Protein AF-A0A6L3GNK7-F1 (afdb_monomer_lite)

Secondary structure (DSSP, 8-state):
--HHHHHHHHHHHH-TT--EEEEES-HHHHHHHHTPPPPTTEEEEEE-S-HHHHHHHHHTTTTTSEEEEEESS--TTT-HHHHTT-TTHHHHHHSEE-----HHHHHHHTT--GGGHHHHHHHHHHHTSHHHHHHHHHHHHSS---HHHHHHHHHHHHTT-SSPPPHHHHHHHHHHTTSGGGHHHHHHHHHHHHT-HHHHHHHHHHHHHHHSS---TTSSSTTHHHHHHHHHHHHHTTSPP-TT-SSGGG----HHHHHHHHHHHHHHHTSHHHHHHHHHHHHHH-TTS-HHHHHHHH-TTS--SS--HHHHHHHHHHIIIIITTT-HHHHHHHHHHHHHH--S-HHHHHHHHHHHHHHHHHHHHHHT-----SSHHHHHHHIIIIIHHHHHHHHHHHHHHTTS-TTSTTHHHHHHHHHHHHHHHHHHHHHHHHHHHHHHHHTTSGGG--SPPGGGHIIIIITT--S-------TT--HHHHHHHH-

Radius of gyration: 38.19 Å; chains: 1; bounding box: 97×54×101 Å

Sequence (487 aa):
MNTSQQKIYNYFEREPELKVLFIFNDVFLADELSVVEWKAGYRYVDFKGDWFTTKYKLDTEWADEKVILYFHQPSPLQIKSLQEKFPLLDLLVANMEYHHQDYAAYMQQYGLPSNMTLFVEKNIQQLQSDRMLRLLQSHYADGSISIDVAVRAFLSSYFQQQRVLDWDYIILRILLQGCSSERSRQTDFYSRLKVAPMVKAALDERLKSIFGCTVDLNTEAKVEKLIQVLKYNSIVQNLAPVNADNYKTNRIADSLALQQMNRILELALSSSKTAAALQEVMIELGSDIHDDELIKWYGTEADYYFLPDQLCIPILRTLMEHSIATEPQKVINRLEELIIKHSGNEDLNIVMDYNLLVARFYEGALSLGSLTLNTPDEYLECYRNVYYLTDQLYRLSIENYYKISPSIVLYETIQKVKYALDIYYAKLCNRINLEWIHCVKESGGLSSVHALRQENFYENQIKPIQKKVVVIISDALRYEVAQELIG

Foldseek 3Di:
DFPLLVVLVVQCVVPVPAQEEEEEQDVVVVVVVVPDDDDPQEEEDEDDPPLVVVVVCCVPVNVSHRYYYYDNHDDCVVPVVCCVVRSCNVVPVVHDYDDQPDLVVVCVVLVNDPVCSVVCNLCVVVCPDPQNCQQCVVCSVVVVDDPVQSLQSLLCVLVVHRYRDDPLVSVLVLLLCLDPVNQVSNVSNVVSLVSRVSSVVVQQVVLCVQFVGAFDPPDSRRCLSVLQLLVVCQWDVVPDDDPLDPSCVRDDPDPVSSVSSVSSVCVQQVDLVSVVSNLNSCVPRNVVPDLVVVCVGQNLPHPTNAADPNSLQVNLLCCLPPPLQPPLVSLLVVLVVCLVRDGHDPLVNLSSVLSNLSSVLNVLLVPPPDLADQALQVLVVCVLPRVLSNVVSLVVSVVSLVVHDCPDPCNVSVVVSNVVSVVVSVVSVVVNVVSNVVNQVVCPHPVRHPDDDPVCCCVPPPVVDPDDDDDDDDPPCDSSNVVVVVD

pLDDT: mean 90.22, std 7.07, range [50.19, 98.62]

Organism: Bacteroides fragilis (NCBI:txid817)

Structure (mmCIF, N/CA/C/O backbone):
data_AF-A0A6L3GNK7-F1
#
_entry.id   AF-A0A6L3GNK7-F1
#
loop_
_atom_site.group_PDB
_atom_site.id
_atom_site.type_symbol
_atom_site.label_atom_id
_atom_site.label_alt_id
_atom_site.label_comp_id
_atom_site.label_asym_id
_atom_site.label_entity_id
_atom_site.label_seq_id
_atom_site.pdbx_PDB_ins_code
_atom_site.Cartn_x
_atom_site.Cartn_y
_atom_site.Cartn_z
_atom_site.occupancy
_atom_site.B_iso_or_equiv
_atom_site.auth_seq_id
_atom_site.auth_comp_id
_atom_site.auth_asym_id
_atom_site.auth_atom_id
_atom_site.pdbx_PDB_model_num
ATOM 1 N N . MET A 1 1 ? 41.451 -11.036 -17.832 1.00 50.19 1 MET A N 1
ATOM 2 C CA . MET A 1 1 ? 41.527 -10.356 -19.141 1.00 50.19 1 MET A CA 1
ATOM 3 C C . MET A 1 1 ? 40.170 -9.775 -19.439 1.00 50.19 1 MET A C 1
ATOM 5 O O . MET A 1 1 ? 39.188 -10.472 -19.222 1.00 50.19 1 MET A O 1
ATOM 9 N N . ASN A 1 2 ? 40.123 -8.509 -19.842 1.00 61.62 2 ASN A N 1
ATOM 10 C CA . ASN A 1 2 ? 38.873 -7.846 -20.199 1.00 61.62 2 ASN A CA 1
ATOM 11 C C . ASN A 1 2 ? 38.419 -8.301 -21.606 1.00 61.62 2 ASN A C 1
ATOM 13 O O . ASN A 1 2 ? 39.272 -8.581 -22.454 1.00 61.62 2 ASN A O 1
ATOM 17 N N . THR A 1 3 ? 37.114 -8.421 -21.867 1.00 65.38 3 THR A N 1
ATOM 18 C CA . THR A 1 3 ? 36.578 -9.000 -23.117 1.00 65.38 3 THR A CA 1
ATOM 19 C C . THR A 1 3 ? 37.022 -8.207 -24.346 1.00 65.38 3 THR A C 1
ATOM 21 O O . THR A 1 3 ? 37.348 -8.799 -25.377 1.00 65.38 3 THR A O 1
ATOM 24 N N . SER A 1 4 ? 37.104 -6.877 -24.241 1.00 71.81 4 SER A N 1
ATOM 25 C CA . SER A 1 4 ? 37.558 -6.000 -25.330 1.00 71.81 4 SER A CA 1
ATOM 26 C C . SER A 1 4 ? 39.036 -6.208 -25.665 1.00 71.81 4 SER A C 1
ATOM 28 O O . SER A 1 4 ? 39.411 -6.273 -26.835 1.00 71.81 4 SER A O 1
ATOM 30 N N . GLN A 1 5 ? 39.874 -6.427 -24.649 1.00 82.75 5 GLN A N 1
ATOM 31 C CA . GLN A 1 5 ? 41.290 -6.752 -24.829 1.00 82.75 5 GLN A CA 1
ATOM 32 C C . GLN A 1 5 ? 41.468 -8.089 -25.565 1.00 82.75 5 GLN A C 1
ATOM 34 O O . GLN A 1 5 ? 42.289 -8.205 -26.473 1.00 82.75 5 GLN A O 1
ATOM 39 N N . GLN A 1 6 ? 40.668 -9.098 -25.215 1.00 79.06 6 GLN A N 1
ATOM 40 C CA . GLN A 1 6 ? 40.727 -10.404 -25.870 1.00 79.06 6 GLN A CA 1
ATOM 41 C C . GLN A 1 6 ? 40.221 -10.352 -27.318 1.00 79.06 6 GLN A C 1
ATOM 43 O O . GLN A 1 6 ? 40.782 -11.013 -28.187 1.00 79.06 6 GLN A O 1
ATOM 48 N N . LYS A 1 7 ? 39.221 -9.510 -27.611 1.00 77.69 7 LYS A N 1
ATOM 49 C CA . LYS A 1 7 ? 38.791 -9.230 -28.990 1.00 77.69 7 LYS A CA 1
ATOM 50 C C . LYS A 1 7 ? 39.903 -8.590 -29.815 1.00 77.69 7 LYS A C 1
ATOM 52 O O . LYS A 1 7 ? 40.121 -9.015 -30.943 1.00 77.69 7 LYS A O 1
ATOM 57 N N . ILE A 1 8 ? 40.615 -7.611 -29.260 1.00 85.31 8 ILE A N 1
ATOM 58 C CA . ILE A 1 8 ? 41.758 -6.980 -29.929 1.00 85.31 8 ILE A CA 1
ATOM 59 C C . ILE A 1 8 ? 42.853 -8.009 -30.218 1.00 85.31 8 ILE A C 1
ATOM 61 O O . ILE A 1 8 ? 43.367 -8.041 -31.332 1.00 85.31 8 ILE A O 1
ATOM 65 N N . TYR A 1 9 ? 43.163 -8.903 -29.275 1.00 88.12 9 TYR A N 1
ATOM 66 C CA . TYR A 1 9 ? 44.097 -10.001 -29.544 1.00 88.12 9 TYR A CA 1
ATOM 67 C C . TYR A 1 9 ? 43.624 -10.897 -30.686 1.00 88.12 9 TYR A C 1
ATOM 69 O O . TYR A 1 9 ? 44.408 -11.186 -31.583 1.00 88.12 9 TYR A O 1
ATOM 77 N N . ASN A 1 10 ? 42.333 -11.226 -30.741 1.00 81.69 10 ASN A N 1
ATOM 78 C CA . ASN A 1 10 ? 41.788 -12.011 -31.846 1.00 81.69 10 ASN A CA 1
ATOM 79 C C . ASN A 1 10 ? 41.946 -11.324 -33.217 1.00 81.69 10 ASN A C 1
ATOM 81 O O . ASN A 1 10 ? 42.087 -12.030 -34.210 1.00 81.69 10 ASN A O 1
ATOM 85 N N . TYR A 1 11 ? 41.926 -9.985 -33.305 1.00 81.44 11 TYR A N 1
ATOM 86 C CA . TYR A 1 11 ? 42.195 -9.275 -34.568 1.00 81.44 11 TYR A CA 1
ATOM 87 C C . TYR A 1 11 ? 43.616 -9.561 -35.073 1.00 81.44 11 TYR A C 1
ATOM 89 O O . TYR A 1 11 ? 43.796 -9.931 -36.229 1.00 81.44 11 TYR A O 1
ATOM 97 N N . PHE A 1 12 ? 44.611 -9.460 -34.191 1.00 85.81 12 PHE A N 1
ATOM 98 C CA . PHE A 1 12 ? 46.013 -9.713 -34.533 1.00 85.81 12 PHE A CA 1
ATOM 99 C C . PHE A 1 12 ? 46.351 -11.203 -34.691 1.00 85.81 12 PHE A C 1
ATOM 101 O O . PHE A 1 12 ? 47.264 -11.547 -35.435 1.00 85.81 12 PHE A O 1
ATOM 108 N N . GLU A 1 13 ? 45.633 -12.096 -34.005 1.00 84.50 13 GLU A N 1
ATOM 109 C CA . GLU A 1 13 ? 45.797 -13.548 -34.151 1.00 84.50 13 GLU A CA 1
ATOM 110 C C . GLU A 1 13 ? 45.190 -14.072 -35.462 1.00 84.50 13 GLU A C 1
ATOM 112 O O . GLU A 1 13 ? 45.732 -15.005 -36.052 1.00 84.50 13 GLU A O 1
ATOM 117 N N . ARG A 1 14 ? 44.081 -13.479 -35.930 1.00 76.19 14 ARG A N 1
ATOM 118 C CA . ARG A 1 14 ? 43.437 -13.843 -37.206 1.00 76.19 14 ARG A CA 1
ATOM 119 C C . ARG A 1 14 ? 44.228 -13.375 -38.419 1.00 76.19 14 ARG A C 1
ATOM 121 O O . ARG A 1 14 ? 44.280 -14.103 -39.402 1.00 76.19 14 ARG A O 1
ATOM 128 N N . GLU A 1 15 ? 44.841 -12.199 -38.325 1.00 78.19 15 GLU A N 1
ATOM 129 C CA . GLU A 1 15 ? 45.637 -11.596 -39.393 1.00 78.19 15 GLU A CA 1
ATOM 130 C C . GLU A 1 15 ? 47.074 -11.364 -38.896 1.00 78.19 15 GLU A C 1
ATOM 132 O O . GLU A 1 15 ? 47.389 -10.284 -38.389 1.00 78.19 15 GLU A O 1
ATOM 137 N N . PRO A 1 16 ? 47.980 -12.357 -39.018 1.00 81.44 16 PRO A N 1
ATOM 138 C CA . PRO A 1 16 ? 49.342 -12.254 -38.487 1.00 81.44 16 PRO A CA 1
ATOM 139 C C . PRO A 1 16 ? 50.148 -11.078 -39.055 1.00 81.44 16 PRO A C 1
ATOM 141 O O . PRO A 1 16 ? 51.042 -10.562 -38.376 1.00 81.44 16 PRO A O 1
ATOM 144 N N . GLU A 1 17 ? 49.820 -10.633 -40.271 1.00 83.88 17 GLU A N 1
ATOM 145 C CA . GLU A 1 17 ? 50.449 -9.488 -40.940 1.00 83.88 17 GLU A CA 1
ATOM 146 C C . GLU A 1 17 ? 49.936 -8.128 -40.438 1.00 83.88 17 GLU A C 1
ATOM 148 O O . GLU A 1 17 ? 50.608 -7.117 -40.638 1.00 83.88 17 GLU A O 1
ATOM 153 N N . LEU A 1 18 ? 48.803 -8.085 -39.724 1.00 86.19 18 LEU A N 1
ATOM 154 C CA . LEU A 1 18 ? 48.231 -6.853 -39.180 1.00 86.19 18 LEU A CA 1
ATOM 155 C C . LEU A 1 18 ? 49.186 -6.229 -38.161 1.00 86.19 18 LEU A C 1
ATOM 157 O O . LEU A 1 18 ? 49.481 -6.847 -37.138 1.00 86.19 18 LEU A O 1
ATOM 161 N N . LYS A 1 19 ? 49.666 -5.006 -38.399 1.00 90.25 19 LYS A N 1
ATOM 162 C CA . LYS A 1 19 ? 50.591 -4.315 -37.482 1.00 90.25 19 LYS A CA 1
ATOM 163 C C . LYS A 1 19 ? 49.898 -3.270 -36.622 1.00 90.25 19 LYS A C 1
ATOM 165 O O . LYS A 1 19 ? 50.250 -3.115 -35.456 1.00 90.25 19 LYS A O 1
ATOM 170 N N . VAL A 1 20 ? 48.897 -2.588 -37.174 1.00 93.50 20 VAL A N 1
ATOM 171 C CA . VAL A 1 20 ? 48.203 -1.484 -36.503 1.00 93.50 20 VAL A CA 1
ATOM 172 C C . VAL A 1 20 ? 46.698 -1.713 -36.505 1.00 93.50 20 VAL A C 1
ATOM 174 O O . VAL A 1 20 ? 46.116 -1.982 -37.545 1.00 93.50 20 VAL A O 1
ATOM 177 N N . LEU A 1 21 ? 46.042 -1.563 -35.362 1.00 92.62 21 LEU A N 1
ATOM 178 C CA . LEU A 1 21 ? 44.588 -1.605 -35.253 1.00 92.62 21 LEU A CA 1
ATOM 179 C C . LEU A 1 21 ? 44.070 -0.219 -34.860 1.00 92.62 21 LEU A C 1
ATOM 181 O O . LEU A 1 21 ? 44.405 0.295 -33.792 1.00 92.62 21 LEU A O 1
ATOM 185 N N . PHE A 1 22 ? 43.270 0.392 -35.730 1.00 93.06 22 PHE A N 1
ATOM 186 C CA . PHE A 1 22 ? 42.782 1.762 -35.564 1.00 93.06 22 PHE A CA 1
ATOM 187 C C . PHE A 1 22 ? 41.429 1.789 -34.845 1.00 93.06 22 PHE A C 1
ATOM 189 O O . PHE A 1 22 ? 40.499 1.118 -35.275 1.00 93.06 22 PHE A O 1
ATOM 196 N N . ILE A 1 23 ? 41.279 2.592 -33.792 1.00 90.38 23 ILE A N 1
ATOM 197 C CA . ILE A 1 23 ? 40.006 2.796 -33.080 1.00 90.38 23 ILE A CA 1
ATOM 198 C C . ILE A 1 23 ? 39.581 4.258 -33.251 1.00 90.38 23 ILE A C 1
ATOM 200 O O . ILE A 1 23 ? 40.362 5.161 -32.964 1.00 90.38 23 ILE A O 1
ATOM 204 N N . PHE A 1 24 ? 38.342 4.506 -33.681 1.00 89.31 24 PHE A N 1
ATOM 205 C CA . PHE A 1 24 ? 37.826 5.856 -33.937 1.00 89.31 24 PHE A CA 1
ATOM 206 C C . PHE A 1 24 ? 36.625 6.190 -33.047 1.00 89.31 24 PHE A C 1
ATOM 208 O O . PHE A 1 24 ? 35.615 5.493 -33.081 1.00 89.31 24 PHE A O 1
ATOM 215 N N . ASN A 1 25 ? 36.720 7.297 -32.303 1.00 84.25 25 ASN A N 1
ATOM 216 C CA . ASN A 1 25 ? 35.625 7.953 -31.573 1.00 84.25 25 ASN A CA 1
ATOM 217 C C . ASN A 1 25 ? 34.775 7.034 -30.669 1.00 84.25 25 ASN A C 1
ATOM 219 O O . ASN A 1 25 ? 33.560 7.205 -30.557 1.00 84.25 25 ASN A O 1
ATOM 223 N N . ASP A 1 26 ? 35.418 6.068 -30.020 1.00 78.94 26 ASP A N 1
ATOM 224 C CA . ASP A 1 26 ? 34.819 5.193 -29.013 1.00 78.94 26 ASP A CA 1
ATOM 225 C C . ASP A 1 26 ? 35.422 5.480 -27.633 1.00 78.94 26 ASP A C 1
ATOM 227 O O . ASP A 1 26 ? 36.391 4.853 -27.204 1.00 78.94 26 ASP A O 1
ATOM 231 N N . VAL A 1 27 ? 34.854 6.479 -26.953 1.00 77.56 27 VAL A N 1
ATOM 232 C CA . VAL A 1 27 ? 35.346 6.963 -25.653 1.00 77.56 27 VAL A CA 1
ATOM 233 C C . VAL A 1 27 ? 35.227 5.886 -24.573 1.00 77.56 27 VAL A C 1
ATOM 235 O O . VAL A 1 27 ? 36.130 5.741 -23.757 1.00 77.56 27 VAL A O 1
ATOM 238 N N . PHE A 1 28 ? 34.154 5.087 -24.596 1.00 74.12 28 PHE A N 1
ATOM 239 C CA . PHE A 1 28 ? 33.947 4.024 -23.610 1.00 74.12 28 PHE A CA 1
ATOM 240 C C . PHE A 1 28 ? 35.003 2.926 -23.742 1.00 74.12 28 PHE A C 1
ATOM 242 O O . PHE A 1 28 ? 35.552 2.478 -22.736 1.00 74.12 28 PHE A O 1
ATOM 249 N N . LEU A 1 29 ? 35.316 2.523 -24.976 1.00 78.00 29 LEU A N 1
ATOM 250 C CA . LEU A 1 29 ? 36.382 1.565 -25.239 1.00 78.00 29 LEU A CA 1
ATOM 251 C C . LEU A 1 29 ? 37.761 2.153 -24.909 1.00 78.00 29 LEU A C 1
ATOM 253 O O . LEU A 1 29 ? 38.592 1.460 -24.333 1.00 78.00 29 LEU A O 1
ATOM 257 N N . ALA A 1 30 ? 38.018 3.423 -25.229 1.00 81.25 30 ALA A N 1
ATOM 258 C CA . ALA A 1 30 ? 39.292 4.074 -24.921 1.00 81.25 30 ALA A CA 1
ATOM 259 C C . ALA A 1 30 ? 39.565 4.153 -23.410 1.00 81.25 30 ALA A C 1
ATOM 261 O O . ALA A 1 30 ? 40.667 3.811 -22.969 1.00 81.25 30 ALA A O 1
ATOM 262 N N . ASP A 1 31 ? 38.560 4.538 -22.618 1.00 80.44 31 ASP A N 1
ATOM 263 C CA . ASP A 1 31 ? 38.643 4.557 -21.155 1.00 80.44 31 ASP A CA 1
ATOM 264 C C . ASP A 1 31 ? 38.957 3.158 -20.617 1.00 80.44 31 ASP A C 1
ATOM 266 O O . ASP A 1 31 ? 39.857 2.994 -19.790 1.00 80.44 31 ASP A O 1
ATOM 270 N N . GLU A 1 32 ? 38.276 2.137 -21.146 1.00 82.12 32 GLU A N 1
ATOM 271 C CA . GLU A 1 32 ? 38.501 0.741 -20.781 1.00 82.12 32 GLU A CA 1
ATOM 272 C C . GLU A 1 32 ? 39.927 0.279 -21.104 1.00 82.12 32 GLU A C 1
ATOM 274 O O . GLU A 1 32 ? 40.557 -0.333 -20.249 1.00 82.12 32 GLU A O 1
ATOM 279 N N . LEU A 1 33 ? 40.445 0.571 -22.303 1.00 84.38 33 LEU A N 1
ATOM 280 C CA . LEU A 1 33 ? 41.751 0.099 -22.787 1.00 84.38 33 LEU A CA 1
ATOM 281 C C . LEU A 1 33 ? 42.945 0.834 -22.164 1.00 84.38 33 LEU A C 1
ATOM 283 O O . LEU A 1 33 ? 44.028 0.253 -22.055 1.00 84.38 33 LEU A O 1
ATOM 287 N N . SER A 1 34 ? 42.760 2.089 -21.746 1.00 83.44 34 SER A N 1
ATOM 288 C CA . SER A 1 34 ? 43.823 2.935 -21.184 1.00 83.44 34 SER A CA 1
ATOM 289 C C . SER A 1 34 ? 44.392 2.422 -19.855 1.00 83.44 34 SER A C 1
ATOM 291 O O . SER A 1 34 ? 45.539 2.713 -19.518 1.00 83.44 34 SER A O 1
ATOM 293 N N . VAL A 1 35 ? 43.603 1.640 -19.116 1.00 83.88 35 VAL A N 1
ATOM 294 C CA . VAL A 1 35 ? 43.946 1.124 -17.782 1.00 83.88 35 VAL A CA 1
ATOM 295 C C . VAL A 1 35 ? 44.381 -0.345 -17.793 1.00 83.88 35 VAL A C 1
ATOM 297 O O . VAL A 1 35 ? 44.609 -0.925 -16.732 1.00 83.88 35 VAL A O 1
ATOM 300 N N . VAL A 1 36 ? 44.480 -0.971 -18.970 1.00 85.69 36 VAL A N 1
ATOM 301 C CA . VAL A 1 36 ? 44.787 -2.404 -19.097 1.00 85.69 36 VAL A CA 1
ATOM 302 C C . VAL A 1 36 ? 46.277 -2.642 -19.325 1.00 85.69 36 VAL A C 1
ATOM 304 O O . VAL A 1 36 ? 46.922 -1.957 -20.116 1.00 85.69 36 VAL A O 1
ATOM 307 N N . GLU A 1 37 ? 46.814 -3.684 -18.689 1.00 86.38 37 GLU A N 1
ATOM 308 C CA . GLU A 1 37 ? 48.158 -4.188 -18.977 1.00 86.38 37 GLU A CA 1
ATOM 309 C C . GLU A 1 37 ? 48.179 -5.017 -20.268 1.00 86.38 37 GLU A C 1
ATOM 311 O O . GLU A 1 37 ? 47.471 -6.021 -20.402 1.00 86.38 37 GLU A O 1
ATOM 316 N N . TRP A 1 38 ? 49.021 -4.612 -21.220 1.00 89.06 38 TRP A N 1
ATOM 317 C CA . TRP A 1 38 ? 49.198 -5.283 -22.507 1.00 89.06 38 TRP A CA 1
ATOM 318 C C . TRP A 1 38 ? 50.313 -6.334 -22.447 1.00 89.06 38 TRP A C 1
ATOM 320 O O . TRP A 1 38 ? 51.353 -6.120 -21.828 1.00 89.06 38 TRP A O 1
ATOM 330 N N . LYS A 1 39 ? 50.112 -7.479 -23.116 1.00 89.06 39 LYS A N 1
ATOM 331 C CA . LYS A 1 39 ? 51.164 -8.493 -23.301 1.00 89.06 39 LYS A CA 1
ATOM 332 C C . LYS A 1 39 ? 52.384 -7.902 -24.017 1.00 89.06 39 LYS A C 1
ATOM 334 O O . LYS A 1 39 ? 52.252 -6.986 -24.826 1.00 89.06 39 LYS A O 1
ATOM 339 N N . ALA A 1 40 ? 53.552 -8.502 -23.787 1.00 86.44 40 ALA A N 1
ATOM 340 C CA . ALA A 1 40 ? 54.767 -8.175 -24.528 1.00 86.44 40 ALA A CA 1
ATOM 341 C C . ALA A 1 40 ? 54.517 -8.221 -26.048 1.00 86.44 40 ALA A C 1
ATOM 343 O O . ALA A 1 40 ? 53.892 -9.158 -26.548 1.00 86.44 40 ALA A O 1
ATOM 344 N N . GLY A 1 41 ? 54.985 -7.191 -26.757 1.00 89.00 41 GLY A N 1
ATOM 345 C CA . GLY A 1 41 ? 54.761 -7.019 -28.193 1.00 89.00 41 GLY A CA 1
ATOM 346 C C . GLY A 1 41 ? 53.458 -6.306 -28.570 1.00 89.00 41 GLY A C 1
ATOM 347 O O . GLY A 1 41 ? 53.204 -6.163 -29.758 1.00 89.00 41 GLY A O 1
ATOM 348 N N . TYR A 1 42 ? 52.644 -5.846 -27.610 1.00 93.31 42 TYR A N 1
ATOM 349 C CA . TYR A 1 42 ? 51.449 -5.032 -27.865 1.00 93.31 42 TYR A CA 1
ATOM 350 C C . TYR A 1 42 ? 51.566 -3.652 -27.220 1.00 93.31 42 TYR A C 1
ATOM 352 O O . TYR A 1 42 ? 52.019 -3.531 -26.081 1.00 93.31 42 TYR A O 1
ATOM 360 N N . ARG A 1 43 ? 51.084 -2.617 -27.914 1.00 93.62 43 ARG A N 1
ATOM 361 C CA . ARG A 1 43 ? 51.103 -1.233 -27.426 1.00 93.62 43 ARG A CA 1
ATOM 362 C C . ARG A 1 43 ? 49.791 -0.524 -27.708 1.00 93.62 43 ARG A C 1
ATOM 364 O O . ARG A 1 43 ? 49.369 -0.464 -28.853 1.00 93.62 43 ARG A O 1
ATOM 371 N N . TYR A 1 44 ? 49.205 0.095 -26.690 1.00 93.69 44 TYR A N 1
ATOM 372 C CA . TYR A 1 44 ? 48.101 1.040 -26.857 1.00 93.69 44 TYR A CA 1
ATOM 373 C C . TYR A 1 44 ? 48.611 2.483 -26.886 1.00 93.69 44 TYR A C 1
ATOM 375 O O . TYR A 1 44 ? 49.445 2.868 -26.064 1.00 93.69 44 TYR A O 1
ATOM 383 N N . VAL A 1 45 ? 48.111 3.277 -27.833 1.00 93.50 45 VAL A N 1
ATOM 384 C CA . VAL A 1 45 ? 48.472 4.683 -28.020 1.00 93.50 45 VAL A CA 1
ATOM 385 C C . VAL A 1 45 ? 47.209 5.514 -28.223 1.00 93.50 45 VAL A C 1
ATOM 387 O O . VAL A 1 45 ? 46.475 5.340 -29.194 1.00 93.50 45 VAL A O 1
ATOM 390 N N . ASP A 1 46 ? 47.001 6.463 -27.316 1.00 91.88 46 ASP A N 1
ATOM 391 C CA . ASP A 1 46 ? 46.027 7.541 -27.463 1.00 91.88 46 ASP A CA 1
ATOM 392 C C . ASP A 1 46 ? 46.619 8.658 -28.343 1.00 91.88 46 ASP A C 1
ATOM 394 O O . ASP A 1 46 ? 47.627 9.280 -27.981 1.00 91.88 46 ASP A O 1
ATOM 398 N N . PHE A 1 47 ? 46.050 8.876 -29.531 1.00 92.44 47 PHE A N 1
ATOM 399 C CA . PHE A 1 47 ? 46.602 9.792 -30.523 1.00 92.44 47 PHE A CA 1
ATOM 400 C C . PHE A 1 47 ? 46.214 11.252 -30.250 1.00 92.44 47 PHE A C 1
ATOM 402 O O . PHE A 1 47 ? 45.056 11.654 -30.368 1.00 92.44 47 PHE A O 1
ATOM 409 N N . LYS A 1 48 ? 47.230 12.089 -29.997 1.00 88.25 48 LYS A N 1
ATOM 410 C CA . LYS A 1 48 ? 47.072 13.505 -29.605 1.00 88.25 48 LYS A CA 1
ATOM 411 C C . LYS A 1 48 ? 47.432 14.524 -30.695 1.00 88.25 48 LYS A C 1
ATOM 413 O O . LYS A 1 48 ? 47.682 15.684 -30.383 1.00 88.25 48 LYS A O 1
ATOM 418 N N . GLY A 1 49 ? 47.471 14.113 -31.965 1.00 84.44 49 GLY A N 1
ATOM 419 C CA . GLY A 1 49 ? 47.668 15.028 -33.103 1.00 84.44 49 GLY A CA 1
ATOM 420 C C . GLY A 1 49 ? 49.072 15.062 -33.721 1.00 84.44 49 GLY A C 1
ATOM 421 O O . GLY A 1 49 ? 49.266 15.766 -34.710 1.00 84.44 49 GLY A O 1
ATOM 422 N N . ASP A 1 50 ? 50.042 14.305 -33.199 1.00 88.81 50 ASP A N 1
ATOM 423 C CA . ASP A 1 50 ? 51.417 14.278 -33.722 1.00 88.81 50 ASP A CA 1
ATOM 424 C C . ASP A 1 50 ? 51.599 13.225 -34.833 1.00 88.81 50 ASP A C 1
ATOM 426 O O . ASP A 1 50 ? 52.110 12.117 -34.626 1.00 88.81 50 ASP A O 1
ATOM 430 N N . TRP A 1 51 ? 51.105 13.564 -36.025 1.00 90.31 51 TRP A N 1
ATOM 431 C CA . TRP A 1 51 ? 51.015 12.663 -37.179 1.00 90.31 51 TRP A CA 1
ATOM 432 C C . TRP A 1 51 ? 52.368 12.136 -37.660 1.00 90.31 51 TRP A C 1
ATOM 434 O O . TRP A 1 51 ? 52.505 10.941 -37.922 1.00 90.31 51 TRP A O 1
ATOM 444 N N . PHE A 1 52 ? 53.364 13.019 -37.776 1.00 87.94 52 PHE A N 1
ATOM 445 C CA . PHE A 1 52 ? 54.675 12.667 -38.321 1.00 87.94 52 PHE A CA 1
ATOM 446 C C . PHE A 1 52 ? 55.433 11.746 -37.368 1.00 87.94 52 PHE A C 1
ATOM 448 O O . PHE A 1 52 ? 55.901 10.687 -37.780 1.00 87.94 52 PHE A O 1
ATOM 455 N N . THR A 1 53 ? 55.491 12.105 -36.084 1.00 90.00 53 THR A N 1
ATOM 456 C CA . THR A 1 53 ? 56.169 11.293 -35.070 1.00 90.00 53 THR A CA 1
ATOM 457 C C . THR A 1 53 ? 55.516 9.924 -34.929 1.00 90.00 53 THR A C 1
ATOM 459 O O . THR A 1 53 ? 56.213 8.920 -34.828 1.00 90.00 53 THR A O 1
ATOM 462 N N . THR A 1 54 ? 54.182 9.859 -34.959 1.00 91.50 54 THR A N 1
ATOM 463 C CA . THR A 1 54 ? 53.459 8.582 -34.871 1.00 91.50 54 THR A CA 1
ATOM 464 C C . THR A 1 54 ? 53.774 7.689 -36.069 1.00 91.50 54 THR A C 1
ATOM 466 O O . THR A 1 54 ? 54.080 6.516 -35.876 1.00 91.50 54 THR A O 1
ATOM 469 N N . LYS A 1 55 ? 53.788 8.242 -37.291 1.00 90.69 55 LYS A N 1
ATOM 470 C CA . LYS A 1 55 ? 54.181 7.498 -38.497 1.00 90.69 55 LYS A CA 1
ATOM 471 C C . LYS A 1 55 ? 55.619 6.991 -38.412 1.00 90.69 55 LYS A C 1
ATOM 473 O O . LYS A 1 55 ? 55.867 5.809 -38.605 1.00 90.69 55 LYS A O 1
ATOM 478 N N . TYR A 1 56 ? 56.548 7.869 -38.039 1.00 91.56 56 TYR A N 1
ATOM 479 C CA . TYR A 1 56 ? 57.957 7.517 -37.887 1.00 91.56 56 TYR A CA 1
ATOM 480 C C . TYR A 1 56 ? 58.161 6.380 -36.879 1.00 91.56 56 TYR A C 1
ATOM 482 O O . TYR A 1 56 ? 58.908 5.444 -37.152 1.00 91.56 56 TYR A O 1
ATOM 490 N N . LYS A 1 57 ? 57.483 6.430 -35.726 1.00 92.38 57 LYS A N 1
ATOM 491 C CA . LYS A 1 57 ? 57.592 5.384 -34.701 1.00 92.38 57 LYS A CA 1
ATOM 492 C C . LYS A 1 57 ? 57.006 4.056 -35.158 1.00 92.38 57 LYS A C 1
ATOM 494 O O . LYS A 1 57 ? 57.619 3.030 -34.895 1.00 92.38 57 LYS A O 1
ATOM 499 N N . LEU A 1 58 ? 55.884 4.070 -35.878 1.00 91.75 58 LEU A N 1
ATOM 500 C CA . LEU A 1 58 ? 55.309 2.863 -36.480 1.00 91.75 58 LEU A CA 1
ATOM 501 C C . LEU A 1 58 ? 56.285 2.164 -37.437 1.00 91.75 58 LEU A C 1
ATOM 503 O O . LEU A 1 58 ? 56.362 0.939 -37.433 1.00 91.75 58 LEU A O 1
ATOM 507 N N . ASP A 1 59 ? 57.067 2.935 -38.193 1.00 87.38 59 ASP A N 1
ATOM 508 C CA . ASP A 1 59 ? 58.038 2.401 -39.156 1.00 87.38 59 ASP A CA 1
ATOM 509 C C . ASP A 1 59 ? 59.402 2.045 -38.532 1.00 87.38 59 ASP A C 1
ATOM 511 O O . ASP A 1 59 ? 60.225 1.397 -39.181 1.00 87.38 59 ASP A O 1
ATOM 515 N N . THR A 1 60 ? 59.670 2.466 -37.289 1.00 90.69 60 THR A N 1
ATOM 516 C CA . THR A 1 60 ? 60.977 2.299 -36.628 1.00 90.69 60 THR A CA 1
ATOM 517 C C . THR A 1 60 ? 60.851 1.644 -35.253 1.00 90.69 60 THR A C 1
ATOM 519 O O . THR A 1 60 ? 60.959 0.429 -35.133 1.00 90.69 60 THR A O 1
ATOM 522 N N . GLU A 1 61 ? 60.621 2.440 -34.209 1.00 91.00 61 GLU A N 1
ATOM 523 C CA . GLU A 1 61 ? 60.614 2.021 -32.803 1.00 91.00 61 GLU A CA 1
ATOM 524 C C . GLU A 1 61 ? 59.561 0.948 -32.490 1.00 91.00 61 GLU A C 1
ATOM 526 O O . GLU A 1 61 ? 59.764 0.140 -31.589 1.00 91.00 61 GLU A O 1
ATOM 531 N N . TRP A 1 62 ? 58.435 0.952 -33.203 1.00 93.06 62 TRP A N 1
ATOM 532 C CA . TRP A 1 62 ? 57.298 0.051 -32.993 1.00 93.06 62 TRP A CA 1
ATOM 533 C C . TRP A 1 62 ? 57.131 -0.956 -34.137 1.00 93.06 62 TRP A C 1
ATOM 535 O O . TRP A 1 62 ? 56.097 -1.613 -34.220 1.00 93.06 62 TRP A O 1
ATOM 545 N N . ALA A 1 63 ? 58.126 -1.091 -35.021 1.00 87.50 63 ALA A N 1
ATOM 546 C CA . ALA A 1 63 ? 58.018 -1.900 -36.239 1.00 87.50 63 ALA A CA 1
ATOM 547 C C . ALA A 1 63 ? 57.729 -3.392 -35.975 1.00 87.50 63 ALA A C 1
ATOM 549 O O . ALA A 1 63 ? 57.088 -4.050 -36.807 1.00 87.50 63 ALA A O 1
ATOM 550 N N . ASP A 1 64 ? 58.184 -3.891 -34.820 1.00 89.06 64 ASP A N 1
ATOM 551 C CA . ASP A 1 64 ? 58.014 -5.270 -34.346 1.00 89.06 64 ASP A CA 1
ATOM 552 C C . ASP A 1 64 ? 56.860 -5.427 -33.334 1.00 89.06 64 ASP A C 1
ATOM 554 O O . ASP A 1 64 ? 56.621 -6.519 -32.817 1.00 89.06 64 ASP A O 1
ATOM 558 N N . GLU A 1 65 ? 56.131 -4.348 -33.038 1.00 92.88 65 GLU A N 1
ATOM 559 C CA . GLU A 1 65 ? 55.011 -4.348 -32.097 1.00 92.88 65 GLU A CA 1
ATOM 560 C C . GLU A 1 65 ? 53.653 -4.343 -32.821 1.00 92.88 65 GLU A C 1
ATOM 562 O O . GLU A 1 65 ? 53.494 -3.842 -33.934 1.00 92.88 65 GLU A O 1
ATOM 567 N N . LYS A 1 66 ? 52.631 -4.889 -32.156 1.00 94.12 66 LYS A N 1
ATOM 568 C CA . LYS A 1 66 ? 51.221 -4.771 -32.533 1.00 94.12 66 LYS A CA 1
ATOM 569 C C . LYS A 1 66 ? 50.637 -3.527 -31.866 1.00 94.12 66 LYS A C 1
ATOM 571 O O . LYS A 1 66 ? 50.447 -3.495 -30.647 1.00 94.12 66 LYS A O 1
ATOM 576 N N . VAL A 1 67 ? 50.368 -2.489 -32.652 1.00 94.94 67 VAL A N 1
ATOM 577 C CA . VAL A 1 67 ? 49.979 -1.169 -32.136 1.00 94.94 67 VAL A CA 1
ATOM 578 C C . VAL A 1 67 ? 48.469 -0.967 -32.230 1.00 94.94 67 VAL A C 1
ATOM 580 O O . VAL A 1 67 ? 47.879 -1.099 -33.295 1.00 94.94 67 VAL A O 1
ATOM 583 N N . ILE A 1 68 ? 47.829 -0.607 -31.123 1.00 94.62 68 ILE A N 1
ATOM 584 C CA . ILE A 1 68 ? 46.437 -0.165 -31.053 1.00 94.62 68 ILE A CA 1
ATOM 585 C C . ILE A 1 68 ? 46.435 1.358 -30.975 1.00 94.62 68 ILE A C 1
ATOM 587 O O . ILE A 1 68 ? 46.941 1.922 -30.006 1.00 94.62 68 ILE A O 1
ATOM 591 N N . LEU A 1 69 ? 45.873 2.020 -31.983 1.00 94.19 69 LEU A N 1
ATOM 592 C CA . LEU A 1 69 ? 45.934 3.473 -32.126 1.00 94.19 69 LEU A CA 1
ATOM 593 C C . LEU A 1 69 ? 44.527 4.075 -32.055 1.00 94.19 69 LEU A C 1
ATOM 595 O O . LEU A 1 69 ? 43.703 3.843 -32.939 1.00 94.19 69 LEU A O 1
ATOM 599 N N . TYR A 1 70 ? 44.252 4.839 -30.998 1.00 93.31 70 TYR A N 1
ATOM 600 C CA . TYR A 1 70 ? 42.953 5.468 -30.756 1.00 93.31 70 TYR A CA 1
ATOM 601 C C . TYR A 1 70 ? 42.914 6.918 -31.244 1.00 93.31 70 TYR A C 1
ATOM 603 O O . TYR A 1 70 ? 43.827 7.686 -30.962 1.00 93.31 70 TYR A O 1
ATOM 611 N N . PHE A 1 71 ? 41.837 7.304 -31.929 1.00 93.00 71 PHE A N 1
ATOM 612 C CA . PHE A 1 71 ? 41.613 8.639 -32.479 1.00 93.00 71 PHE A CA 1
ATOM 613 C C . PHE A 1 71 ? 40.311 9.266 -31.967 1.00 93.00 71 PHE A C 1
ATOM 615 O O . PHE A 1 71 ? 39.233 8.681 -32.072 1.00 93.00 71 PHE A O 1
ATOM 622 N N . HIS A 1 72 ? 40.386 10.533 -31.554 1.00 89.25 72 HIS A N 1
ATOM 623 C CA . HIS A 1 72 ? 39.242 11.360 -31.137 1.00 89.25 72 HIS A CA 1
ATOM 624 C C . HIS A 1 72 ? 38.428 11.945 -32.311 1.00 89.25 72 HIS A C 1
ATOM 626 O O . HIS A 1 72 ? 37.955 13.079 -32.252 1.00 89.25 72 HIS A O 1
ATOM 632 N N . GLN A 1 73 ? 38.299 11.209 -33.415 1.00 86.38 73 GLN A N 1
ATOM 633 C CA . GLN A 1 73 ? 37.550 11.640 -34.598 1.00 86.38 73 GLN A CA 1
ATOM 634 C C . GLN A 1 73 ? 36.800 10.463 -35.233 1.00 86.38 73 GLN A C 1
ATOM 636 O O . GLN A 1 73 ? 37.216 9.321 -35.036 1.00 86.38 73 GLN A O 1
ATOM 641 N N . PRO A 1 74 ? 35.725 10.709 -36.007 1.00 83.62 74 PRO A N 1
ATOM 642 C CA . PRO A 1 74 ? 35.068 9.666 -36.792 1.00 83.62 74 PRO A CA 1
ATOM 643 C C . PRO A 1 74 ? 36.026 8.995 -37.785 1.00 83.62 74 PRO A C 1
ATOM 645 O O . PRO A 1 74 ? 36.998 9.613 -38.233 1.00 83.62 74 PRO A O 1
ATOM 648 N N . SER A 1 75 ? 35.724 7.751 -38.167 1.00 86.12 75 SER A N 1
ATOM 649 C CA . SER A 1 75 ? 36.547 7.004 -39.121 1.00 86.12 75 SER A CA 1
ATOM 650 C C . SER A 1 75 ? 36.630 7.712 -40.487 1.00 86.12 75 SER A C 1
ATOM 652 O O . SER A 1 75 ? 35.593 8.009 -41.098 1.00 86.12 75 SER A O 1
ATOM 654 N N . PRO A 1 76 ? 37.848 7.928 -41.026 1.00 86.62 76 PRO A N 1
ATOM 655 C CA . PRO A 1 76 ? 38.045 8.404 -42.391 1.00 86.62 76 PRO A CA 1
ATOM 656 C C . PRO A 1 76 ? 37.474 7.451 -43.449 1.00 86.62 76 PRO A C 1
ATOM 658 O O . PRO A 1 76 ? 37.084 7.897 -44.525 1.00 86.62 76 PRO A O 1
ATOM 661 N N . LEU A 1 77 ? 37.364 6.148 -43.169 1.00 81.56 77 LEU A N 1
ATOM 662 C CA . LEU A 1 77 ? 36.797 5.185 -44.121 1.00 81.56 77 LEU A CA 1
ATOM 663 C C . LEU A 1 77 ? 35.286 5.383 -44.311 1.00 81.56 77 LEU A C 1
ATOM 665 O O . LEU A 1 77 ? 34.759 5.089 -45.381 1.00 81.56 77 LEU A O 1
ATOM 669 N N . GLN A 1 78 ? 34.602 5.947 -43.313 1.00 78.75 78 GLN A N 1
ATOM 670 C CA . GLN A 1 78 ? 33.155 6.183 -43.337 1.00 78.75 78 GLN A CA 1
ATOM 671 C C . GLN A 1 78 ? 32.776 7.556 -43.920 1.00 78.75 78 GLN A C 1
ATOM 673 O O . GLN A 1 78 ? 31.667 7.730 -44.424 1.00 78.75 78 GLN A O 1
ATOM 678 N N . ILE A 1 79 ? 33.683 8.542 -43.874 1.00 81.00 79 ILE A N 1
ATOM 679 C CA . ILE A 1 79 ? 33.420 9.922 -44.309 1.00 81.00 79 ILE A CA 1
ATOM 680 C C . ILE A 1 79 ? 34.466 10.361 -45.337 1.00 81.00 79 ILE A C 1
ATOM 682 O O . ILE A 1 79 ? 35.602 10.690 -45.003 1.00 81.00 79 ILE A O 1
ATOM 686 N N . LYS A 1 80 ? 34.050 10.458 -46.606 1.00 80.06 80 LYS A N 1
ATOM 687 C CA . LYS A 1 80 ? 34.941 10.759 -47.741 1.00 80.06 80 LYS A CA 1
ATOM 688 C C . LYS A 1 80 ? 35.740 12.061 -47.582 1.00 80.06 80 LYS A C 1
ATOM 690 O O . LYS A 1 80 ? 36.908 12.108 -47.946 1.00 80.06 80 LYS A O 1
ATOM 695 N N . SER A 1 81 ? 35.148 13.102 -46.993 1.00 85.25 81 SER A N 1
ATOM 696 C CA . SER A 1 81 ? 35.823 14.391 -46.764 1.00 85.25 81 SER A CA 1
ATOM 697 C C . SER A 1 81 ? 36.937 14.342 -45.709 1.00 85.25 81 SER A C 1
ATOM 699 O O . SER A 1 81 ? 37.763 15.254 -45.662 1.00 85.25 81 SER A O 1
ATOM 701 N N . LEU A 1 82 ? 36.974 13.303 -44.866 1.00 84.75 82 LEU A N 1
ATOM 702 C CA . LEU A 1 82 ? 38.046 13.089 -43.892 1.00 84.75 82 LEU A CA 1
ATOM 703 C C . LEU A 1 82 ? 39.241 12.343 -44.498 1.00 84.75 82 LEU A C 1
ATOM 705 O O . LEU A 1 82 ? 40.351 12.514 -44.005 1.00 84.75 82 LEU A O 1
ATOM 709 N N . GLN A 1 83 ? 39.048 11.575 -45.577 1.00 85.06 83 GLN A N 1
ATOM 710 C CA . GLN A 1 83 ? 40.114 10.789 -46.216 1.00 85.06 83 GLN A CA 1
ATOM 711 C C . GLN A 1 83 ? 41.248 11.678 -46.725 1.00 85.06 83 GLN A C 1
ATOM 713 O O . GLN A 1 83 ? 42.407 11.448 -46.399 1.00 85.06 83 GLN A O 1
ATOM 718 N N . GLU A 1 84 ? 40.911 12.752 -47.442 1.00 82.94 84 GLU A N 1
ATOM 719 C CA . GLU A 1 84 ? 41.890 13.703 -47.993 1.00 82.94 84 GLU A CA 1
ATOM 720 C C . GLU A 1 84 ? 42.728 14.402 -46.912 1.00 82.94 84 GLU A C 1
ATOM 722 O O . GLU A 1 84 ? 43.811 14.911 -47.189 1.00 82.94 84 GLU A O 1
ATOM 727 N N . LYS A 1 85 ? 42.225 14.435 -45.674 1.00 84.94 85 LYS A N 1
ATOM 728 C CA . LYS A 1 85 ? 42.828 15.152 -44.547 1.00 84.94 85 LYS A CA 1
ATOM 729 C C . LYS A 1 85 ? 43.466 14.227 -43.517 1.00 84.94 85 LYS A C 1
ATOM 731 O O . LYS A 1 85 ? 43.907 14.728 -42.488 1.00 84.94 85 LYS A O 1
ATOM 736 N N . PHE A 1 86 ? 43.500 12.914 -43.755 1.00 91.38 86 PHE A N 1
ATOM 737 C CA . PHE A 1 86 ? 44.016 11.935 -42.803 1.00 91.38 86 PHE A CA 1
ATOM 738 C C . PHE A 1 86 ? 45.427 11.464 -43.210 1.00 91.38 86 PHE A C 1
ATOM 740 O O . PHE A 1 86 ? 45.555 10.640 -44.114 1.00 91.38 86 PHE A O 1
ATOM 747 N N . PRO A 1 87 ? 46.508 11.945 -42.558 1.00 90.44 87 PRO A N 1
ATOM 748 C CA . PRO A 1 87 ? 47.889 11.690 -42.997 1.00 90.44 87 PRO A CA 1
ATOM 749 C C . PRO A 1 87 ? 48.352 10.229 -42.914 1.00 90.44 87 PRO A C 1
ATOM 751 O O . PRO A 1 87 ? 49.386 9.887 -43.484 1.00 90.44 87 PRO A O 1
ATOM 754 N N . LEU A 1 88 ? 47.615 9.385 -42.186 1.00 90.62 88 LEU A N 1
ATOM 755 C CA . LEU A 1 88 ? 47.893 7.955 -42.017 1.00 90.62 88 LEU A CA 1
ATOM 756 C C . LEU A 1 88 ? 46.912 7.086 -42.816 1.00 90.62 88 LEU A C 1
ATOM 758 O O . LEU A 1 88 ? 46.696 5.930 -42.466 1.00 90.62 88 LEU A O 1
ATOM 762 N N . LEU A 1 89 ? 46.260 7.639 -43.847 1.00 88.56 89 LEU A N 1
ATOM 763 C CA . LEU A 1 89 ? 45.270 6.901 -44.639 1.00 88.56 89 LEU A CA 1
ATOM 764 C C . LEU A 1 89 ? 45.888 5.685 -45.330 1.00 88.56 89 LEU A C 1
ATOM 766 O O . LEU A 1 89 ? 45.260 4.635 -45.385 1.00 88.56 89 LEU A O 1
ATOM 770 N N . ASP A 1 90 ? 47.122 5.817 -45.806 1.00 87.69 90 ASP A N 1
ATOM 771 C CA . ASP A 1 90 ? 47.896 4.718 -46.379 1.00 87.69 90 ASP A CA 1
ATOM 772 C C . ASP A 1 90 ? 48.072 3.565 -45.381 1.00 87.69 90 ASP A C 1
ATOM 774 O O . ASP A 1 90 ? 47.817 2.412 -45.721 1.00 87.69 90 ASP A O 1
ATOM 778 N N . LEU A 1 91 ? 48.416 3.879 -44.130 1.00 88.94 91 LEU A N 1
ATOM 779 C CA . LEU A 1 91 ? 48.549 2.891 -43.059 1.00 88.94 91 LEU A CA 1
ATOM 780 C C . LEU A 1 91 ? 47.204 2.312 -42.613 1.00 88.94 91 LEU A C 1
ATOM 782 O O . LEU A 1 91 ? 47.135 1.119 -42.335 1.00 88.94 91 LEU A O 1
ATOM 786 N N . LEU A 1 92 ? 46.146 3.125 -42.560 1.00 87.31 92 LEU A N 1
ATOM 787 C CA . LEU A 1 92 ? 44.792 2.674 -42.228 1.00 87.31 92 LEU A CA 1
ATOM 788 C C . LEU A 1 92 ? 44.263 1.681 -43.267 1.00 87.31 92 LEU A C 1
ATOM 790 O O . LEU A 1 92 ? 43.691 0.666 -42.893 1.00 87.31 92 LEU A O 1
ATOM 794 N N . VAL A 1 93 ? 44.492 1.948 -44.557 1.00 83.88 93 VAL A N 1
ATOM 795 C CA . VAL A 1 93 ? 44.092 1.060 -45.661 1.00 83.88 93 VAL A CA 1
ATOM 796 C C . VAL A 1 93 ? 44.952 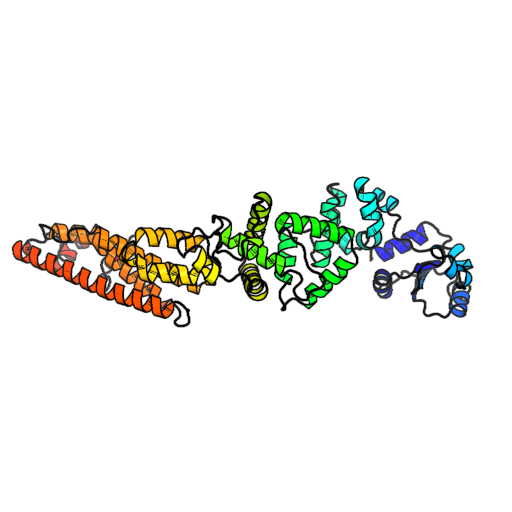-0.206 -45.712 1.00 83.88 93 VAL A C 1
ATOM 798 O O . VAL A 1 93 ? 44.442 -1.270 -46.046 1.00 83.88 93 VAL A O 1
ATOM 801 N N . ALA A 1 94 ? 46.242 -0.108 -45.377 1.00 84.69 94 ALA A N 1
ATOM 802 C CA . ALA A 1 94 ? 47.145 -1.259 -45.315 1.00 84.69 94 ALA A CA 1
ATOM 803 C C . ALA A 1 94 ? 46.949 -2.133 -44.061 1.00 84.69 94 ALA A C 1
ATOM 805 O O . ALA A 1 94 ? 47.538 -3.207 -43.970 1.00 84.69 94 ALA A O 1
ATOM 806 N N . ASN A 1 95 ? 46.165 -1.671 -43.086 1.00 89.31 95 ASN A N 1
ATOM 807 C CA . ASN A 1 95 ? 45.870 -2.388 -41.852 1.00 89.31 95 ASN A CA 1
ATOM 808 C C . ASN A 1 95 ? 44.346 -2.466 -41.641 1.00 89.31 95 ASN A C 1
ATOM 810 O O . ASN A 1 95 ? 43.596 -2.619 -42.602 1.00 89.31 95 ASN A O 1
ATOM 814 N N . MET A 1 96 ? 43.869 -2.416 -40.392 1.00 84.50 96 MET A N 1
ATOM 815 C CA . MET A 1 96 ? 42.451 -2.567 -40.078 1.00 84.50 96 MET A CA 1
ATOM 816 C C . MET A 1 96 ? 41.949 -1.514 -39.098 1.00 84.50 96 MET A C 1
ATOM 818 O O . MET A 1 96 ? 42.633 -1.115 -38.152 1.00 84.50 96 MET A O 1
ATOM 822 N N . GLU A 1 97 ? 40.696 -1.124 -39.297 1.00 85.88 97 GLU A N 1
ATOM 823 C CA . GLU A 1 97 ? 39.888 -0.452 -38.290 1.00 85.88 97 GLU A CA 1
ATOM 824 C C . GLU A 1 97 ? 39.270 -1.499 -37.354 1.00 85.88 97 GLU A C 1
ATOM 826 O O . GLU A 1 97 ? 38.753 -2.532 -37.786 1.00 85.88 97 GLU A O 1
ATOM 831 N N . TYR A 1 98 ? 39.330 -1.236 -36.052 1.00 82.56 98 TYR A N 1
ATOM 832 C CA . TYR A 1 98 ? 38.577 -1.981 -35.063 1.00 82.56 98 TYR A CA 1
ATOM 833 C C . TYR A 1 98 ? 37.096 -1.721 -35.294 1.00 82.56 98 TYR A C 1
ATOM 835 O O . TYR A 1 98 ? 36.565 -0.651 -34.991 1.00 82.56 98 TYR A O 1
ATOM 843 N N . HIS A 1 99 ? 36.418 -2.739 -35.798 1.00 69.56 99 HIS A N 1
ATOM 844 C CA . HIS A 1 99 ? 34.975 -2.757 -35.838 1.00 69.56 99 HIS A CA 1
ATOM 845 C C . HIS A 1 99 ? 34.456 -3.541 -34.631 1.00 69.56 99 HIS A C 1
ATOM 847 O O . HIS A 1 99 ? 34.898 -4.660 -34.337 1.00 69.56 99 HIS A O 1
ATOM 853 N N . HIS A 1 100 ? 33.461 -2.979 -33.945 1.00 62.44 100 HIS A N 1
ATOM 854 C CA . HIS A 1 100 ? 32.518 -3.810 -33.196 1.00 62.44 100 HIS A CA 1
ATOM 855 C C . HIS A 1 100 ? 32.000 -4.883 -34.156 1.00 62.44 100 HIS A C 1
ATOM 857 O O . HIS A 1 100 ? 31.806 -4.574 -35.330 1.00 62.44 100 HIS A O 1
ATOM 863 N N . GLN A 1 101 ? 31.838 -6.135 -33.704 1.00 59.75 101 GLN A N 1
ATOM 864 C CA . GLN A 1 101 ? 31.426 -7.227 -34.604 1.00 59.75 101 GLN A CA 1
ATOM 865 C C . GLN A 1 101 ? 30.260 -6.768 -35.479 1.00 59.75 101 GLN A C 1
ATOM 867 O O . GLN A 1 101 ? 29.321 -6.170 -34.945 1.00 59.75 101 GLN A O 1
ATOM 872 N N . ASP A 1 102 ? 30.333 -7.056 -36.782 1.00 70.56 102 ASP A N 1
ATOM 873 C CA . ASP A 1 102 ? 29.216 -6.839 -37.697 1.00 70.56 102 ASP A CA 1
ATOM 874 C C . ASP A 1 102 ? 27.946 -7.400 -37.045 1.00 70.56 102 ASP A C 1
ATOM 876 O O . ASP A 1 102 ? 27.976 -8.487 -36.455 1.00 70.56 102 ASP A O 1
ATOM 880 N N . TYR A 1 103 ? 26.844 -6.651 -37.090 1.00 78.50 103 TYR A N 1
ATOM 881 C CA . TYR A 1 103 ? 25.597 -7.058 -36.446 1.00 78.50 103 TYR A CA 1
ATOM 882 C C . TYR A 1 103 ? 25.183 -8.456 -36.928 1.00 78.50 103 TYR A C 1
ATOM 884 O O . TYR A 1 103 ? 24.679 -9.242 -36.131 1.00 78.50 103 TYR A O 1
ATOM 892 N N . ALA A 1 104 ? 25.491 -8.809 -38.183 1.00 73.94 104 ALA A N 1
ATOM 893 C CA . ALA A 1 104 ? 25.287 -10.146 -38.731 1.00 73.94 104 ALA A CA 1
ATOM 894 C C . ALA A 1 104 ? 26.114 -11.220 -37.997 1.00 73.94 104 ALA A C 1
ATOM 896 O O . ALA A 1 104 ? 25.578 -12.260 -37.612 1.00 73.94 104 ALA A O 1
ATOM 897 N N . ALA A 1 105 ? 27.397 -10.954 -37.733 1.00 75.56 105 ALA A N 1
ATOM 898 C CA . ALA A 1 105 ? 28.275 -11.854 -36.986 1.00 75.56 105 ALA A CA 1
ATOM 899 C C . ALA A 1 105 ? 27.864 -11.968 -35.508 1.00 75.56 105 ALA A C 1
ATOM 901 O O . ALA A 1 105 ? 27.887 -13.065 -34.951 1.00 75.56 105 ALA A O 1
ATOM 902 N N . TYR A 1 106 ? 27.435 -10.866 -34.883 1.00 81.81 106 TYR A N 1
ATOM 903 C CA . TYR A 1 106 ? 26.900 -10.874 -33.516 1.00 81.81 106 TYR A CA 1
ATOM 904 C C . TYR A 1 106 ? 25.614 -11.703 -33.425 1.00 81.81 106 TYR A C 1
ATOM 906 O O . TYR A 1 106 ? 25.474 -12.547 -32.540 1.00 81.81 106 TYR A O 1
ATOM 914 N N . MET A 1 107 ? 24.690 -11.514 -34.373 1.00 81.56 107 MET A N 1
ATOM 915 C CA . MET A 1 107 ? 23.462 -12.305 -34.454 1.00 81.56 107 MET A CA 1
ATOM 916 C C . MET A 1 107 ? 23.756 -13.792 -34.642 1.00 81.56 107 MET A C 1
ATOM 918 O O . MET A 1 107 ? 23.145 -14.614 -33.967 1.00 81.56 107 MET A O 1
ATOM 922 N N . GLN A 1 108 ? 24.713 -14.142 -35.504 1.00 78.31 108 GLN A N 1
ATOM 923 C CA . GLN A 1 108 ? 25.114 -15.530 -35.712 1.00 78.31 108 GLN A CA 1
ATOM 924 C C . GLN A 1 108 ? 25.762 -16.135 -34.461 1.00 78.31 108 GLN A C 1
ATOM 926 O O . GLN A 1 108 ? 25.430 -17.258 -34.088 1.00 78.31 108 GLN A O 1
ATOM 931 N N . GLN A 1 109 ? 26.661 -15.400 -33.797 1.00 83.00 109 GLN A N 1
ATOM 932 C CA . GLN A 1 109 ? 27.367 -15.877 -32.607 1.00 83.00 109 GLN A CA 1
ATOM 933 C C . GLN A 1 109 ? 26.410 -16.208 -31.457 1.00 83.00 109 GLN A C 1
ATOM 935 O O . GLN A 1 109 ? 26.608 -17.211 -30.774 1.00 83.00 109 GLN A O 1
ATOM 940 N N . TYR A 1 110 ? 25.404 -15.362 -31.230 1.00 86.00 110 TYR A N 1
ATOM 941 C CA . TYR A 1 110 ? 24.462 -15.504 -30.116 1.00 86.00 110 TYR A CA 1
ATOM 942 C C . TYR A 1 110 ? 23.116 -16.119 -30.526 1.00 86.00 110 TYR A C 1
ATOM 944 O O . TYR A 1 110 ? 22.181 -16.111 -29.731 1.00 86.00 110 TYR A O 1
ATOM 952 N N . GLY A 1 111 ? 23.001 -16.644 -31.752 1.00 81.44 111 GLY A N 1
ATOM 953 C CA . GLY A 1 111 ? 21.789 -17.311 -32.236 1.00 81.44 111 GLY A CA 1
ATOM 954 C C . GLY A 1 111 ? 20.546 -16.413 -32.259 1.00 81.44 111 GLY A C 1
ATOM 955 O O . GLY A 1 111 ? 19.450 -16.879 -31.957 1.00 81.44 111 GLY A O 1
ATOM 956 N N . LEU A 1 112 ? 20.701 -15.124 -32.576 1.00 89.62 112 LEU A N 1
ATOM 957 C CA . LEU A 1 112 ? 19.610 -14.153 -32.502 1.00 89.62 112 LEU A CA 1
ATOM 958 C C . LEU A 1 112 ? 18.614 -14.313 -33.664 1.00 89.62 112 LEU A C 1
ATOM 960 O O . LEU A 1 112 ? 19.027 -14.470 -34.817 1.00 89.62 112 LEU A O 1
ATOM 964 N N . PRO A 1 113 ? 17.300 -14.203 -33.400 1.00 88.75 113 PRO A N 1
ATOM 965 C CA . PRO A 1 113 ? 16.281 -14.309 -34.436 1.00 88.75 113 PRO A CA 1
ATOM 966 C C . PRO A 1 113 ? 16.313 -13.112 -35.399 1.00 88.75 113 PRO A C 1
ATOM 968 O O . PRO A 1 113 ? 16.627 -11.981 -35.024 1.00 88.75 113 PRO A O 1
ATOM 971 N N . SER A 1 114 ? 15.939 -13.345 -36.661 1.00 86.00 114 SER A N 1
ATOM 972 C CA . SER A 1 114 ? 15.997 -12.347 -37.745 1.00 86.00 114 SER A CA 1
ATOM 973 C C . SER A 1 114 ? 15.114 -11.115 -37.518 1.00 86.00 114 SER A C 1
ATOM 975 O O . SER A 1 114 ? 15.402 -10.035 -38.026 1.00 86.00 114 SER A O 1
ATOM 977 N N . ASN A 1 115 ? 14.061 -11.225 -36.708 1.00 90.62 115 ASN A N 1
ATOM 978 C CA . ASN A 1 115 ? 13.238 -10.076 -36.327 1.00 90.62 115 ASN A CA 1
ATOM 979 C C . ASN A 1 115 ? 13.998 -9.050 -35.460 1.00 90.62 115 ASN A C 1
ATOM 981 O O . ASN A 1 115 ? 13.556 -7.909 -35.350 1.00 90.62 115 ASN A O 1
ATOM 985 N N . MET A 1 116 ? 15.142 -9.419 -34.874 1.00 92.06 116 MET A N 1
ATOM 986 C CA . MET A 1 116 ? 15.984 -8.522 -34.081 1.00 92.06 116 MET A CA 1
ATOM 987 C C . MET A 1 116 ? 17.016 -7.751 -34.912 1.00 92.06 116 MET A C 1
ATOM 989 O O . MET A 1 116 ? 17.694 -6.900 -34.343 1.00 92.06 116 MET A O 1
ATOM 993 N N . THR A 1 117 ? 17.137 -7.984 -36.226 1.00 87.50 117 THR A N 1
ATOM 994 C CA . THR A 1 117 ? 18.213 -7.405 -37.055 1.00 87.50 117 THR A CA 1
ATOM 995 C C . THR A 1 117 ? 18.338 -5.893 -36.910 1.00 87.50 117 THR A C 1
ATOM 997 O O . THR A 1 117 ? 19.401 -5.410 -36.531 1.00 87.50 117 THR A O 1
ATOM 1000 N N . LEU A 1 118 ? 17.245 -5.151 -37.112 1.00 89.81 118 LEU A N 1
ATOM 1001 C CA . LEU A 1 118 ? 17.258 -3.690 -36.991 1.00 89.81 118 LEU A CA 1
ATOM 1002 C C . LEU A 1 118 ? 17.621 -3.233 -35.568 1.00 89.81 118 LEU A C 1
ATOM 1004 O O . LEU A 1 118 ? 18.338 -2.252 -35.388 1.00 89.81 118 LEU A O 1
ATOM 1008 N N . PHE A 1 119 ? 17.135 -3.945 -34.546 1.00 92.31 119 PHE A N 1
ATOM 1009 C CA . PHE A 1 119 ? 17.437 -3.621 -33.153 1.00 92.31 119 PHE A CA 1
ATOM 1010 C C . PHE A 1 119 ? 18.922 -3.826 -32.845 1.00 92.31 119 PHE A C 1
ATOM 1012 O O . PHE A 1 119 ? 19.543 -2.962 -32.230 1.00 92.31 119 PHE A O 1
ATOM 1019 N N . VAL A 1 120 ? 19.497 -4.945 -33.289 1.00 89.88 120 VAL A N 1
ATOM 1020 C CA . VAL A 1 120 ? 20.913 -5.258 -33.082 1.00 89.88 120 VAL A CA 1
ATOM 1021 C C . VAL A 1 120 ? 21.781 -4.265 -33.843 1.00 89.88 120 VAL A C 1
ATOM 1023 O O . VAL A 1 120 ? 22.656 -3.664 -33.233 1.00 89.88 120 VAL A O 1
ATOM 1026 N N . GLU A 1 121 ? 21.491 -4.016 -35.121 1.00 86.62 121 GLU A N 1
ATOM 1027 C CA . GLU A 1 121 ? 22.212 -3.049 -35.957 1.00 86.62 121 GLU A CA 1
ATOM 1028 C C . GLU A 1 121 ? 22.302 -1.670 -35.285 1.00 86.62 121 GLU A C 1
ATOM 1030 O O . GLU A 1 121 ? 23.381 -1.088 -35.184 1.00 86.62 121 GLU A O 1
ATOM 1035 N N . LYS A 1 122 ? 21.182 -1.156 -34.759 1.00 86.69 122 LYS A N 1
ATOM 1036 C CA . LYS A 1 122 ? 21.126 0.181 -34.147 1.00 86.69 122 LYS A CA 1
ATOM 1037 C C . LYS A 1 122 ? 21.711 0.260 -32.737 1.00 86.69 122 LYS A C 1
ATOM 1039 O O . LYS A 1 122 ? 21.972 1.367 -32.277 1.00 86.69 122 LYS A O 1
ATOM 1044 N N . ASN A 1 123 ? 21.910 -0.866 -32.048 1.00 89.06 123 ASN A N 1
ATOM 1045 C CA . ASN A 1 123 ? 22.335 -0.888 -30.642 1.00 89.06 123 ASN A CA 1
ATOM 1046 C C . ASN A 1 123 ? 23.578 -1.764 -30.387 1.00 89.06 123 ASN A C 1
ATOM 1048 O O . ASN A 1 123 ? 23.894 -2.071 -29.233 1.00 89.06 123 ASN A O 1
ATOM 1052 N N . ILE A 1 124 ? 24.296 -2.158 -31.445 1.00 84.94 124 ILE A N 1
ATOM 1053 C CA . ILE A 1 124 ? 25.378 -3.151 -31.397 1.00 84.94 124 ILE A CA 1
ATOM 1054 C C . ILE A 1 124 ? 26.494 -2.781 -30.413 1.00 84.94 124 ILE A C 1
ATOM 1056 O O . ILE A 1 124 ? 26.953 -3.635 -29.657 1.00 84.94 124 ILE A O 1
ATOM 1060 N N . GLN A 1 125 ? 26.869 -1.500 -30.351 1.00 82.12 125 GLN A N 1
ATOM 1061 C CA . GLN A 1 125 ? 27.910 -1.003 -29.446 1.00 82.12 125 GLN A CA 1
ATOM 1062 C C . GLN A 1 125 ? 27.559 -1.274 -27.974 1.00 82.12 125 GLN A C 1
ATOM 1064 O O . GLN A 1 125 ? 28.366 -1.829 -27.231 1.00 82.12 125 GLN A O 1
ATOM 1069 N N . GLN A 1 126 ? 26.328 -0.958 -27.547 1.00 84.06 126 GLN A N 1
ATOM 1070 C CA . GLN A 1 126 ? 25.889 -1.232 -26.173 1.00 84.06 126 GLN A CA 1
ATOM 1071 C C . GLN A 1 126 ? 25.701 -2.732 -25.922 1.00 84.06 126 GLN A C 1
ATOM 1073 O O . GLN A 1 126 ? 26.106 -3.221 -24.865 1.00 84.06 126 GLN A O 1
ATOM 1078 N N . LEU A 1 127 ? 25.146 -3.472 -26.887 1.00 87.88 127 LEU A N 1
ATOM 1079 C CA . LEU A 1 127 ? 24.948 -4.925 -26.801 1.00 87.88 127 LEU A CA 1
ATOM 1080 C C . LEU A 1 127 ? 26.259 -5.702 -26.607 1.00 87.88 127 LEU A C 1
ATOM 1082 O O . LEU A 1 127 ? 26.264 -6.754 -25.968 1.00 87.88 127 LEU A O 1
ATOM 1086 N N . GLN A 1 128 ? 27.369 -5.189 -27.139 1.00 84.44 128 GLN A N 1
ATOM 1087 C CA . GLN A 1 128 ? 28.691 -5.806 -27.016 1.00 84.44 128 GLN A CA 1
ATOM 1088 C C . GLN A 1 128 ? 29.426 -5.476 -25.717 1.00 84.44 128 GLN A C 1
ATOM 1090 O O . GLN A 1 128 ? 30.474 -6.076 -25.468 1.00 84.44 128 GLN A O 1
ATOM 1095 N N . SER A 1 129 ? 28.898 -4.565 -24.896 1.00 85.12 129 SER A N 1
ATOM 1096 C CA . SER A 1 129 ? 29.510 -4.231 -23.611 1.00 85.12 129 SER A CA 1
ATOM 1097 C C . SER A 1 129 ? 29.473 -5.418 -22.646 1.00 85.12 129 SER A C 1
ATOM 1099 O O . SER A 1 129 ? 28.481 -6.145 -22.559 1.00 85.12 129 SER A O 1
ATOM 1101 N N . ASP A 1 130 ? 30.519 -5.564 -21.835 1.00 83.12 130 ASP A N 1
ATOM 1102 C CA . ASP A 1 130 ? 30.633 -6.612 -20.809 1.00 83.12 130 ASP A CA 1
ATOM 1103 C C . ASP A 1 130 ? 29.444 -6.679 -19.860 1.00 83.12 130 ASP A C 1
ATOM 1105 O O . ASP A 1 130 ? 29.061 -7.735 -19.350 1.00 83.12 130 ASP A O 1
ATOM 1109 N N . ARG A 1 131 ? 28.865 -5.518 -19.567 1.00 86.50 131 ARG A N 1
ATOM 1110 C CA . ARG A 1 131 ? 27.679 -5.434 -18.730 1.00 86.50 131 ARG A CA 1
ATOM 1111 C C . ARG A 1 131 ? 26.474 -6.064 -19.419 1.00 86.50 131 ARG A C 1
ATOM 1113 O O . ARG A 1 131 ? 25.779 -6.861 -18.793 1.00 86.50 131 ARG A O 1
ATOM 1120 N N . MET A 1 132 ? 26.233 -5.713 -20.680 1.00 90.06 132 MET A N 1
ATOM 1121 C CA . MET A 1 132 ? 25.098 -6.242 -21.429 1.00 90.06 132 MET A CA 1
ATOM 1122 C C . MET A 1 132 ? 25.249 -7.727 -21.730 1.00 90.06 132 MET A C 1
ATOM 1124 O O . MET A 1 132 ? 24.286 -8.471 -21.562 1.00 90.06 132 MET A O 1
ATOM 1128 N N . LEU A 1 133 ? 26.458 -8.172 -22.077 1.00 89.44 133 LEU A N 1
ATOM 1129 C CA . LEU A 1 133 ? 26.750 -9.589 -22.281 1.00 89.44 133 LEU A CA 1
ATOM 1130 C C . LEU A 1 133 ? 26.472 -10.412 -21.020 1.00 89.44 133 LEU A C 1
ATOM 1132 O O . LEU A 1 133 ? 25.858 -11.468 -21.118 1.00 89.44 133 LEU A O 1
ATOM 1136 N N . ARG A 1 134 ? 26.846 -9.910 -19.833 1.00 90.62 134 ARG A N 1
ATOM 1137 C CA . ARG A 1 134 ? 26.519 -10.567 -18.556 1.00 90.62 134 ARG A CA 1
ATOM 1138 C C . ARG A 1 134 ? 25.017 -10.607 -18.278 1.00 90.62 134 ARG A C 1
ATOM 1140 O O . ARG A 1 134 ? 24.518 -11.641 -17.852 1.00 90.62 134 ARG A O 1
ATOM 1147 N N . LEU A 1 135 ? 24.294 -9.514 -18.534 1.00 93.25 135 LEU A N 1
ATOM 1148 C CA . LEU A 1 135 ? 22.839 -9.455 -18.333 1.00 93.25 135 LEU A CA 1
ATOM 1149 C C . LEU A 1 135 ? 22.075 -10.424 -19.244 1.00 93.25 135 LEU A C 1
ATOM 1151 O O . LEU A 1 135 ? 21.072 -10.990 -18.822 1.00 93.25 135 LEU A O 1
ATOM 1155 N N . LEU A 1 136 ? 22.534 -10.595 -20.485 1.00 93.94 136 LEU A N 1
ATOM 1156 C CA . LEU A 1 136 ? 21.857 -11.398 -21.505 1.00 93.94 136 LEU A CA 1
ATOM 1157 C C . LEU A 1 136 ? 22.398 -12.830 -21.618 1.00 93.94 136 LEU A C 1
ATOM 1159 O O . LEU A 1 136 ? 21.846 -13.620 -22.377 1.00 93.94 136 LEU A O 1
ATOM 1163 N N . GLN A 1 137 ? 23.434 -13.189 -20.853 1.00 91.31 137 GLN A N 1
ATOM 1164 C CA . GLN A 1 137 ? 24.135 -14.470 -20.970 1.00 91.31 137 GLN A CA 1
ATOM 1165 C C . GLN A 1 137 ? 23.193 -15.679 -20.901 1.00 91.31 137 GLN A C 1
ATOM 1167 O O . GLN A 1 137 ? 23.290 -16.573 -21.739 1.00 91.31 137 GLN A O 1
ATOM 1172 N N . SER A 1 138 ? 22.278 -15.704 -19.927 1.00 91.50 138 SER A N 1
ATOM 1173 C CA . SER A 1 138 ? 21.308 -16.796 -19.781 1.00 91.50 138 SER A CA 1
ATOM 1174 C C . SER A 1 138 ? 20.354 -16.869 -20.972 1.00 91.50 138 SER A C 1
ATOM 1176 O O . SER A 1 138 ? 20.134 -17.952 -21.498 1.00 91.50 138 SER A O 1
ATOM 1178 N N . HIS A 1 139 ? 19.875 -15.714 -21.443 1.00 92.31 139 HIS A N 1
ATOM 1179 C CA . HIS A 1 139 ? 18.931 -15.601 -22.557 1.00 92.31 139 HIS A CA 1
ATOM 1180 C C . HIS A 1 139 ? 19.538 -15.973 -23.915 1.00 92.31 139 HIS A C 1
ATOM 1182 O O . HIS A 1 139 ? 18.834 -16.419 -24.820 1.00 92.31 139 HIS A O 1
ATOM 1188 N N . TYR A 1 140 ? 20.848 -15.776 -24.073 1.00 90.38 140 TYR A N 1
ATOM 1189 C CA . TYR A 1 140 ? 21.590 -16.265 -25.232 1.00 90.38 140 TYR A CA 1
ATOM 1190 C C . TYR A 1 140 ? 21.815 -17.776 -25.161 1.00 90.38 140 TYR A C 1
ATOM 1192 O O . TYR A 1 140 ? 21.733 -18.451 -26.181 1.00 90.38 140 TYR A O 1
ATOM 1200 N N . ALA A 1 141 ? 22.082 -18.316 -23.969 1.00 87.69 141 ALA A N 1
ATOM 1201 C CA . ALA A 1 141 ? 22.343 -19.741 -23.788 1.00 87.69 141 ALA A CA 1
ATOM 1202 C C . ALA A 1 141 ? 21.091 -20.614 -23.984 1.00 87.69 141 ALA A C 1
ATOM 1204 O O . ALA A 1 141 ? 21.198 -21.708 -24.534 1.00 87.69 141 ALA A O 1
ATOM 1205 N N . ASP A 1 142 ? 19.919 -20.148 -23.544 1.00 90.38 142 ASP A N 1
ATOM 1206 C CA . ASP A 1 142 ? 18.652 -20.887 -23.642 1.00 90.38 142 ASP A CA 1
ATOM 1207 C C . ASP A 1 142 ? 17.805 -20.525 -24.879 1.00 90.38 142 ASP A C 1
ATOM 1209 O O . ASP A 1 142 ? 16.760 -21.132 -25.112 1.00 90.38 142 ASP A O 1
ATOM 1213 N N . GLY A 1 143 ? 18.249 -19.551 -25.683 1.00 86.25 143 GLY A N 1
ATOM 1214 C CA . GLY A 1 143 ? 17.543 -19.086 -26.878 1.00 86.25 143 GLY A CA 1
ATOM 1215 C C . GLY A 1 143 ? 16.265 -18.284 -26.599 1.00 86.25 143 GLY A C 1
ATOM 1216 O O . GLY A 1 143 ? 15.490 -18.045 -27.523 1.00 86.25 143 GLY A O 1
ATOM 1217 N N . SER A 1 144 ? 16.024 -17.848 -25.357 1.00 92.19 144 SER A N 1
ATOM 1218 C CA . SER A 1 144 ? 14.847 -17.050 -24.966 1.00 92.19 144 SER A CA 1
ATOM 1219 C C . SER A 1 144 ? 14.952 -15.559 -25.313 1.00 92.19 144 SER A C 1
ATOM 1221 O O . SER A 1 144 ? 14.028 -14.780 -25.051 1.00 92.19 144 SER A O 1
ATOM 1223 N N . ILE A 1 145 ? 16.076 -15.132 -25.890 1.00 94.00 145 ILE A N 1
ATOM 1224 C CA . ILE A 1 145 ? 16.303 -13.749 -26.298 1.00 94.00 145 ILE A CA 1
ATOM 1225 C C . ILE A 1 145 ? 15.224 -13.236 -27.267 1.00 94.00 145 ILE A C 1
ATOM 1227 O O . ILE A 1 145 ? 14.850 -13.870 -28.251 1.00 94.00 145 ILE A O 1
ATOM 1231 N N . SER A 1 146 ? 14.741 -12.027 -26.994 1.00 95.00 146 SER A N 1
ATOM 1232 C CA . SER A 1 146 ? 13.767 -11.311 -27.817 1.00 95.00 146 SER A CA 1
ATOM 1233 C C . SER A 1 146 ? 14.003 -9.803 -27.738 1.00 95.00 146 SER A C 1
ATOM 1235 O O . SER A 1 146 ? 14.773 -9.331 -26.897 1.00 95.00 146 SER A O 1
ATOM 1237 N N . ILE A 1 147 ? 13.309 -9.028 -28.581 1.00 94.62 147 ILE A N 1
ATOM 1238 C CA . ILE A 1 147 ? 13.332 -7.557 -28.506 1.00 94.62 147 ILE A CA 1
ATOM 1239 C C . ILE A 1 147 ? 12.876 -7.081 -27.117 1.00 94.62 147 ILE A C 1
ATOM 1241 O O . ILE A 1 147 ? 13.514 -6.200 -26.549 1.00 94.62 147 ILE A O 1
ATOM 1245 N N . ASP A 1 148 ? 11.830 -7.685 -26.540 1.00 95.94 148 ASP A N 1
ATOM 1246 C CA . ASP A 1 148 ? 11.333 -7.330 -25.201 1.00 95.94 148 ASP A CA 1
ATOM 1247 C C . ASP A 1 148 ? 12.402 -7.561 -24.121 1.00 95.94 148 ASP A C 1
ATOM 1249 O O . ASP A 1 148 ? 12.700 -6.654 -23.343 1.00 95.94 148 ASP A O 1
ATOM 1253 N N . VAL A 1 149 ? 13.049 -8.732 -24.127 1.00 96.56 149 VAL A N 1
ATOM 1254 C CA . VAL A 1 149 ? 14.144 -9.054 -23.193 1.00 96.56 149 VAL A CA 1
ATOM 1255 C C . VAL A 1 149 ? 15.311 -8.081 -23.364 1.00 96.56 149 VAL A C 1
ATOM 1257 O O . VAL A 1 149 ? 15.831 -7.572 -22.373 1.00 96.56 149 VAL A O 1
ATOM 1260 N N . ALA A 1 150 ? 15.697 -7.771 -24.605 1.00 95.50 150 ALA A N 1
ATOM 1261 C CA . ALA A 1 150 ? 16.773 -6.828 -24.882 1.00 95.50 150 ALA A CA 1
ATOM 1262 C C . ALA A 1 150 ? 16.437 -5.418 -24.367 1.00 95.50 150 ALA A C 1
ATOM 1264 O O . ALA A 1 150 ? 17.238 -4.825 -23.650 1.00 95.50 150 ALA A O 1
ATOM 1265 N N . VAL A 1 151 ? 15.232 -4.904 -24.634 1.00 97.12 151 VAL A N 1
ATOM 1266 C CA . VAL A 1 151 ? 14.766 -3.608 -24.106 1.00 97.12 151 VAL A CA 1
ATOM 1267 C C . VAL A 1 151 ? 14.799 -3.591 -22.576 1.00 97.12 151 VAL A C 1
ATOM 1269 O O . VAL A 1 151 ? 15.352 -2.662 -21.982 1.00 97.12 151 VAL A O 1
ATOM 1272 N N . ARG A 1 152 ? 14.272 -4.630 -21.915 1.00 97.56 152 ARG A N 1
ATOM 1273 C CA . ARG A 1 152 ? 14.306 -4.732 -20.448 1.00 97.56 152 ARG A CA 1
ATOM 1274 C C . ARG A 1 152 ? 15.728 -4.800 -19.909 1.00 97.56 152 ARG A C 1
ATOM 1276 O O . ARG A 1 152 ? 16.007 -4.206 -18.867 1.00 97.56 152 ARG A O 1
ATOM 1283 N N . ALA A 1 153 ? 16.642 -5.462 -20.610 1.00 96.50 153 ALA A N 1
ATOM 1284 C CA . ALA A 1 153 ? 18.045 -5.531 -20.225 1.00 96.50 153 ALA A CA 1
ATOM 1285 C C . ALA A 1 153 ? 18.737 -4.160 -20.330 1.00 96.50 153 ALA A C 1
ATOM 1287 O O . ALA A 1 153 ? 19.484 -3.797 -19.422 1.00 96.50 153 ALA A O 1
ATOM 1288 N N . PHE A 1 154 ? 18.430 -3.358 -21.357 1.00 95.88 154 PHE A N 1
ATOM 1289 C CA . PHE A 1 154 ? 18.909 -1.971 -21.465 1.00 95.88 154 PHE A CA 1
ATOM 1290 C C . PHE A 1 154 ? 18.414 -1.122 -20.289 1.00 95.88 154 PHE A C 1
ATOM 1292 O O . PHE A 1 154 ? 19.217 -0.510 -19.587 1.00 95.88 154 PHE A O 1
ATOM 1299 N N . LEU A 1 155 ? 17.108 -1.150 -20.006 1.00 96.75 155 LEU A N 1
ATOM 1300 C CA . LEU A 1 155 ? 16.524 -0.406 -18.884 1.00 96.75 155 LEU A CA 1
ATOM 1301 C C . LEU A 1 155 ? 17.113 -0.860 -17.537 1.00 96.75 155 LEU A C 1
ATOM 1303 O O . LEU A 1 155 ? 17.486 -0.038 -16.701 1.00 96.75 155 LEU A O 1
ATOM 1307 N N . SER A 1 156 ? 17.294 -2.169 -17.351 1.00 96.31 156 SER A N 1
ATOM 1308 C CA . SER A 1 156 ? 17.929 -2.748 -16.159 1.00 96.31 156 SER A CA 1
ATOM 1309 C C . SER A 1 156 ? 19.389 -2.310 -16.012 1.00 96.31 156 SER A C 1
ATOM 1311 O O . SER A 1 156 ? 19.834 -1.989 -14.908 1.00 96.31 156 SER A O 1
ATOM 1313 N N . SER A 1 157 ? 20.128 -2.243 -17.121 1.00 94.06 157 SER A N 1
ATOM 1314 C CA . SER A 1 157 ? 21.502 -1.741 -17.176 1.00 94.06 157 SER A CA 1
ATOM 1315 C C . SER A 1 157 ? 21.587 -0.264 -16.778 1.00 94.06 157 SER A C 1
ATOM 1317 O O . SER A 1 157 ? 22.485 0.118 -16.023 1.00 94.06 157 SER A O 1
ATOM 1319 N N . TYR A 1 158 ? 20.619 0.560 -17.198 1.00 93.19 158 TYR A N 1
ATOM 1320 C CA . TYR A 1 158 ? 20.541 1.974 -16.813 1.00 93.19 158 TYR A CA 1
ATOM 1321 C C . TYR A 1 158 ? 20.281 2.143 -15.310 1.00 93.19 158 TYR A C 1
ATOM 1323 O O . TYR A 1 158 ? 20.910 2.984 -14.676 1.00 93.19 158 TYR A O 1
ATOM 1331 N N . PHE A 1 159 ? 19.474 1.266 -14.702 1.00 91.00 159 PHE A N 1
ATOM 1332 C CA . PHE A 1 159 ? 19.297 1.182 -13.240 1.00 91.00 159 PHE A CA 1
ATOM 1333 C C . PHE A 1 159 ? 20.432 0.489 -12.492 1.00 91.00 159 PHE A C 1
ATOM 1335 O O . PHE A 1 159 ? 20.317 0.169 -11.305 1.00 91.00 159 PHE A O 1
ATOM 1342 N N . GLN A 1 160 ? 21.515 0.207 -13.196 1.00 90.06 160 GLN A N 1
ATOM 1343 C CA . GLN A 1 160 ? 22.685 -0.469 -12.693 1.00 90.06 160 GLN A CA 1
ATOM 1344 C C . GLN A 1 160 ? 22.424 -1.861 -12.085 1.00 90.06 160 GLN A C 1
ATOM 1346 O O . GLN A 1 160 ? 23.165 -2.313 -11.212 1.00 90.06 160 GLN A O 1
ATOM 1351 N N . GLN A 1 161 ? 21.406 -2.571 -12.565 1.00 92.38 161 GLN A N 1
ATOM 1352 C CA . GLN A 1 161 ? 21.069 -3.904 -12.075 1.00 92.38 161 GLN A CA 1
ATOM 1353 C C . GLN A 1 161 ? 22.001 -4.976 -12.646 1.00 92.38 161 GLN A C 1
ATOM 1355 O O . GLN A 1 161 ? 22.627 -4.796 -13.693 1.00 92.38 161 GLN A O 1
ATOM 1360 N N . GLN A 1 162 ? 22.090 -6.094 -11.924 1.00 90.62 162 GLN A N 1
ATOM 1361 C CA . GLN A 1 162 ? 22.868 -7.274 -12.318 1.00 90.62 162 GLN A CA 1
ATOM 1362 C C . GLN A 1 162 ? 22.026 -8.340 -13.030 1.00 90.62 162 GLN A C 1
ATOM 1364 O O . GLN A 1 162 ? 22.581 -9.276 -13.591 1.00 90.62 162 GLN A O 1
ATOM 1369 N N . ARG A 1 163 ? 20.697 -8.193 -13.018 1.00 94.38 163 ARG A N 1
ATOM 1370 C CA . ARG A 1 163 ? 19.741 -9.078 -13.691 1.00 94.38 163 ARG A CA 1
ATOM 1371 C C . ARG A 1 163 ? 18.769 -8.269 -14.539 1.00 94.38 163 ARG A C 1
ATOM 1373 O O . ARG A 1 163 ? 18.523 -7.099 -14.233 1.00 94.38 163 ARG A O 1
ATOM 1380 N N . VAL A 1 164 ? 18.198 -8.906 -15.557 1.00 96.44 164 VAL A N 1
ATOM 1381 C CA . VAL A 1 164 ? 17.086 -8.341 -16.327 1.00 96.44 164 VAL A CA 1
ATOM 1382 C C . VAL A 1 164 ? 15.855 -8.285 -15.423 1.00 96.44 164 VAL A C 1
ATOM 1384 O O . VAL A 1 164 ? 15.446 -9.292 -14.853 1.00 96.44 164 VAL A O 1
ATOM 1387 N N . LEU A 1 165 ? 15.310 -7.087 -15.235 1.00 96.75 165 LEU A N 1
ATOM 1388 C CA . LEU A 1 165 ? 14.091 -6.861 -14.469 1.00 96.75 165 LEU A CA 1
ATOM 1389 C C . LEU A 1 165 ? 12.850 -7.117 -15.327 1.00 96.75 165 LEU A C 1
ATOM 1391 O O . LEU A 1 165 ? 12.870 -6.945 -16.547 1.00 96.75 165 LEU A O 1
ATOM 1395 N N . ASP A 1 166 ? 11.747 -7.469 -14.677 1.00 96.31 166 ASP A N 1
ATOM 1396 C CA . ASP A 1 166 ? 10.428 -7.479 -15.305 1.00 96.31 166 ASP A CA 1
ATOM 1397 C C . ASP A 1 166 ? 9.845 -6.070 -15.413 1.00 96.31 166 ASP A C 1
ATOM 1399 O O . ASP A 1 166 ? 10.275 -5.142 -14.721 1.00 96.31 166 ASP A O 1
ATOM 1403 N N . TRP A 1 167 ? 8.858 -5.913 -16.298 1.00 97.25 167 TRP A N 1
ATOM 1404 C CA . TRP A 1 167 ? 8.238 -4.618 -16.580 1.00 97.25 167 TRP A CA 1
ATOM 1405 C C . TRP A 1 167 ? 7.690 -3.937 -15.328 1.00 97.25 167 TRP A C 1
ATOM 1407 O O . TRP A 1 167 ? 7.958 -2.754 -15.136 1.00 97.25 167 TRP A O 1
ATOM 1417 N N . ASP A 1 168 ? 7.020 -4.677 -14.445 1.00 97.00 168 ASP A N 1
ATOM 1418 C CA . ASP A 1 168 ? 6.442 -4.108 -13.227 1.00 97.00 168 ASP A CA 1
ATOM 1419 C C . ASP A 1 168 ? 7.541 -3.505 -12.315 1.00 97.00 168 ASP A C 1
ATOM 1421 O O . ASP A 1 168 ? 7.398 -2.387 -11.821 1.00 97.00 168 ASP A O 1
ATOM 1425 N N . TYR A 1 169 ? 8.706 -4.161 -12.188 1.00 96.44 169 TYR A N 1
ATOM 1426 C CA . TYR A 1 169 ? 9.862 -3.626 -11.448 1.00 96.44 169 TYR A CA 1
ATOM 1427 C C . TYR A 1 169 ? 10.539 -2.444 -12.148 1.00 96.44 169 TYR A C 1
ATOM 1429 O O . TYR A 1 169 ? 11.018 -1.526 -11.480 1.00 96.44 169 TYR A O 1
ATOM 1437 N N . ILE A 1 170 ? 10.628 -2.475 -13.479 1.00 97.56 170 ILE A N 1
ATOM 1438 C CA . ILE A 1 170 ? 11.184 -1.372 -14.272 1.00 97.56 170 ILE A CA 1
ATOM 1439 C C . ILE A 1 170 ? 10.329 -0.123 -14.078 1.00 97.56 170 ILE A C 1
ATOM 1441 O O . ILE A 1 170 ? 10.862 0.932 -13.744 1.00 97.56 170 ILE A O 1
ATOM 1445 N N . ILE A 1 171 ? 9.013 -0.255 -14.234 1.00 97.69 171 ILE A N 1
ATOM 1446 C CA . ILE A 1 171 ? 8.067 0.850 -14.093 1.00 97.69 171 ILE A CA 1
ATOM 1447 C C . ILE A 1 171 ? 8.084 1.367 -12.660 1.00 97.69 171 ILE A C 1
ATOM 1449 O O . ILE A 1 171 ? 8.247 2.567 -12.468 1.00 97.69 171 ILE A O 1
ATOM 1453 N N . LEU A 1 172 ? 8.027 0.483 -11.658 1.00 96.69 172 LEU A N 1
ATOM 1454 C CA . LEU A 1 172 ? 8.131 0.892 -10.260 1.00 96.69 172 LEU A CA 1
ATOM 1455 C C . LEU A 1 172 ? 9.398 1.723 -10.008 1.00 96.69 172 LEU A C 1
ATOM 1457 O O . LEU A 1 172 ? 9.327 2.782 -9.396 1.00 96.69 172 LEU A O 1
ATOM 1461 N N . ARG A 1 173 ? 10.559 1.306 -10.528 1.00 95.25 173 ARG A N 1
ATOM 1462 C CA . ARG A 1 173 ? 11.803 2.083 -10.390 1.00 95.25 173 ARG A CA 1
ATOM 1463 C C . ARG A 1 173 ? 11.751 3.436 -11.097 1.00 95.25 173 ARG A C 1
ATOM 1465 O O . ARG A 1 173 ? 12.282 4.394 -10.544 1.00 95.25 173 ARG A O 1
ATOM 1472 N N . ILE A 1 174 ? 11.129 3.522 -12.274 1.00 95.75 174 ILE A N 1
ATOM 1473 C CA . ILE A 1 174 ? 10.927 4.795 -12.988 1.00 95.75 174 ILE A CA 1
ATOM 1474 C C . ILE A 1 174 ? 10.090 5.751 -12.135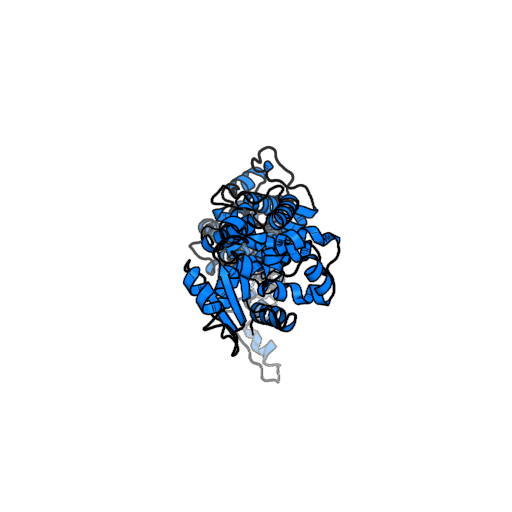 1.00 95.75 174 ILE A C 1
ATOM 1476 O O . ILE A 1 174 ? 10.462 6.912 -11.987 1.00 95.75 174 ILE A O 1
ATOM 1480 N N . LEU A 1 175 ? 8.992 5.256 -11.557 1.00 96.06 175 LEU A N 1
ATOM 1481 C CA . LEU A 1 175 ? 8.106 6.044 -10.702 1.00 96.06 175 LEU A CA 1
ATOM 1482 C C . LEU A 1 175 ? 8.826 6.506 -9.428 1.00 96.06 175 LEU A C 1
ATOM 1484 O O . LEU A 1 175 ? 8.812 7.694 -9.120 1.00 96.06 175 LEU A O 1
ATOM 1488 N N . LEU A 1 176 ? 9.520 5.596 -8.735 1.00 93.56 176 LEU A N 1
ATOM 1489 C CA . LEU A 1 176 ? 10.217 5.903 -7.480 1.00 93.56 176 LEU A CA 1
ATOM 1490 C C . LEU A 1 176 ? 11.407 6.861 -7.651 1.00 93.56 176 LEU A C 1
ATOM 1492 O O . LEU A 1 176 ? 11.697 7.639 -6.752 1.00 93.56 176 LEU A O 1
ATOM 1496 N N . GLN A 1 177 ? 12.079 6.856 -8.806 1.00 91.44 177 GLN A N 1
ATOM 1497 C CA . GLN A 1 177 ? 13.131 7.836 -9.130 1.00 91.44 177 GLN A CA 1
ATOM 1498 C C . GLN A 1 177 ? 12.574 9.194 -9.591 1.00 91.44 177 GLN A C 1
ATOM 1500 O O . GLN A 1 177 ? 13.331 10.055 -10.045 1.00 91.44 177 GLN A O 1
ATOM 1505 N N . GLY A 1 178 ? 11.254 9.382 -9.523 1.00 88.12 178 GLY A N 1
ATOM 1506 C CA . GLY A 1 178 ? 10.591 10.639 -9.835 1.00 88.12 178 GLY A CA 1
ATOM 1507 C C . GLY A 1 178 ? 10.906 11.763 -8.852 1.00 88.12 178 GLY A C 1
ATOM 1508 O O . GLY A 1 178 ? 10.969 12.911 -9.289 1.00 88.12 178 GLY A O 1
ATOM 1509 N N . CYS A 1 179 ? 11.122 11.436 -7.572 1.00 84.25 179 CYS A N 1
ATOM 1510 C CA . CYS A 1 179 ? 11.335 12.422 -6.515 1.00 84.25 179 CYS A CA 1
ATOM 1511 C C . CYS A 1 179 ? 12.548 13.318 -6.756 1.00 84.25 179 CYS A C 1
ATOM 1513 O O . CYS A 1 179 ? 13.593 12.896 -7.266 1.00 84.25 179 CYS A O 1
ATOM 1515 N N . SER A 1 180 ? 12.441 14.545 -6.256 1.00 82.94 180 SER A N 1
ATOM 1516 C CA . SER A 1 180 ? 13.531 15.514 -6.195 1.00 82.94 180 SER A CA 1
ATOM 1517 C C . SER A 1 180 ? 14.790 14.976 -5.493 1.00 82.94 180 SER A C 1
ATOM 1519 O O . SER A 1 180 ? 15.909 15.321 -5.890 1.00 82.94 180 SER A O 1
ATOM 1521 N N . SER A 1 181 ? 14.631 14.075 -4.518 1.00 83.50 181 SER A N 1
ATOM 1522 C CA . SER A 1 181 ? 15.715 13.391 -3.797 1.00 83.50 181 SER A CA 1
ATOM 1523 C C . SER A 1 181 ? 16.576 12.476 -4.690 1.00 83.50 181 SER A C 1
ATOM 1525 O O . SER A 1 181 ? 17.743 12.229 -4.383 1.00 83.50 181 SER A O 1
ATOM 1527 N N . GLU A 1 182 ? 16.065 12.047 -5.848 1.00 85.56 182 GLU A N 1
ATOM 1528 C CA . GLU A 1 182 ? 16.713 11.104 -6.773 1.00 85.56 182 GLU A CA 1
ATOM 1529 C C . GLU A 1 182 ? 17.224 11.773 -8.074 1.00 85.56 182 GLU A C 1
ATOM 1531 O O . GLU A 1 182 ? 17.612 11.092 -9.029 1.00 85.56 182 GLU A O 1
ATOM 1536 N N . ARG A 1 183 ? 17.305 13.117 -8.115 1.00 83.12 183 ARG A N 1
ATOM 1537 C CA . ARG A 1 183 ? 17.678 13.928 -9.303 1.00 83.12 183 ARG A CA 1
ATOM 1538 C C . ARG A 1 183 ? 18.932 13.454 -10.051 1.00 83.12 183 ARG A C 1
ATOM 1540 O O . ARG A 1 183 ? 18.963 13.480 -11.285 1.00 83.12 183 ARG A O 1
ATOM 1547 N N . SER A 1 184 ? 19.978 13.027 -9.341 1.00 84.25 184 SER A N 1
ATOM 1548 C CA . SER A 1 184 ? 21.226 12.567 -9.975 1.00 84.25 184 SER A CA 1
ATOM 1549 C C . SER A 1 184 ? 21.025 11.266 -10.761 1.00 84.25 184 SER A C 1
ATOM 1551 O O . SER A 1 184 ? 21.451 11.171 -11.914 1.00 84.25 184 SER A O 1
ATOM 1553 N N . ARG A 1 185 ? 20.309 10.293 -10.181 1.00 86.62 185 ARG A N 1
ATOM 1554 C CA . ARG A 1 185 ? 19.966 9.022 -10.839 1.00 86.62 185 ARG A CA 1
ATOM 1555 C C . ARG A 1 185 ? 18.988 9.239 -11.988 1.00 86.62 185 ARG A C 1
ATOM 1557 O O . ARG A 1 185 ? 19.164 8.658 -13.057 1.00 86.62 185 ARG A O 1
ATOM 1564 N N . GLN A 1 186 ? 18.022 10.135 -11.792 1.00 88.44 186 GLN A N 1
ATOM 1565 C CA . GLN A 1 186 ? 17.063 10.546 -12.811 1.00 88.44 186 GLN A CA 1
ATOM 1566 C C . GLN A 1 186 ? 17.776 11.104 -14.057 1.00 88.44 186 GLN A C 1
ATOM 1568 O O . GLN A 1 186 ? 17.491 10.702 -15.187 1.00 88.44 186 GLN A O 1
ATOM 1573 N N . THR A 1 187 ? 18.748 11.998 -13.853 1.00 86.94 187 THR A N 1
ATOM 1574 C CA . THR A 1 187 ? 19.510 12.627 -14.941 1.00 86.94 187 THR A CA 1
ATOM 1575 C C . THR A 1 187 ? 20.328 11.603 -15.733 1.00 86.94 187 THR A C 1
ATOM 1577 O O . THR A 1 187 ? 20.254 11.591 -16.965 1.00 86.94 187 THR A O 1
ATOM 1580 N N . ASP A 1 188 ? 21.053 10.707 -15.049 1.00 88.25 188 ASP A N 1
ATOM 1581 C CA . ASP A 1 188 ? 21.804 9.615 -15.691 1.00 88.25 188 ASP A CA 1
ATOM 1582 C C . ASP A 1 188 ? 20.868 8.720 -16.522 1.00 88.25 188 ASP A C 1
ATOM 1584 O O . ASP A 1 188 ? 21.095 8.532 -17.719 1.00 88.25 188 ASP A O 1
ATOM 1588 N N . PHE A 1 189 ? 19.755 8.259 -15.942 1.00 92.75 189 PHE A N 1
ATOM 1589 C CA . PHE A 1 189 ? 18.784 7.405 -16.631 1.00 92.75 189 PHE A CA 1
ATOM 1590 C C . PHE A 1 189 ? 18.235 8.048 -17.915 1.00 92.75 189 PHE A C 1
ATOM 1592 O O . PHE A 1 189 ? 18.317 7.456 -18.996 1.00 92.75 189 PHE A O 1
ATOM 1599 N N . TYR A 1 190 ? 17.712 9.276 -17.835 1.00 91.81 190 TYR A N 1
ATOM 1600 C CA . TYR A 1 190 ? 17.096 9.915 -19.000 1.00 91.81 190 TYR A CA 1
ATOM 1601 C C . TYR A 1 190 ? 18.113 10.387 -20.042 1.00 91.81 190 TYR A C 1
ATOM 1603 O O . TYR A 1 190 ? 17.769 10.448 -21.224 1.00 91.81 190 TYR A O 1
ATOM 1611 N N . SER A 1 191 ? 19.360 10.681 -19.659 1.00 89.81 191 SER A N 1
ATOM 1612 C CA . SER A 1 191 ? 20.429 10.957 -20.630 1.00 89.81 191 SER A CA 1
ATOM 1613 C C . SER A 1 191 ? 20.728 9.735 -21.508 1.00 89.81 191 SER A C 1
ATOM 1615 O O . SER A 1 191 ? 20.817 9.866 -22.730 1.00 89.81 191 SER A O 1
ATOM 1617 N N . ARG A 1 192 ? 20.763 8.533 -20.914 1.00 90.06 192 ARG A N 1
ATOM 1618 C CA . ARG A 1 192 ? 20.941 7.262 -21.636 1.00 90.06 192 ARG A CA 1
ATOM 1619 C C . ARG A 1 192 ? 19.720 6.903 -22.474 1.00 90.06 192 ARG A C 1
ATOM 1621 O O . ARG A 1 192 ? 19.864 6.477 -23.614 1.00 90.06 192 ARG A O 1
ATOM 1628 N N . LEU A 1 193 ? 18.517 7.139 -21.950 1.00 91.69 193 LEU A N 1
ATOM 1629 C CA . LEU A 1 193 ? 17.280 6.883 -22.688 1.00 91.69 193 LEU A CA 1
ATOM 1630 C C . LEU A 1 193 ? 17.159 7.766 -23.944 1.00 91.69 193 LEU A C 1
ATOM 1632 O O . LEU A 1 193 ? 16.679 7.302 -24.977 1.00 91.69 193 LEU A O 1
ATOM 1636 N N . LYS A 1 194 ? 17.624 9.024 -23.886 1.00 88.44 194 LYS A N 1
ATOM 1637 C CA . LYS A 1 194 ? 17.607 9.955 -25.031 1.00 88.44 194 LYS A CA 1
ATOM 1638 C C . LYS A 1 194 ? 18.440 9.467 -26.218 1.00 88.44 194 LYS A C 1
ATOM 1640 O O . LYS A 1 194 ? 18.055 9.724 -27.355 1.00 88.44 194 LYS A O 1
ATOM 1645 N N . VAL A 1 195 ? 19.543 8.762 -25.968 1.00 87.19 195 VAL A N 1
ATOM 1646 C CA . VAL A 1 195 ? 20.418 8.225 -27.025 1.00 87.19 195 VAL A CA 1
ATOM 1647 C C . VAL A 1 195 ? 20.003 6.826 -27.507 1.00 87.19 195 VAL A C 1
ATOM 1649 O O . VAL A 1 195 ? 20.640 6.285 -28.404 1.00 87.19 195 VAL A O 1
ATOM 1652 N N . ALA A 1 196 ? 18.919 6.254 -26.966 1.00 89.69 196 ALA A N 1
ATOM 1653 C CA . ALA A 1 196 ? 18.416 4.920 -27.306 1.00 89.69 196 ALA A CA 1
ATOM 1654 C C . ALA A 1 196 ? 16.947 4.968 -27.797 1.00 89.69 196 ALA A C 1
ATOM 1656 O O . ALA A 1 196 ? 16.027 4.571 -27.074 1.00 89.69 196 ALA A O 1
ATOM 1657 N N . PRO A 1 197 ? 16.681 5.438 -29.034 1.00 91.44 197 PRO A N 1
ATOM 1658 C CA . PRO A 1 197 ? 15.323 5.726 -29.510 1.00 91.44 197 PRO A CA 1
ATOM 1659 C C . PRO A 1 197 ? 14.409 4.495 -29.580 1.00 91.44 197 PRO A C 1
ATOM 1661 O O . PRO A 1 197 ? 13.226 4.604 -29.269 1.00 91.44 197 PRO A O 1
ATOM 1664 N N . MET A 1 198 ? 14.939 3.318 -29.933 1.00 92.62 198 MET A N 1
ATOM 1665 C CA . MET A 1 198 ? 14.148 2.077 -29.971 1.00 92.62 198 MET A CA 1
ATOM 1666 C C . MET A 1 198 ? 13.747 1.607 -28.564 1.00 92.62 198 MET A C 1
ATOM 1668 O O . MET A 1 198 ? 12.620 1.163 -28.363 1.00 92.62 198 MET A O 1
ATOM 1672 N N . VAL A 1 199 ? 14.643 1.755 -27.581 1.00 95.06 199 VAL A N 1
ATOM 1673 C CA . VAL A 1 199 ? 14.367 1.437 -26.168 1.00 95.06 199 VAL A CA 1
ATOM 1674 C C . VAL A 1 199 ? 13.338 2.411 -25.602 1.00 95.06 199 VAL A C 1
ATOM 1676 O O . VAL A 1 199 ? 12.386 1.989 -24.947 1.00 95.06 199 VAL A O 1
ATOM 1679 N N . LYS A 1 200 ? 13.483 3.707 -25.908 1.00 95.25 200 LYS A N 1
ATOM 1680 C CA . LYS A 1 200 ? 12.506 4.732 -25.532 1.00 95.25 200 LYS A CA 1
ATOM 1681 C C . LYS A 1 200 ? 11.127 4.442 -26.122 1.00 95.25 200 LYS A C 1
ATOM 1683 O O . LYS A 1 200 ? 10.152 4.505 -25.389 1.00 95.25 200 LYS A O 1
ATOM 1688 N N . ALA A 1 201 ? 11.042 4.109 -27.410 1.00 95.75 201 ALA A N 1
ATOM 1689 C CA . ALA A 1 201 ? 9.768 3.815 -28.062 1.00 95.75 201 ALA A CA 1
ATOM 1690 C C . ALA A 1 201 ? 9.043 2.630 -27.401 1.00 95.75 201 ALA A C 1
ATOM 1692 O O . ALA A 1 201 ? 7.854 2.731 -27.112 1.00 95.75 201 ALA A O 1
ATOM 1693 N N . ALA A 1 202 ? 9.770 1.553 -27.090 1.00 96.62 202 ALA A N 1
ATOM 1694 C CA . ALA A 1 202 ? 9.209 0.397 -26.395 1.00 96.62 202 ALA A CA 1
ATOM 1695 C C . ALA A 1 202 ? 8.752 0.734 -24.962 1.00 96.62 202 ALA A C 1
ATOM 1697 O O . ALA A 1 202 ? 7.690 0.291 -24.529 1.00 96.62 202 ALA A O 1
ATOM 1698 N N . LEU A 1 203 ? 9.520 1.549 -24.228 1.00 97.31 203 LEU A N 1
ATOM 1699 C CA . LEU A 1 203 ? 9.110 2.034 -22.908 1.00 97.31 203 LEU A CA 1
ATOM 1700 C C . LEU A 1 203 ? 7.860 2.922 -22.995 1.00 97.31 203 LEU A C 1
ATOM 1702 O O . LEU A 1 203 ? 6.934 2.747 -22.210 1.00 97.31 203 LEU A O 1
ATOM 1706 N N . ASP A 1 204 ? 7.816 3.852 -23.949 1.00 97.25 204 ASP A N 1
ATOM 1707 C CA . ASP A 1 204 ? 6.675 4.743 -24.165 1.00 97.25 204 ASP A CA 1
ATOM 1708 C C . ASP A 1 204 ? 5.403 3.955 -24.498 1.00 97.25 204 ASP A C 1
ATOM 1710 O O . ASP A 1 204 ? 4.333 4.276 -23.990 1.00 97.25 204 ASP A O 1
ATOM 1714 N N . GLU A 1 205 ? 5.503 2.919 -25.333 1.00 97.44 205 GLU A N 1
ATOM 1715 C CA . GLU A 1 205 ? 4.379 2.035 -25.656 1.00 97.44 205 GLU A CA 1
ATOM 1716 C C . GLU A 1 205 ? 3.855 1.323 -24.403 1.00 97.44 205 GLU A C 1
ATOM 1718 O O . GLU A 1 205 ? 2.651 1.342 -24.136 1.00 97.44 205 GLU A O 1
ATOM 1723 N N . ARG A 1 206 ? 4.759 0.778 -23.577 1.00 97.12 206 ARG A N 1
ATOM 1724 C CA . ARG A 1 206 ? 4.392 0.146 -22.302 1.00 97.12 206 ARG A CA 1
ATOM 1725 C C . ARG A 1 206 ? 3.734 1.129 -21.339 1.00 97.12 206 ARG A C 1
ATOM 1727 O O . ARG A 1 206 ? 2.675 0.821 -20.797 1.00 97.12 206 ARG A O 1
ATOM 1734 N N . LEU A 1 207 ? 4.305 2.317 -21.156 1.00 97.81 207 LEU A N 1
ATOM 1735 C CA . LEU A 1 207 ? 3.732 3.336 -20.275 1.00 97.81 207 LEU A CA 1
ATOM 1736 C C . LEU A 1 207 ? 2.364 3.817 -20.773 1.00 97.81 207 LEU A C 1
ATOM 1738 O O . LEU A 1 207 ? 1.439 3.893 -19.971 1.00 97.81 207 LEU A O 1
ATOM 1742 N N . LYS A 1 208 ? 2.187 4.041 -22.083 1.00 97.38 208 LYS A N 1
ATOM 1743 C CA . LYS A 1 208 ? 0.879 4.393 -22.664 1.00 97.38 208 LYS A CA 1
ATOM 1744 C C . LYS A 1 208 ? -0.159 3.305 -22.445 1.00 97.38 208 LYS A C 1
ATOM 1746 O O . LYS A 1 208 ? -1.299 3.637 -22.142 1.00 97.38 208 LYS A O 1
ATOM 1751 N N . SER A 1 209 ? 0.227 2.035 -22.582 1.00 96.94 209 SER A N 1
ATOM 1752 C CA . SER A 1 209 ? -0.694 0.913 -22.379 1.00 96.94 209 SER A CA 1
ATOM 1753 C C . SER A 1 209 ? -1.223 0.827 -20.944 1.00 96.94 209 SER A C 1
ATOM 1755 O O . SER A 1 209 ? -2.346 0.388 -20.746 1.00 96.94 209 SER A O 1
ATOM 1757 N N . ILE A 1 210 ? -0.449 1.299 -19.959 1.00 97.25 210 ILE A N 1
ATOM 1758 C CA . ILE A 1 210 ? -0.828 1.261 -18.541 1.00 97.25 210 ILE A CA 1
ATOM 1759 C C . ILE A 1 210 ? -1.486 2.576 -18.113 1.00 97.25 210 ILE A C 1
ATOM 1761 O O . ILE A 1 210 ? -2.575 2.577 -17.558 1.00 97.25 210 ILE A O 1
ATOM 1765 N N . PHE A 1 211 ? -0.845 3.715 -18.372 1.00 97.31 211 PHE A N 1
ATOM 1766 C CA . PHE A 1 211 ? -1.225 5.014 -17.807 1.00 97.31 211 PHE A CA 1
ATOM 1767 C C . PHE A 1 211 ? -1.924 5.949 -18.804 1.00 97.31 211 PHE A C 1
ATOM 1769 O O . PHE A 1 211 ? -2.294 7.064 -18.445 1.00 97.31 211 PHE A O 1
ATOM 1776 N N . GLY A 1 212 ? -2.043 5.567 -20.079 1.00 95.81 212 GLY A N 1
ATOM 1777 C CA . GLY A 1 212 ? -2.546 6.451 -21.139 1.00 95.81 212 GLY A CA 1
ATOM 1778 C C . GLY A 1 212 ? -1.612 7.622 -21.487 1.00 95.81 212 GLY A C 1
ATOM 1779 O O . GLY A 1 212 ? -1.930 8.430 -22.358 1.00 95.81 212 GLY A O 1
ATOM 1780 N N . CYS A 1 213 ? -0.448 7.722 -20.841 1.00 95.81 213 CYS A N 1
ATOM 1781 C CA . CYS A 1 213 ? 0.544 8.776 -21.035 1.00 95.81 213 CYS A CA 1
ATOM 1782 C C . CYS A 1 213 ? 1.979 8.229 -20.888 1.00 95.81 213 CYS A C 1
ATOM 1784 O O . CYS A 1 213 ? 2.186 7.048 -20.617 1.00 95.81 213 CYS A O 1
ATOM 1786 N N . THR A 1 214 ? 2.983 9.076 -21.127 1.00 96.12 214 THR A N 1
ATOM 1787 C CA . THR A 1 214 ? 4.414 8.727 -21.041 1.00 96.12 214 THR A CA 1
ATOM 1788 C C . THR A 1 214 ? 5.158 9.692 -20.134 1.00 96.12 214 THR A C 1
ATOM 1790 O O . THR A 1 214 ? 4.601 10.693 -19.690 1.00 96.12 214 THR A O 1
ATOM 1793 N N . VAL A 1 215 ? 6.445 9.423 -19.917 1.00 93.44 215 VAL A N 1
ATOM 1794 C CA . VAL A 1 215 ? 7.357 10.395 -19.306 1.00 93.44 215 VAL A CA 1
ATOM 1795 C C . VAL A 1 215 ? 7.439 11.675 -20.146 1.00 93.44 215 VAL A C 1
ATOM 1797 O O . VAL A 1 215 ? 7.490 11.608 -21.380 1.00 93.44 215 VAL A O 1
ATOM 1800 N N . ASP A 1 216 ? 7.491 12.832 -19.487 1.00 91.62 216 ASP A N 1
ATOM 1801 C CA . ASP A 1 216 ? 7.746 14.119 -20.135 1.00 91.62 216 ASP A CA 1
ATOM 1802 C C . ASP A 1 216 ? 9.221 14.489 -19.977 1.00 91.62 216 ASP A C 1
ATOM 1804 O O . ASP A 1 216 ? 9.705 14.821 -18.898 1.00 91.62 216 ASP A O 1
ATOM 1808 N N . LEU A 1 217 ? 9.976 14.424 -21.074 1.00 87.75 217 LEU A N 1
ATOM 1809 C CA . LEU A 1 217 ? 11.404 14.735 -21.048 1.00 87.75 217 LEU A CA 1
ATOM 1810 C C . LEU A 1 217 ? 11.707 16.239 -21.034 1.00 87.75 217 LEU A C 1
ATOM 1812 O O . LEU A 1 217 ? 12.884 16.587 -20.881 1.00 87.75 217 LEU A O 1
ATOM 1816 N N . ASN A 1 218 ? 10.696 17.105 -21.139 1.00 87.38 218 ASN A N 1
ATOM 1817 C CA . ASN A 1 218 ? 10.839 18.559 -21.223 1.00 87.38 218 ASN A CA 1
ATOM 1818 C C . ASN A 1 218 ? 10.640 19.280 -19.881 1.00 87.38 218 ASN A C 1
ATOM 1820 O O . ASN A 1 218 ? 11.089 20.413 -19.742 1.00 87.38 218 ASN A O 1
ATOM 1824 N N . THR A 1 219 ? 10.029 18.635 -18.888 1.00 87.25 219 THR A N 1
ATOM 1825 C CA . THR A 1 219 ? 9.778 19.204 -17.548 1.00 87.25 219 THR A CA 1
ATOM 1826 C C . THR A 1 219 ? 10.819 18.737 -16.530 1.00 87.25 219 THR A C 1
ATOM 1828 O O . THR A 1 219 ? 11.557 17.796 -16.801 1.00 87.25 219 THR A O 1
ATOM 1831 N N . GLU A 1 220 ? 10.936 19.360 -15.352 1.00 84.44 220 GLU A N 1
ATOM 1832 C CA . GLU A 1 220 ? 11.779 18.792 -14.279 1.00 84.44 220 GLU A CA 1
ATOM 1833 C C . GLU A 1 220 ? 11.169 17.496 -13.720 1.00 84.44 220 GLU A C 1
ATOM 1835 O O . GLU A 1 220 ? 11.862 16.488 -13.582 1.00 84.44 220 GLU A O 1
ATOM 1840 N N . ALA A 1 221 ? 9.856 17.491 -13.482 1.00 89.00 221 ALA A N 1
ATOM 1841 C CA . ALA A 1 221 ? 9.115 16.356 -12.947 1.00 89.00 221 ALA A CA 1
ATOM 1842 C C . ALA A 1 221 ? 8.721 15.355 -14.051 1.00 89.00 221 ALA A C 1
ATOM 1844 O O . ALA A 1 221 ? 7.580 15.283 -14.504 1.00 89.00 221 ALA A O 1
ATOM 1845 N N . LYS A 1 222 ? 9.692 14.545 -14.488 1.00 92.00 222 LYS A N 1
ATOM 1846 C CA . LYS A 1 222 ? 9.572 13.654 -15.662 1.00 92.00 222 LYS A CA 1
ATOM 1847 C C . LYS A 1 222 ? 8.394 12.671 -15.622 1.00 92.00 222 LYS A C 1
ATOM 1849 O O . LYS A 1 222 ? 7.931 12.240 -16.676 1.00 92.00 222 LYS A O 1
ATOM 1854 N N . VAL A 1 223 ? 7.949 12.273 -14.428 1.00 94.81 223 VAL A N 1
ATOM 1855 C CA . VAL A 1 223 ? 6.928 11.227 -14.212 1.00 94.81 223 VAL A CA 1
ATOM 1856 C C . VAL A 1 223 ? 5.655 11.750 -13.543 1.00 94.81 223 VAL A C 1
ATOM 1858 O O . VAL A 1 223 ? 4.792 10.951 -13.197 1.00 94.81 223 VAL A O 1
ATOM 1861 N N . GLU A 1 224 ? 5.510 13.066 -13.375 1.00 95.12 224 GLU A N 1
ATOM 1862 C CA . GLU A 1 224 ? 4.398 13.687 -12.638 1.00 95.12 224 GLU A CA 1
ATOM 1863 C C . GLU A 1 224 ? 3.030 13.176 -13.095 1.00 95.12 224 GLU A C 1
ATOM 1865 O O . GLU A 1 224 ? 2.262 12.625 -12.307 1.00 95.12 224 GLU A O 1
ATOM 1870 N N . LYS A 1 225 ? 2.764 13.232 -14.404 1.00 95.31 225 LYS A N 1
ATOM 1871 C CA . LYS A 1 225 ? 1.487 12.772 -14.953 1.00 95.31 225 LYS A CA 1
ATOM 1872 C C . LYS A 1 225 ? 1.233 11.280 -14.717 1.00 95.31 225 LYS A C 1
ATOM 1874 O O . LYS A 1 225 ? 0.091 10.894 -14.477 1.00 95.31 225 LYS A O 1
ATOM 1879 N N . LEU A 1 226 ? 2.278 10.449 -14.753 1.00 97.12 226 LEU A N 1
ATOM 1880 C CA . LEU A 1 226 ? 2.168 9.015 -14.465 1.00 97.12 226 LEU A CA 1
ATOM 1881 C C . LEU A 1 226 ? 1.766 8.789 -13.004 1.00 97.12 226 LEU A C 1
ATOM 1883 O O . LEU A 1 226 ? 0.907 7.954 -12.733 1.00 97.12 226 LEU A O 1
ATOM 1887 N N . ILE A 1 227 ? 2.338 9.561 -12.075 1.00 96.50 227 ILE A N 1
ATOM 1888 C CA . ILE A 1 227 ? 2.012 9.492 -10.644 1.00 96.50 227 ILE A CA 1
ATOM 1889 C C . ILE A 1 227 ? 0.591 9.971 -10.372 1.00 96.50 227 ILE A C 1
ATOM 1891 O O . ILE A 1 227 ? -0.129 9.306 -9.634 1.00 96.50 227 ILE A O 1
ATOM 1895 N N . GLN A 1 228 ? 0.149 11.060 -11.002 1.00 95.81 228 GLN A N 1
ATOM 1896 C CA . GLN A 1 228 ? -1.233 11.534 -10.881 1.00 95.81 228 GLN A CA 1
ATOM 1897 C C . GLN A 1 228 ? -2.240 10.479 -11.362 1.00 95.81 228 GLN A C 1
ATOM 1899 O O . GLN A 1 228 ? -3.233 10.216 -10.685 1.00 95.81 228 GLN A O 1
ATOM 1904 N N . VAL A 1 229 ? -1.971 9.843 -12.509 1.00 97.12 229 VAL A N 1
ATOM 1905 C CA . VAL A 1 229 ? -2.810 8.759 -13.038 1.00 97.12 229 VAL A CA 1
ATOM 1906 C C . VAL A 1 229 ? -2.786 7.547 -12.107 1.00 97.12 229 VAL A C 1
ATOM 1908 O O . VAL A 1 229 ? -3.852 7.018 -11.792 1.00 97.12 229 VAL A O 1
ATOM 1911 N N . LEU A 1 230 ? -1.608 7.124 -11.635 1.00 96.56 230 LEU A N 1
ATOM 1912 C CA . LEU A 1 230 ? -1.482 5.999 -10.709 1.00 96.56 230 LEU A CA 1
ATOM 1913 C C . LEU A 1 230 ? -2.247 6.261 -9.410 1.00 96.56 230 LEU A C 1
ATOM 1915 O O . LEU A 1 230 ? -3.065 5.434 -9.028 1.00 96.56 230 LEU A O 1
ATOM 1919 N N . LYS A 1 231 ? -2.005 7.406 -8.758 1.00 94.81 231 LYS A N 1
ATOM 1920 C CA . LYS A 1 231 ? -2.634 7.786 -7.486 1.00 94.81 231 LYS A CA 1
ATOM 1921 C C . LYS A 1 231 ? -4.152 7.860 -7.622 1.00 94.81 231 LYS A C 1
ATOM 1923 O O . LYS A 1 231 ? -4.869 7.304 -6.801 1.00 94.81 231 LYS A O 1
ATOM 1928 N N . TYR A 1 232 ? -4.652 8.519 -8.665 1.00 96.19 232 TYR A N 1
ATOM 1929 C CA . TYR A 1 232 ? -6.091 8.626 -8.880 1.00 96.19 232 TYR A CA 1
ATOM 1930 C C . TYR A 1 232 ? -6.734 7.242 -9.056 1.00 96.19 232 TYR A C 1
ATOM 1932 O O . TYR A 1 232 ? -7.661 6.897 -8.324 1.00 96.19 232 TYR A O 1
ATOM 1940 N N . ASN A 1 233 ? -6.224 6.417 -9.978 1.00 96.50 233 ASN A N 1
ATOM 1941 C CA . ASN A 1 233 ? -6.843 5.121 -10.269 1.00 96.50 233 ASN A CA 1
ATOM 1942 C C . ASN A 1 233 ? -6.640 4.098 -9.147 1.00 96.50 233 ASN A C 1
ATOM 1944 O O . ASN A 1 233 ? -7.557 3.320 -8.894 1.00 96.50 233 ASN A O 1
ATOM 1948 N N . SER A 1 234 ? -5.510 4.121 -8.431 1.00 93.44 234 SER A N 1
ATOM 1949 C CA . SER A 1 234 ? -5.312 3.229 -7.284 1.00 93.44 234 SER A CA 1
ATOM 1950 C C . SER A 1 234 ? -6.362 3.463 -6.201 1.00 93.44 234 SER A C 1
ATOM 1952 O O . SER A 1 234 ? -6.783 2.510 -5.555 1.00 93.44 234 SER A O 1
ATOM 1954 N N . ILE A 1 235 ? -6.830 4.703 -6.039 1.00 93.50 235 ILE A N 1
ATOM 1955 C CA . ILE A 1 235 ? -7.842 5.084 -5.053 1.00 93.50 235 ILE A CA 1
ATOM 1956 C C . ILE A 1 235 ? -9.263 4.796 -5.562 1.00 93.50 235 ILE A C 1
ATOM 1958 O O . ILE A 1 235 ? -10.041 4.134 -4.873 1.00 93.50 235 ILE A O 1
ATOM 1962 N N . VAL A 1 236 ? -9.628 5.289 -6.755 1.00 95.12 236 VAL A N 1
ATOM 1963 C CA . VAL A 1 236 ? -11.041 5.365 -7.183 1.00 95.12 236 VAL A CA 1
ATOM 1964 C C . VAL A 1 236 ? -11.506 4.260 -8.136 1.00 95.12 236 VAL A C 1
ATOM 1966 O O . VAL A 1 236 ? -12.644 4.318 -8.597 1.00 95.12 236 VAL A O 1
ATOM 1969 N N . GLN A 1 237 ? -10.679 3.267 -8.480 1.00 93.94 237 GLN A N 1
ATOM 1970 C CA . GLN A 1 237 ? -11.031 2.270 -9.513 1.00 93.94 237 GLN A CA 1
ATOM 1971 C C . GLN A 1 237 ? -12.340 1.502 -9.254 1.00 93.94 237 GLN A C 1
ATOM 1973 O O . GLN A 1 237 ? -13.033 1.154 -10.210 1.00 93.94 237 GLN A O 1
ATOM 1978 N N . ASN A 1 238 ? -12.726 1.310 -7.990 1.00 92.75 238 ASN A N 1
ATOM 1979 C CA . ASN A 1 238 ? -13.984 0.656 -7.609 1.00 92.75 238 ASN A CA 1
ATOM 1980 C C . ASN A 1 238 ? -15.205 1.598 -7.645 1.00 92.75 238 ASN A C 1
ATOM 1982 O O . ASN A 1 238 ? -16.341 1.156 -7.484 1.00 92.75 238 ASN A O 1
ATOM 1986 N N . LEU A 1 239 ? -15.001 2.901 -7.857 1.00 93.81 239 LEU A N 1
ATOM 1987 C CA . LEU A 1 239 ? -16.038 3.922 -7.725 1.00 93.81 239 LEU A CA 1
ATOM 1988 C C . LEU A 1 239 ? -16.643 4.301 -9.076 1.00 93.81 239 LEU A C 1
ATOM 1990 O O . LEU A 1 239 ? -15.935 4.550 -10.057 1.00 93.81 239 LEU A O 1
ATOM 1994 N N . ALA A 1 240 ? -17.968 4.429 -9.133 1.00 91.69 240 ALA A N 1
ATOM 1995 C CA . ALA A 1 240 ? -18.653 4.965 -10.308 1.00 91.69 240 ALA A CA 1
ATOM 1996 C C . ALA A 1 240 ? -18.326 6.463 -10.481 1.00 91.69 240 ALA A C 1
ATOM 1998 O O . ALA A 1 240 ? -18.435 7.204 -9.510 1.00 91.69 240 ALA A O 1
ATOM 1999 N N . PRO A 1 241 ? -17.937 6.937 -11.681 1.00 90.62 241 PRO A N 1
ATOM 2000 C CA . PRO A 1 241 ? -17.501 8.320 -11.873 1.00 90.62 241 PRO A CA 1
ATOM 2001 C C . PRO A 1 241 ? -18.638 9.305 -11.598 1.00 90.62 241 PRO A C 1
ATOM 2003 O O . PRO A 1 241 ? -19.751 9.128 -12.093 1.00 90.62 241 PRO A O 1
ATOM 2006 N N . VAL A 1 242 ? -18.337 10.386 -10.878 1.00 92.94 242 VAL A N 1
ATOM 2007 C CA . VAL A 1 242 ? -19.295 11.470 -10.615 1.00 92.94 242 VAL A CA 1
ATOM 2008 C C . VAL A 1 242 ? -18.964 12.720 -11.425 1.00 92.94 242 VAL A C 1
ATOM 2010 O O . VAL A 1 242 ? -17.813 12.996 -11.757 1.00 92.94 242 VAL A O 1
ATOM 2013 N N . ASN A 1 243 ? -19.979 13.520 -11.763 1.00 91.25 243 ASN A N 1
ATOM 2014 C CA . ASN A 1 243 ? -19.770 14.704 -12.601 1.00 91.25 243 ASN A CA 1
ATOM 2015 C C . ASN A 1 243 ? -18.905 15.777 -11.934 1.00 91.25 243 ASN A C 1
ATOM 2017 O O . ASN A 1 243 ? -18.152 16.440 -12.647 1.00 91.25 243 ASN A O 1
ATOM 2021 N N . ALA A 1 244 ? -19.004 15.901 -10.608 1.00 92.31 244 ALA A N 1
ATOM 2022 C CA . ALA A 1 244 ? -18.226 16.834 -9.799 1.00 92.31 244 ALA A CA 1
ATOM 2023 C C . ALA A 1 244 ? -16.729 16.481 -9.722 1.00 92.31 244 ALA A C 1
ATOM 2025 O O . ALA A 1 244 ? -15.937 17.347 -9.368 1.00 92.31 244 ALA A O 1
ATOM 2026 N N . ASP A 1 245 ? -16.347 15.246 -10.074 1.00 93.19 245 ASP A N 1
ATOM 2027 C CA . ASP A 1 245 ? -14.955 14.806 -10.073 1.00 93.19 245 ASP A CA 1
ATOM 2028 C C . ASP A 1 245 ? -14.181 15.474 -11.216 1.00 93.19 245 ASP A C 1
ATOM 2030 O O . ASP A 1 245 ? -14.363 15.159 -12.397 1.00 93.19 245 ASP A O 1
ATOM 2034 N N . ASN A 1 246 ? -13.305 16.408 -10.848 1.00 93.38 246 ASN A N 1
ATOM 2035 C CA . ASN A 1 246 ? -12.450 17.135 -11.786 1.00 93.38 246 ASN A CA 1
ATOM 2036 C C . ASN A 1 246 ? -11.216 16.325 -12.220 1.00 93.38 246 ASN A C 1
ATOM 2038 O O . ASN A 1 246 ? -10.595 16.645 -13.235 1.00 93.38 246 ASN A O 1
ATOM 2042 N N . TYR A 1 247 ? -10.875 15.259 -11.495 1.00 94.06 247 TYR A N 1
ATOM 2043 C CA . TYR A 1 247 ? -9.746 14.372 -11.774 1.00 94.06 247 TYR A CA 1
ATOM 2044 C C . TYR A 1 247 ? -10.111 13.204 -12.691 1.00 94.06 247 TYR A C 1
ATOM 2046 O O . TYR A 1 247 ? -9.213 12.511 -13.169 1.00 94.06 247 TYR A O 1
ATOM 2054 N N . LYS A 1 248 ? -11.395 13.023 -13.031 1.00 91.69 248 LYS A N 1
ATOM 2055 C CA . LYS A 1 248 ? -11.886 11.964 -13.938 1.00 91.69 248 LYS A CA 1
ATOM 2056 C C . LYS A 1 248 ? -11.208 11.909 -15.309 1.00 91.69 248 LYS A C 1
ATOM 2058 O O . LYS A 1 248 ? -11.294 10.890 -15.986 1.00 91.69 248 LYS A O 1
ATOM 2063 N N . THR A 1 249 ? -10.520 12.972 -15.727 1.00 90.88 249 THR A N 1
ATOM 2064 C CA . THR A 1 249 ? -9.680 12.983 -16.937 1.00 90.88 249 THR A CA 1
ATOM 2065 C C . THR A 1 249 ? -8.477 12.039 -16.841 1.00 90.88 249 THR A C 1
ATOM 2067 O O . THR A 1 249 ? -7.974 11.597 -17.868 1.00 90.88 249 THR A O 1
ATOM 2070 N N . ASN A 1 250 ? -8.042 11.690 -15.627 1.00 93.25 250 ASN A N 1
ATOM 2071 C CA . ASN A 1 250 ? -6.983 10.718 -15.355 1.00 93.25 250 ASN A CA 1
ATOM 2072 C C . ASN A 1 250 ? -7.490 9.270 -15.305 1.00 93.25 250 ASN A C 1
ATOM 2074 O O . ASN A 1 250 ? -6.695 8.359 -15.078 1.00 93.25 250 ASN A O 1
ATOM 2078 N N . ARG A 1 251 ? -8.798 9.037 -15.456 1.00 95.19 251 ARG A N 1
ATOM 2079 C CA . ARG A 1 251 ? -9.401 7.715 -15.273 1.00 95.19 251 ARG A CA 1
ATOM 2080 C C . ARG A 1 251 ? -8.988 6.744 -16.377 1.00 95.19 251 ARG A C 1
ATOM 2082 O O . ARG A 1 251 ? -9.116 7.049 -17.560 1.00 95.19 251 ARG A O 1
ATOM 2089 N N . ILE A 1 252 ? -8.587 5.544 -15.976 1.00 96.38 252 ILE A N 1
ATOM 2090 C CA . ILE A 1 252 ? -8.309 4.414 -16.860 1.00 96.38 252 ILE A CA 1
ATOM 2091 C C . ILE A 1 252 ? -9.467 3.422 -16.770 1.00 96.38 252 ILE A C 1
ATOM 2093 O O . ILE A 1 252 ? -9.873 3.016 -15.685 1.00 96.38 252 ILE A O 1
ATOM 2097 N N . ALA A 1 253 ? -10.028 3.064 -17.925 1.00 93.19 253 ALA A N 1
ATOM 2098 C CA . ALA A 1 253 ? -11.135 2.111 -18.029 1.00 93.19 253 ALA A CA 1
ATOM 2099 C C . ALA A 1 253 ? -10.683 0.702 -18.449 1.00 93.19 253 ALA A C 1
ATOM 2101 O O . ALA A 1 253 ? -11.451 -0.248 -18.318 1.00 93.19 253 ALA A O 1
ATOM 2102 N N . ASP A 1 254 ? -9.460 0.561 -18.968 1.00 95.62 254 ASP A N 1
ATOM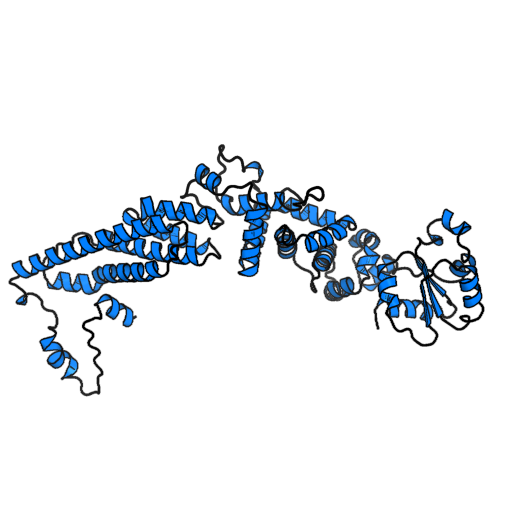 2103 C CA . ASP A 1 254 ? -8.918 -0.731 -19.383 1.00 95.62 254 ASP A CA 1
ATOM 2104 C C . ASP A 1 254 ? -8.588 -1.594 -18.156 1.00 95.62 254 ASP A C 1
ATOM 2106 O O . ASP A 1 254 ? -7.726 -1.256 -17.342 1.00 95.62 254 ASP A O 1
ATOM 2110 N N . SER A 1 255 ? -9.267 -2.736 -18.037 1.00 94.62 255 SER A N 1
ATOM 2111 C CA . SER A 1 255 ? -9.077 -3.682 -16.939 1.00 94.62 255 SER A CA 1
ATOM 2112 C C . SER A 1 255 ? -7.665 -4.264 -16.882 1.00 94.62 255 SER A C 1
ATOM 2114 O O . SER A 1 255 ? -7.169 -4.525 -15.790 1.00 94.62 255 SER A O 1
ATOM 2116 N N . LEU A 1 256 ? -7.005 -4.472 -18.029 1.00 96.00 256 LEU A N 1
ATOM 2117 C CA . LEU A 1 256 ? -5.639 -5.007 -18.056 1.00 96.00 256 LEU A CA 1
ATOM 2118 C C . LEU A 1 256 ? -4.647 -3.976 -17.516 1.00 96.00 256 LEU A C 1
ATOM 2120 O O . LEU A 1 256 ? -3.767 -4.319 -16.726 1.00 96.00 256 LEU A O 1
ATOM 2124 N N . ALA A 1 257 ? -4.835 -2.711 -17.887 1.00 96.81 257 ALA A N 1
ATOM 2125 C CA . ALA A 1 257 ? -4.044 -1.600 -17.378 1.00 96.81 257 ALA A CA 1
ATOM 2126 C C . ALA A 1 257 ? -4.217 -1.433 -15.858 1.00 96.81 257 ALA A C 1
ATOM 2128 O O . ALA A 1 257 ? -3.227 -1.315 -15.137 1.00 96.81 257 ALA A O 1
ATOM 2129 N N . LEU A 1 258 ? -5.455 -1.509 -15.352 1.00 96.69 258 LEU A N 1
ATOM 2130 C CA . LEU A 1 258 ? -5.735 -1.464 -13.911 1.00 96.69 258 LEU A CA 1
ATOM 2131 C C . LEU A 1 258 ? -5.093 -2.640 -13.162 1.00 96.69 258 LEU A C 1
ATOM 2133 O O . LEU A 1 258 ? -4.442 -2.432 -12.142 1.00 96.69 258 LEU A O 1
ATOM 2137 N N . GLN A 1 259 ? -5.184 -3.864 -13.694 1.00 96.19 259 GLN A N 1
ATOM 2138 C CA . GLN A 1 259 ? -4.493 -5.021 -13.113 1.00 96.19 259 GLN A CA 1
ATOM 2139 C C . GLN A 1 259 ? -2.976 -4.807 -13.042 1.00 96.19 259 GLN A C 1
ATOM 2141 O O . GLN A 1 259 ? -2.355 -5.136 -12.034 1.00 96.19 259 GLN A O 1
ATOM 2146 N N . GLN A 1 260 ? -2.369 -4.228 -14.080 1.00 96.50 260 GLN A N 1
ATOM 2147 C CA . GLN A 1 260 ? -0.942 -3.904 -14.077 1.00 96.50 260 GLN A CA 1
ATOM 2148 C C . GLN A 1 260 ? -0.595 -2.826 -13.041 1.00 96.50 260 GLN A C 1
ATOM 2150 O O . GLN A 1 260 ? 0.388 -2.987 -12.318 1.00 96.50 260 GLN A O 1
ATOM 2155 N N . MET A 1 261 ? -1.407 -1.770 -12.913 1.00 97.00 261 MET A N 1
ATOM 2156 C CA . MET A 1 261 ? -1.233 -0.767 -11.854 1.00 97.00 261 MET A CA 1
ATOM 2157 C C . MET A 1 261 ? -1.316 -1.391 -10.461 1.00 97.00 261 MET A C 1
ATOM 2159 O O . MET A 1 261 ? -0.488 -1.072 -9.611 1.00 97.00 261 MET A O 1
ATOM 2163 N N . ASN A 1 262 ? -2.258 -2.311 -10.244 1.00 95.25 262 ASN A N 1
ATOM 2164 C CA . ASN A 1 262 ? -2.426 -2.993 -8.962 1.00 95.25 262 ASN A CA 1
ATOM 2165 C C . ASN A 1 262 ? -1.206 -3.853 -8.621 1.00 95.25 262 ASN A C 1
ATOM 2167 O O . ASN A 1 262 ? -0.702 -3.754 -7.508 1.00 95.25 262 ASN A O 1
ATOM 2171 N N . ARG A 1 263 ? -0.635 -4.587 -9.585 1.00 95.81 263 ARG A N 1
ATOM 2172 C CA . ARG A 1 263 ? 0.629 -5.316 -9.362 1.00 95.81 263 ARG A CA 1
ATOM 2173 C C . ARG A 1 263 ? 1.796 -4.382 -9.043 1.00 95.81 263 ARG A C 1
ATOM 2175 O O . ARG A 1 263 ? 2.604 -4.690 -8.174 1.00 95.81 263 ARG A O 1
ATOM 2182 N N . ILE A 1 264 ? 1.897 -3.234 -9.719 1.00 96.19 264 ILE A N 1
ATOM 2183 C CA . ILE A 1 264 ? 2.933 -2.228 -9.426 1.00 96.19 264 ILE A CA 1
ATOM 2184 C C . ILE A 1 264 ? 2.759 -1.675 -8.004 1.00 96.19 264 ILE A C 1
ATOM 2186 O O . ILE A 1 264 ? 3.748 -1.527 -7.285 1.00 96.19 264 ILE A O 1
ATOM 2190 N N . LEU A 1 265 ? 1.518 -1.402 -7.593 1.00 93.56 265 LEU A N 1
ATOM 2191 C CA . LEU A 1 265 ? 1.183 -0.943 -6.248 1.00 93.56 265 LEU A CA 1
ATOM 2192 C C . LEU A 1 265 ? 1.529 -2.004 -5.196 1.00 93.56 265 LEU A C 1
ATOM 2194 O O . LEU A 1 265 ? 2.244 -1.702 -4.249 1.00 93.56 265 LEU A O 1
ATOM 2198 N N . GLU A 1 266 ? 1.114 -3.255 -5.386 1.00 92.38 266 GLU A N 1
ATOM 2199 C CA . GLU A 1 266 ? 1.453 -4.374 -4.496 1.00 92.38 266 GLU A CA 1
ATOM 2200 C C . GLU A 1 266 ? 2.971 -4.556 -4.359 1.00 92.38 266 GLU A C 1
ATOM 2202 O O . GLU A 1 266 ? 3.494 -4.691 -3.252 1.00 92.38 266 GLU A O 1
ATOM 2207 N N . LEU A 1 267 ? 3.711 -4.486 -5.472 1.00 94.50 267 LEU A N 1
ATOM 2208 C CA . LEU A 1 267 ? 5.173 -4.532 -5.449 1.00 94.50 267 LEU A CA 1
ATOM 2209 C C . LEU A 1 267 ? 5.772 -3.367 -4.657 1.00 94.50 267 LEU A C 1
ATOM 2211 O O . LEU A 1 267 ? 6.737 -3.569 -3.918 1.00 94.50 267 LEU A O 1
ATOM 2215 N N . ALA A 1 268 ? 5.215 -2.163 -4.782 1.00 92.44 268 ALA A N 1
ATOM 2216 C CA . ALA A 1 268 ? 5.653 -1.005 -4.013 1.00 92.44 268 ALA A CA 1
ATOM 2217 C C . ALA A 1 268 ? 5.395 -1.186 -2.508 1.00 92.44 268 ALA A C 1
ATOM 2219 O O . ALA A 1 268 ? 6.264 -0.868 -1.698 1.00 92.44 268 ALA A O 1
ATOM 2220 N N . LEU A 1 269 ? 4.247 -1.754 -2.137 1.00 88.75 269 LEU A N 1
ATOM 2221 C CA . LEU A 1 269 ? 3.837 -1.969 -0.746 1.00 88.75 269 LEU A CA 1
ATOM 2222 C C . LEU A 1 269 ? 4.473 -3.212 -0.098 1.00 88.75 269 LEU A C 1
ATOM 2224 O O . LEU A 1 269 ? 4.394 -3.384 1.115 1.00 88.75 269 LEU A O 1
ATOM 2228 N N . SER A 1 270 ? 5.165 -4.049 -0.876 1.00 89.75 270 SER A N 1
ATOM 2229 C CA . SER A 1 270 ? 5.792 -5.292 -0.399 1.00 89.75 270 SER A CA 1
ATOM 2230 C C . SER A 1 270 ? 6.913 -5.107 0.637 1.00 89.75 270 SER A C 1
ATOM 2232 O O . SER A 1 270 ? 7.288 -6.064 1.315 1.00 89.75 270 SER A O 1
ATOM 2234 N N . SER A 1 271 ? 7.477 -3.900 0.770 1.00 87.75 271 SER A N 1
ATOM 2235 C CA . SER A 1 271 ? 8.497 -3.591 1.776 1.00 87.75 271 SER A CA 1
ATOM 2236 C C . SER A 1 271 ? 8.325 -2.183 2.334 1.00 87.75 271 SER A C 1
ATOM 2238 O O . SER A 1 271 ? 7.981 -1.260 1.596 1.00 87.75 271 SER A O 1
ATOM 2240 N N . SER A 1 272 ? 8.647 -1.985 3.615 1.00 84.38 272 SER A N 1
ATOM 2241 C CA . SER A 1 272 ? 8.555 -0.673 4.274 1.00 84.38 272 SER A CA 1
ATOM 2242 C C . SER A 1 272 ? 9.359 0.411 3.551 1.00 84.38 272 SER A C 1
ATOM 2244 O O . SER A 1 272 ? 8.899 1.538 3.399 1.00 84.38 272 SER A O 1
ATOM 2246 N N . LYS A 1 273 ? 10.539 0.059 3.023 1.00 88.75 273 LYS A N 1
ATOM 2247 C CA . LYS A 1 273 ? 11.398 0.983 2.273 1.00 88.75 273 LYS A CA 1
ATOM 2248 C C . LYS A 1 273 ? 10.749 1.463 0.972 1.00 88.75 273 LYS A C 1
ATOM 2250 O O . LYS A 1 273 ? 10.834 2.644 0.650 1.00 88.75 273 LYS A O 1
ATOM 2255 N N . THR A 1 274 ? 10.158 0.555 0.196 1.00 89.81 274 THR A N 1
ATOM 2256 C CA . THR A 1 274 ? 9.510 0.906 -1.078 1.00 89.81 274 THR A CA 1
ATOM 2257 C C . THR A 1 274 ? 8.156 1.572 -0.863 1.00 89.81 274 THR A C 1
ATOM 2259 O O . THR A 1 274 ? 7.818 2.465 -1.632 1.00 89.81 274 THR A O 1
ATOM 2262 N N . ALA A 1 275 ? 7.434 1.209 0.200 1.00 88.56 275 ALA A N 1
ATOM 2263 C CA . ALA A 1 275 ? 6.181 1.848 0.587 1.00 88.56 275 ALA A CA 1
ATOM 2264 C C . ALA A 1 275 ? 6.408 3.314 0.988 1.00 88.56 275 ALA A C 1
ATOM 2266 O O . ALA A 1 275 ? 5.733 4.199 0.470 1.00 88.56 275 ALA A O 1
ATOM 2267 N N . ALA A 1 276 ? 7.428 3.584 1.812 1.00 87.00 276 ALA A N 1
ATOM 2268 C CA . ALA A 1 276 ? 7.812 4.947 2.176 1.00 87.00 276 ALA A CA 1
ATOM 2269 C C . ALA A 1 276 ? 8.217 5.778 0.946 1.00 87.00 276 ALA A C 1
ATOM 2271 O O . ALA A 1 276 ? 7.772 6.912 0.791 1.00 87.00 276 ALA A O 1
ATOM 2272 N N . ALA A 1 277 ? 8.999 5.195 0.029 1.00 91.06 277 ALA A N 1
ATOM 2273 C CA . ALA A 1 277 ? 9.365 5.865 -1.218 1.00 91.06 277 ALA A CA 1
ATOM 2274 C C . ALA A 1 277 ? 8.141 6.140 -2.112 1.00 91.06 277 ALA A C 1
ATOM 2276 O O . ALA A 1 277 ? 8.053 7.200 -2.721 1.00 91.06 277 ALA A O 1
ATOM 2277 N N . LEU A 1 278 ? 7.174 5.216 -2.187 1.00 91.69 278 LEU A N 1
ATOM 2278 C CA . LEU A 1 278 ? 5.928 5.439 -2.925 1.00 91.69 278 LEU A CA 1
ATOM 2279 C C . LEU A 1 278 ? 5.134 6.603 -2.323 1.00 91.69 278 LEU A C 1
ATOM 2281 O O . LEU A 1 278 ? 4.652 7.455 -3.068 1.00 91.69 278 LEU A O 1
ATOM 2285 N N . GLN A 1 279 ? 5.014 6.641 -0.995 1.00 88.44 279 GLN A N 1
ATOM 2286 C CA . GLN A 1 279 ? 4.323 7.708 -0.278 1.00 88.44 279 GLN A CA 1
ATOM 2287 C C . GLN A 1 279 ? 4.987 9.066 -0.536 1.00 88.44 279 GLN A C 1
ATOM 2289 O O . GLN A 1 279 ? 4.291 10.022 -0.866 1.00 88.44 279 GLN A O 1
ATOM 2294 N N . GLU A 1 280 ? 6.320 9.139 -0.472 1.00 90.38 280 GLU A N 1
ATOM 2295 C CA . GLU A 1 280 ? 7.091 10.348 -0.793 1.00 90.38 280 GLU A CA 1
ATOM 2296 C C . GLU A 1 280 ? 6.782 10.849 -2.213 1.00 90.38 280 GLU A C 1
ATOM 2298 O O . GLU A 1 280 ? 6.411 12.009 -2.394 1.00 90.38 280 GLU A O 1
ATOM 2303 N N . VAL A 1 281 ? 6.829 9.962 -3.214 1.00 92.69 281 VAL A N 1
ATOM 2304 C CA . VAL A 1 281 ? 6.544 10.318 -4.614 1.00 92.69 281 VAL A CA 1
ATOM 2305 C C . VAL A 1 281 ? 5.091 10.754 -4.805 1.00 92.69 281 VAL A C 1
ATOM 2307 O O . VAL A 1 281 ? 4.827 11.716 -5.525 1.00 92.69 281 VAL A O 1
ATOM 2310 N N . MET A 1 282 ? 4.131 10.057 -4.189 1.00 91.25 282 MET A N 1
ATOM 2311 C CA . MET A 1 282 ? 2.709 10.404 -4.283 1.00 91.25 282 MET A CA 1
ATOM 2312 C C . MET A 1 282 ? 2.395 11.753 -3.630 1.00 91.25 282 MET A C 1
ATOM 2314 O O . MET A 1 282 ? 1.500 12.450 -4.106 1.00 91.25 282 MET A O 1
ATOM 2318 N N . ILE A 1 283 ? 3.117 12.127 -2.571 1.00 88.94 283 ILE A N 1
ATOM 2319 C CA . ILE A 1 283 ? 2.996 13.441 -1.933 1.00 88.94 283 ILE A CA 1
ATOM 2320 C C . ILE A 1 283 ? 3.625 14.523 -2.818 1.00 88.94 283 ILE A C 1
ATOM 2322 O O . ILE A 1 283 ? 2.985 15.542 -3.066 1.00 88.94 283 ILE A O 1
ATOM 2326 N N . GLU A 1 284 ? 4.848 14.309 -3.315 1.00 92.12 284 GLU A N 1
ATOM 2327 C CA . GLU A 1 284 ? 5.579 15.316 -4.098 1.00 92.12 284 GLU A CA 1
ATOM 2328 C C . GLU A 1 284 ? 4.928 15.558 -5.471 1.00 92.12 284 GLU A C 1
ATOM 2330 O O . GLU A 1 284 ? 4.638 16.696 -5.833 1.00 92.12 284 GLU A O 1
ATOM 2335 N N . LEU A 1 285 ? 4.674 14.486 -6.229 1.00 93.62 285 LEU A N 1
ATOM 2336 C CA . LEU A 1 285 ? 4.256 14.551 -7.636 1.00 93.62 285 LEU A CA 1
ATOM 2337 C C . LEU A 1 285 ? 2.761 14.278 -7.858 1.00 93.62 285 LEU A C 1
ATOM 2339 O O . LEU A 1 285 ? 2.240 14.502 -8.948 1.00 93.62 285 LEU A O 1
ATOM 2343 N N . GLY A 1 286 ? 2.063 13.760 -6.847 1.00 90.25 286 GLY A N 1
ATOM 2344 C CA . GLY A 1 286 ? 0.620 13.506 -6.882 1.00 90.25 286 GLY A CA 1
ATOM 2345 C C . GLY A 1 286 ? -0.211 14.584 -6.185 1.00 90.25 286 GLY A C 1
ATOM 2346 O O . GLY A 1 286 ? -1.393 14.347 -5.932 1.00 90.25 286 GLY A O 1
ATOM 2347 N N . SER A 1 287 ? 0.390 15.731 -5.856 1.00 86.12 287 SER A N 1
ATOM 2348 C CA . SER A 1 287 ? -0.225 16.821 -5.086 1.00 86.12 287 SER A CA 1
ATOM 2349 C C . SER A 1 287 ? -1.476 17.406 -5.749 1.00 86.12 287 SER A C 1
ATOM 2351 O O . SER A 1 287 ? -2.416 17.758 -5.047 1.00 86.12 287 SER A O 1
ATOM 2353 N N . ASP A 1 288 ? -1.553 17.403 -7.082 1.00 89.56 288 ASP A N 1
ATOM 2354 C CA . ASP A 1 288 ? -2.750 17.832 -7.821 1.00 89.56 288 ASP A CA 1
ATOM 2355 C C . ASP A 1 288 ? -3.993 16.970 -7.538 1.00 89.56 288 ASP A C 1
ATOM 2357 O O . ASP A 1 288 ? -5.122 17.448 -7.680 1.00 89.56 288 ASP A O 1
ATOM 2361 N N . ILE A 1 289 ? -3.806 15.705 -7.143 1.00 91.56 289 ILE A N 1
ATOM 2362 C CA . ILE A 1 289 ? -4.890 14.802 -6.744 1.00 91.56 289 ILE A CA 1
ATOM 2363 C C . ILE A 1 289 ? -5.072 14.928 -5.237 1.00 91.56 289 ILE A C 1
ATOM 2365 O O . ILE A 1 289 ? -4.351 14.297 -4.463 1.00 91.56 289 ILE A O 1
ATOM 2369 N N . HIS A 1 290 ? -6.035 15.745 -4.824 1.00 89.31 290 HIS A N 1
ATOM 2370 C CA . HIS A 1 290 ? -6.292 16.007 -3.413 1.00 89.31 290 HIS A CA 1
ATOM 2371 C C . HIS A 1 290 ? -7.258 14.978 -2.826 1.00 89.31 290 HIS A C 1
ATOM 2373 O O . HIS A 1 290 ? -8.414 14.872 -3.241 1.00 89.31 290 HIS A O 1
ATOM 2379 N N . ASP A 1 291 ? -6.778 14.262 -1.818 1.00 86.62 291 ASP A N 1
ATOM 2380 C CA . ASP A 1 291 ? -7.507 13.238 -1.071 1.00 86.62 291 ASP A CA 1
ATOM 2381 C C . ASP A 1 291 ? -8.807 13.805 -0.453 1.00 86.62 291 ASP A C 1
ATOM 2383 O O . ASP A 1 291 ? -9.863 13.179 -0.545 1.00 86.62 291 ASP A O 1
ATOM 2387 N N . ASP A 1 292 ? -8.777 15.042 0.055 1.00 86.44 292 ASP A N 1
ATOM 2388 C CA . ASP A 1 292 ? -9.951 15.728 0.617 1.00 86.44 292 ASP A CA 1
ATOM 2389 C C . ASP A 1 292 ? -11.061 15.992 -0.418 1.00 86.44 292 ASP A C 1
ATOM 2391 O O . ASP A 1 292 ? -12.249 15.858 -0.113 1.00 86.44 292 ASP A O 1
ATOM 2395 N N . GLU A 1 293 ? -10.709 16.339 -1.664 1.00 91.56 293 GLU A N 1
ATOM 2396 C CA . GLU A 1 293 ? -11.708 16.525 -2.727 1.00 91.56 293 GLU A CA 1
ATOM 2397 C C . GLU A 1 293 ? -12.316 15.177 -3.148 1.00 91.56 293 GLU A C 1
ATOM 2399 O O . GLU A 1 293 ? -13.519 15.102 -3.405 1.00 91.56 293 GLU A O 1
ATOM 2404 N N . LEU A 1 294 ? -11.537 14.085 -3.127 1.00 92.81 294 LEU A N 1
ATOM 2405 C CA . LEU A 1 294 ? -12.071 12.738 -3.357 1.00 92.81 294 LEU A CA 1
ATOM 2406 C C . LEU A 1 294 ? -13.079 12.333 -2.270 1.00 92.81 294 LEU A C 1
ATOM 2408 O O . LEU A 1 294 ? -14.127 11.774 -2.601 1.00 92.81 294 LEU A O 1
ATOM 2412 N N . ILE A 1 295 ? -12.816 12.647 -0.997 1.00 92.31 295 ILE A N 1
ATOM 2413 C CA . ILE A 1 295 ? -13.785 12.441 0.096 1.00 92.31 295 ILE A CA 1
ATOM 2414 C C . ILE A 1 295 ? -15.031 13.295 -0.113 1.00 92.31 295 ILE A C 1
ATOM 2416 O O . ILE A 1 295 ? -16.148 12.814 0.047 1.00 92.31 295 ILE A O 1
ATOM 2420 N N . LYS A 1 296 ? -14.871 14.558 -0.502 1.00 91.75 296 LYS A N 1
ATOM 2421 C CA . LYS A 1 296 ? -15.995 15.468 -0.744 1.00 91.75 296 LYS A CA 1
ATOM 2422 C C . LYS A 1 296 ? -16.899 15.008 -1.890 1.00 91.75 296 LYS A C 1
ATOM 2424 O O . LYS A 1 296 ? -18.107 15.226 -1.825 1.00 91.75 296 LYS A O 1
ATOM 2429 N N . TRP A 1 297 ? -16.344 14.403 -2.940 1.00 93.62 297 TRP A N 1
ATOM 2430 C CA . TRP A 1 297 ? -17.123 13.940 -4.092 1.00 93.62 297 TRP A CA 1
ATOM 2431 C C . TRP A 1 297 ? -17.746 12.560 -3.900 1.00 93.62 297 TRP A C 1
ATOM 2433 O O . TRP A 1 297 ? -18.875 12.351 -4.342 1.00 93.62 297 TRP A O 1
ATOM 2443 N N . TYR A 1 298 ? -17.023 11.629 -3.277 1.00 93.44 298 TYR A N 1
ATOM 2444 C CA . TYR A 1 298 ? -17.440 10.227 -3.176 1.00 93.44 298 TYR A CA 1
ATOM 2445 C C . TYR A 1 298 ? -17.952 9.836 -1.781 1.00 93.44 298 TYR A C 1
ATOM 2447 O O . TYR A 1 298 ? -18.755 8.914 -1.665 1.00 93.44 298 TYR A O 1
ATOM 2455 N N . GLY A 1 299 ? -17.567 10.574 -0.740 1.00 92.31 299 GLY A N 1
ATOM 2456 C CA . GLY A 1 299 ? -17.948 10.333 0.649 1.00 92.31 299 GLY A CA 1
ATOM 2457 C C . GLY A 1 299 ? -17.008 9.374 1.383 1.00 92.31 299 GLY A C 1
ATOM 2458 O O . GLY A 1 299 ? -16.348 8.527 0.791 1.00 92.31 299 GLY A O 1
ATOM 2459 N N . THR A 1 300 ? -16.986 9.467 2.711 1.00 91.06 300 THR A N 1
ATOM 2460 C CA . THR A 1 300 ? -16.163 8.615 3.595 1.00 91.06 300 THR A CA 1
ATOM 2461 C C . THR A 1 300 ? -16.572 7.134 3.591 1.00 91.06 300 THR A C 1
ATOM 2463 O O . THR A 1 300 ? -15.770 6.252 3.909 1.00 91.06 300 THR A O 1
ATOM 2466 N N . GLU A 1 301 ? -17.803 6.851 3.173 1.00 88.00 301 GLU A N 1
ATOM 2467 C CA . GLU A 1 301 ? -18.383 5.506 3.095 1.00 88.00 301 GLU A CA 1
ATOM 2468 C C . GLU A 1 301 ? -18.116 4.804 1.751 1.00 88.00 301 GLU A C 1
ATOM 2470 O O . GLU A 1 301 ? -18.540 3.667 1.556 1.00 88.00 301 GLU A O 1
ATOM 2475 N N . ALA A 1 302 ? -17.439 5.460 0.803 1.00 91.94 302 ALA A N 1
ATOM 2476 C CA . ALA A 1 302 ? -17.179 4.890 -0.515 1.00 91.94 302 ALA A CA 1
ATOM 2477 C C . ALA A 1 302 ? -16.178 3.719 -0.467 1.00 91.94 302 ALA A C 1
ATOM 2479 O O . ALA A 1 302 ? -15.251 3.693 0.349 1.00 91.94 302 ALA A O 1
ATOM 2480 N N . ASP A 1 303 ? -16.326 2.754 -1.378 1.00 90.88 303 ASP A N 1
ATOM 2481 C CA . ASP A 1 303 ? -15.407 1.617 -1.515 1.00 90.88 303 ASP A CA 1
ATOM 2482 C C . ASP A 1 303 ? -14.120 2.019 -2.253 1.00 90.88 303 ASP A C 1
ATOM 2484 O O . ASP A 1 303 ? -13.900 1.672 -3.410 1.00 90.88 303 ASP A O 1
ATOM 2488 N N . TYR A 1 304 ? -13.270 2.811 -1.601 1.00 92.06 304 TYR A N 1
ATOM 2489 C CA . TYR A 1 304 ? -11.937 3.117 -2.119 1.00 92.06 304 TYR A CA 1
ATOM 2490 C C . TYR A 1 304 ? -11.086 1.841 -2.181 1.00 92.06 304 TYR A C 1
ATOM 2492 O O . TYR A 1 304 ? -11.115 1.012 -1.264 1.00 92.06 304 TYR A O 1
ATOM 2500 N N . TYR A 1 305 ? -10.318 1.679 -3.260 1.00 90.56 305 TYR A N 1
ATOM 2501 C CA . TYR A 1 305 ? -9.482 0.493 -3.456 1.00 90.56 305 TYR A CA 1
ATOM 2502 C C . TYR A 1 305 ? -8.188 0.573 -2.635 1.00 90.56 305 TYR A C 1
ATOM 2504 O O . TYR A 1 305 ? -7.899 -0.334 -1.860 1.00 90.56 305 TYR A O 1
ATOM 2512 N N . PHE A 1 306 ? -7.440 1.670 -2.772 1.00 88.50 306 PHE A N 1
ATOM 2513 C CA . PHE A 1 306 ? -6.242 1.976 -1.987 1.00 88.50 306 PHE A CA 1
ATOM 2514 C C . PHE A 1 306 ? -6.499 3.164 -1.056 1.00 88.50 306 PHE A C 1
ATOM 2516 O O . PHE A 1 306 ? -7.109 4.154 -1.462 1.00 88.50 306 PHE A O 1
ATOM 2523 N N . LEU A 1 307 ? -6.019 3.065 0.187 1.00 87.62 307 LEU A N 1
ATOM 2524 C CA . LEU A 1 307 ? -6.302 4.011 1.269 1.00 87.62 307 LEU A CA 1
ATOM 2525 C C . LEU A 1 307 ? -5.000 4.625 1.819 1.00 87.62 307 LEU A C 1
ATOM 2527 O O . LEU A 1 307 ? -4.465 4.142 2.823 1.00 87.62 307 LEU A O 1
ATOM 2531 N N . PRO A 1 308 ? -4.477 5.689 1.178 1.00 86.00 308 PRO A N 1
ATOM 2532 C CA . PRO A 1 308 ? -3.380 6.472 1.735 1.00 86.00 308 PRO A CA 1
ATOM 2533 C C . PRO A 1 308 ? -3.784 7.116 3.068 1.00 86.00 308 PRO A C 1
ATOM 2535 O O . PRO A 1 308 ? -4.965 7.361 3.326 1.00 86.00 308 PRO A O 1
ATOM 2538 N N . ASP A 1 309 ? -2.792 7.448 3.894 1.00 85.81 309 ASP A N 1
ATOM 2539 C CA . ASP A 1 309 ? -2.972 8.027 5.233 1.00 85.81 309 ASP A CA 1
ATOM 2540 C C . ASP A 1 309 ? -3.961 9.205 5.244 1.00 85.81 309 ASP A C 1
ATOM 2542 O O . ASP A 1 309 ? -4.838 9.282 6.105 1.00 85.81 309 ASP A O 1
ATOM 2546 N N . GLN A 1 310 ? -3.860 10.096 4.252 1.00 84.94 310 GLN A N 1
ATOM 2547 C CA . GLN A 1 310 ? -4.688 11.302 4.151 1.00 84.94 310 GLN A CA 1
ATOM 2548 C C . GLN A 1 310 ? -6.160 11.001 3.836 1.00 84.94 310 GLN A C 1
ATOM 2550 O O . GLN A 1 310 ? -7.025 11.737 4.294 1.00 84.94 310 GLN A O 1
ATOM 2555 N N . LEU A 1 311 ? -6.471 9.898 3.142 1.00 89.31 311 LEU A N 1
ATOM 2556 C CA . LEU A 1 311 ? -7.849 9.410 2.990 1.00 89.31 311 LEU A CA 1
ATOM 2557 C C . LEU A 1 311 ? -8.336 8.658 4.228 1.00 89.31 311 LEU A C 1
ATOM 2559 O O . LEU A 1 311 ? -9.515 8.724 4.572 1.00 89.31 311 LEU A O 1
ATOM 2563 N N . CYS A 1 312 ? -7.441 7.956 4.919 1.00 90.38 312 CYS A N 1
ATOM 2564 C CA . CYS A 1 312 ? -7.807 7.174 6.092 1.00 90.38 312 CYS A CA 1
ATOM 2565 C C . CYS A 1 312 ? -8.245 8.060 7.271 1.00 90.38 312 CYS A C 1
ATOM 2567 O O . CYS A 1 312 ? -9.212 7.739 7.962 1.00 90.38 312 CYS A O 1
ATOM 2569 N N . ILE A 1 313 ? -7.569 9.193 7.488 1.00 92.44 313 ILE A N 1
ATOM 2570 C CA . ILE A 1 313 ? -7.862 10.141 8.577 1.00 92.44 313 ILE A CA 1
ATOM 2571 C C . ILE A 1 313 ? -9.334 10.608 8.590 1.00 92.44 313 ILE A C 1
ATOM 2573 O O . ILE A 1 313 ? -9.987 10.442 9.625 1.00 92.44 313 ILE A O 1
ATOM 2577 N N . PRO A 1 314 ? -9.899 11.188 7.510 1.00 93.19 314 PRO A N 1
ATOM 2578 C CA . PRO A 1 314 ? -11.287 11.644 7.507 1.00 93.19 314 PRO A CA 1
ATOM 2579 C C . PRO A 1 314 ? -12.288 10.492 7.641 1.00 93.19 314 PRO A C 1
ATOM 2581 O O . PRO A 1 314 ? -13.289 10.656 8.336 1.00 93.19 314 PRO A O 1
ATOM 2584 N N . ILE A 1 315 ? -12.009 9.314 7.066 1.00 94.19 315 ILE A N 1
ATOM 2585 C CA . ILE A 1 315 ? -12.872 8.132 7.223 1.00 94.19 315 ILE A CA 1
ATOM 2586 C C . ILE A 1 315 ? -12.935 7.717 8.697 1.00 94.19 315 ILE A C 1
ATOM 2588 O O . ILE A 1 315 ? -14.024 7.613 9.259 1.00 94.19 315 ILE A O 1
ATOM 2592 N N . LEU A 1 316 ? -11.781 7.557 9.355 1.00 95.19 316 LEU A N 1
ATOM 2593 C CA . LEU A 1 316 ? -11.717 7.219 10.780 1.00 95.19 316 LEU A CA 1
ATOM 2594 C C . LEU A 1 316 ? -12.413 8.268 11.648 1.00 95.19 316 LEU A C 1
ATOM 2596 O O . LEU A 1 316 ? -13.145 7.912 12.571 1.00 95.19 316 LEU A O 1
ATOM 2600 N N . ARG A 1 317 ? -12.224 9.557 11.340 1.00 96.12 317 ARG A N 1
ATOM 2601 C CA . ARG A 1 317 ? -12.899 10.654 12.043 1.00 96.12 317 ARG A CA 1
ATOM 2602 C C . ARG A 1 317 ? -14.419 10.523 11.951 1.00 96.12 317 ARG A C 1
ATOM 2604 O O . ARG A 1 317 ? -15.085 10.568 12.979 1.00 96.12 317 ARG A O 1
ATOM 2611 N N . THR A 1 318 ? -14.958 10.295 10.754 1.00 95.06 318 THR A N 1
ATOM 2612 C CA . THR A 1 318 ? -16.399 10.103 10.543 1.00 95.06 318 THR A CA 1
ATOM 2613 C C . THR A 1 318 ? -16.940 8.882 11.287 1.00 95.06 318 THR A C 1
ATOM 2615 O O . THR A 1 318 ? -17.981 8.989 11.939 1.00 95.06 318 THR A O 1
ATOM 2618 N N . LEU A 1 319 ? -16.233 7.748 11.261 1.00 96.19 319 LEU A N 1
ATOM 2619 C CA . LEU A 1 319 ? -16.646 6.551 12.002 1.00 96.19 319 LEU A CA 1
ATOM 2620 C C . LEU A 1 319 ? -16.715 6.826 13.511 1.00 96.19 319 LEU A C 1
ATOM 2622 O O . LEU A 1 319 ? -17.726 6.514 14.146 1.00 96.19 319 LEU A O 1
ATOM 2626 N N . MET A 1 320 ? -15.678 7.465 14.060 1.00 96.81 320 MET A N 1
ATOM 2627 C CA . MET A 1 320 ? -15.586 7.838 15.474 1.00 96.81 320 MET A CA 1
ATOM 2628 C C . MET A 1 320 ? -16.675 8.823 15.911 1.00 96.81 320 MET A C 1
ATOM 2630 O O . MET A 1 320 ? -17.252 8.666 16.983 1.00 96.81 320 MET A O 1
ATOM 2634 N N . GLU A 1 321 ? -16.949 9.851 15.108 1.00 95.31 321 GLU A N 1
ATOM 2635 C CA . GLU A 1 321 ? -17.841 10.947 15.506 1.00 95.31 321 GLU A CA 1
ATOM 2636 C C . GLU A 1 321 ? -19.322 10.625 15.299 1.00 95.31 321 GLU A C 1
ATOM 2638 O O . GLU A 1 321 ? -20.165 11.155 16.024 1.00 95.31 321 GLU A O 1
ATOM 2643 N N . HIS A 1 322 ? -19.654 9.771 14.326 1.00 94.62 322 HIS A N 1
ATOM 2644 C CA . HIS A 1 322 ? -21.042 9.605 13.892 1.00 94.62 322 HIS A CA 1
ATOM 2645 C C . HIS A 1 322 ? -21.615 8.202 14.070 1.00 94.62 322 HIS A C 1
ATOM 2647 O O . HIS A 1 322 ? -22.830 8.085 14.187 1.00 94.62 322 HIS A O 1
ATOM 2653 N N . SER A 1 323 ? -20.787 7.151 14.076 1.00 94.81 323 SER A N 1
ATOM 2654 C CA . SER A 1 323 ? -21.294 5.772 13.949 1.00 94.81 323 SER A CA 1
ATOM 2655 C C . SER A 1 323 ? -20.851 4.824 15.064 1.00 94.81 323 SER A C 1
ATOM 2657 O O . SER A 1 323 ? -21.576 3.881 15.365 1.00 94.81 323 SER A O 1
ATOM 2659 N N . ILE A 1 324 ? -19.700 5.049 15.711 1.00 97.00 324 ILE A N 1
ATOM 2660 C CA . ILE A 1 324 ? -19.070 4.048 16.596 1.00 97.00 324 ILE A CA 1
ATOM 2661 C C . ILE A 1 324 ? -19.949 3.587 17.766 1.00 97.00 324 ILE A C 1
ATOM 2663 O O . ILE A 1 324 ? -19.897 2.420 18.144 1.00 97.00 324 ILE A O 1
ATOM 2667 N N . ALA A 1 325 ? -20.781 4.477 18.311 1.00 95.38 325 ALA A N 1
ATOM 2668 C CA . ALA A 1 325 ? -21.649 4.175 19.448 1.00 95.38 325 ALA A CA 1
ATOM 2669 C C . ALA A 1 325 ? -23.054 3.689 19.053 1.00 95.38 325 ALA A C 1
ATOM 2671 O O . ALA A 1 325 ? -23.749 3.106 19.883 1.00 95.38 325 ALA A O 1
ATOM 2672 N N . THR A 1 326 ? -23.501 3.960 17.824 1.00 95.25 326 THR A N 1
ATOM 2673 C CA . THR A 1 326 ? -24.885 3.724 17.370 1.00 95.25 326 THR A CA 1
ATOM 2674 C C . THR A 1 326 ? -24.996 2.592 16.356 1.00 95.25 326 THR A C 1
ATOM 2676 O O . THR A 1 326 ? -25.986 1.867 16.359 1.00 95.25 326 THR A O 1
ATOM 2679 N N . GLU A 1 327 ? -23.982 2.418 15.510 1.00 96.62 327 GLU A N 1
ATOM 2680 C CA . GLU A 1 327 ? -23.912 1.413 14.447 1.00 96.62 327 GLU A CA 1
ATOM 2681 C C . GLU A 1 327 ? -22.582 0.629 14.516 1.00 96.62 327 GLU A C 1
ATOM 2683 O O . GLU A 1 327 ? -21.826 0.588 13.541 1.00 96.62 327 GLU A O 1
ATOM 2688 N N . PRO A 1 328 ? -22.249 -0.006 15.658 1.00 96.81 328 PRO A N 1
ATOM 2689 C CA . PRO A 1 328 ? -20.922 -0.579 15.882 1.00 96.81 328 PRO A CA 1
ATOM 2690 C C . PRO A 1 328 ? -20.549 -1.682 14.884 1.00 96.81 328 PRO A C 1
ATOM 2692 O O . PRO A 1 328 ? -19.418 -1.692 14.414 1.00 96.81 328 PRO A O 1
ATOM 2695 N N . GLN A 1 329 ? -21.485 -2.545 14.473 1.00 96.56 329 GLN A N 1
ATOM 2696 C CA . GLN A 1 329 ? -21.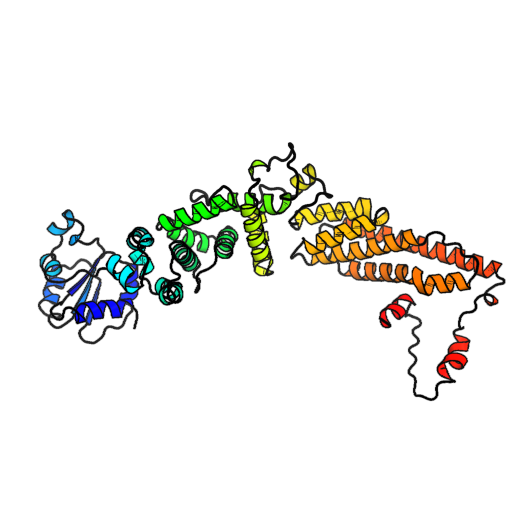214 -3.595 13.478 1.00 96.56 329 GLN A CA 1
ATOM 2697 C C . GLN A 1 329 ? -20.762 -3.015 12.129 1.00 96.56 329 GLN A C 1
ATOM 2699 O O . GLN A 1 329 ? -19.853 -3.542 11.489 1.00 96.56 329 GLN A O 1
ATOM 2704 N N . LYS A 1 330 ? -21.378 -1.904 11.698 1.00 95.06 330 LYS A N 1
ATOM 2705 C CA . LYS A 1 330 ? -20.984 -1.197 10.473 1.00 95.06 330 LYS A CA 1
ATOM 2706 C C . LYS A 1 330 ? -19.557 -0.663 10.605 1.00 95.06 330 LYS A C 1
ATOM 2708 O O . LYS A 1 330 ? -18.765 -0.793 9.675 1.00 95.06 330 LYS A O 1
ATOM 2713 N N . VAL A 1 331 ? -19.229 -0.099 11.769 1.00 96.75 331 VAL A N 1
ATOM 2714 C CA . VAL A 1 331 ? -17.883 0.406 12.065 1.00 96.75 331 VAL A CA 1
ATOM 2715 C C . VAL A 1 331 ? -16.855 -0.722 12.116 1.00 96.75 331 VAL A C 1
ATOM 2717 O O . VAL A 1 331 ? -15.792 -0.563 11.528 1.00 96.75 331 VAL A O 1
ATOM 2720 N N . ILE A 1 332 ? -17.168 -1.862 12.738 1.00 97.38 332 ILE A N 1
ATOM 2721 C CA . ILE A 1 332 ? -16.290 -3.043 12.787 1.00 97.38 332 ILE A CA 1
ATOM 2722 C C . ILE A 1 332 ? -15.940 -3.499 11.372 1.00 97.38 332 ILE A C 1
ATOM 2724 O O . ILE A 1 332 ? -14.762 -3.541 11.029 1.00 97.38 332 ILE A O 1
ATOM 2728 N N . ASN A 1 333 ? -16.949 -3.743 10.529 1.00 94.81 333 ASN A N 1
ATOM 2729 C CA . ASN A 1 333 ? -16.729 -4.199 9.155 1.00 94.81 333 ASN A CA 1
ATOM 2730 C C . ASN A 1 333 ? -15.855 -3.204 8.375 1.00 94.81 333 ASN A C 1
ATOM 2732 O O . ASN A 1 333 ? -14.925 -3.593 7.670 1.00 94.81 333 ASN A O 1
ATOM 2736 N N . ARG A 1 334 ? -16.118 -1.901 8.540 1.00 93.50 334 ARG A N 1
ATOM 2737 C CA . ARG A 1 334 ? -15.352 -0.855 7.862 1.00 93.50 334 ARG A CA 1
ATOM 2738 C C . ARG A 1 334 ? -13.912 -0.748 8.370 1.00 93.50 334 ARG A C 1
ATOM 2740 O O . ARG A 1 334 ? -13.013 -0.509 7.572 1.00 93.50 334 ARG A O 1
ATOM 2747 N N . LEU A 1 335 ? -13.677 -0.913 9.670 1.00 94.31 335 LEU A N 1
ATOM 2748 C CA . LEU A 1 335 ? -12.330 -0.918 10.244 1.00 94.31 335 LEU A CA 1
ATOM 2749 C C . LEU A 1 335 ? -11.533 -2.141 9.791 1.00 94.31 335 LEU A C 1
ATOM 2751 O O . LEU A 1 335 ? -10.367 -1.994 9.450 1.00 94.31 335 LEU A O 1
ATOM 2755 N N . GLU A 1 336 ? -12.153 -3.319 9.720 1.00 92.25 336 GLU A N 1
ATOM 2756 C CA . GLU A 1 336 ? -11.500 -4.533 9.217 1.00 92.25 336 GLU A CA 1
ATOM 2757 C C . GLU A 1 336 ? -11.078 -4.377 7.744 1.00 92.25 336 GLU A C 1
ATOM 2759 O O . GLU A 1 336 ? -9.958 -4.738 7.383 1.00 92.25 336 GLU A O 1
ATOM 2764 N N . GLU A 1 337 ? -11.907 -3.743 6.904 1.00 89.38 337 GLU A N 1
ATOM 2765 C CA . GLU A 1 337 ? -11.516 -3.360 5.538 1.00 89.38 337 GLU A CA 1
ATOM 2766 C C . GLU A 1 337 ? -10.345 -2.366 5.514 1.00 89.38 337 GLU A C 1
ATOM 2768 O O . GLU A 1 337 ? -9.413 -2.530 4.721 1.00 89.38 337 GLU A O 1
ATOM 2773 N N . LEU A 1 338 ? -10.392 -1.329 6.361 1.00 90.06 338 LEU A N 1
ATOM 2774 C CA . LEU A 1 338 ? -9.346 -0.307 6.448 1.00 90.06 338 LEU A CA 1
ATOM 2775 C C . LEU A 1 338 ? -8.009 -0.924 6.866 1.00 90.06 338 LEU A C 1
ATOM 2777 O O . LEU A 1 338 ? -7.011 -0.646 6.216 1.00 90.06 338 LEU A O 1
ATOM 2781 N N . ILE A 1 339 ? -7.995 -1.803 7.871 1.00 87.38 339 ILE A N 1
ATOM 2782 C CA . ILE A 1 339 ? -6.786 -2.487 8.359 1.00 87.38 339 ILE A CA 1
ATOM 2783 C C . ILE A 1 339 ? -6.128 -3.323 7.250 1.00 87.38 339 ILE A C 1
ATOM 2785 O O . ILE A 1 339 ? -4.906 -3.407 7.186 1.00 87.38 339 ILE A O 1
ATOM 2789 N N . ILE A 1 340 ? -6.920 -3.927 6.357 1.00 83.62 340 ILE A N 1
ATOM 2790 C CA . ILE A 1 340 ? -6.395 -4.723 5.237 1.00 83.62 340 ILE A CA 1
ATOM 2791 C C . ILE A 1 340 ? -5.858 -3.828 4.112 1.00 83.62 340 ILE A C 1
ATOM 2793 O O . ILE A 1 340 ? -4.822 -4.130 3.519 1.00 83.62 340 ILE A O 1
ATOM 2797 N N . LYS A 1 341 ? -6.583 -2.755 3.771 1.00 82.50 341 LYS A N 1
ATOM 2798 C CA . LYS A 1 341 ? -6.273 -1.888 2.619 1.00 82.50 341 LYS A CA 1
ATOM 2799 C C . LYS A 1 341 ? -5.247 -0.794 2.929 1.00 82.50 341 LYS A C 1
ATOM 2801 O O . LYS A 1 341 ? -4.642 -0.247 2.007 1.00 82.50 341 LYS A O 1
ATOM 2806 N N . HIS A 1 342 ? -5.085 -0.440 4.198 1.00 80.25 342 HIS A N 1
ATOM 2807 C CA . HIS A 1 342 ? -4.109 0.530 4.668 1.00 80.25 342 HIS A CA 1
ATOM 2808 C C . HIS A 1 342 ? -2.775 -0.159 4.969 1.00 80.25 342 HIS A C 1
ATOM 2810 O O . HIS A 1 342 ? -2.730 -1.218 5.587 1.00 80.25 342 HIS A O 1
ATOM 2816 N N . SER A 1 343 ? -1.664 0.447 4.551 1.00 68.00 343 SER A N 1
ATOM 2817 C CA . SER A 1 343 ? -0.334 -0.128 4.753 1.00 68.00 343 SER A CA 1
ATOM 2818 C C . SER A 1 343 ? 0.677 0.936 5.163 1.00 68.00 343 SER A C 1
ATOM 2820 O O . SER A 1 343 ? 0.891 1.891 4.418 1.00 68.00 343 SER A O 1
ATOM 2822 N N . GLY A 1 344 ? 1.371 0.709 6.281 1.00 68.19 344 GLY A N 1
ATOM 2823 C CA . GLY A 1 344 ? 2.653 1.357 6.580 1.00 68.19 344 GLY A CA 1
ATOM 2824 C C . GLY A 1 344 ? 2.664 2.418 7.682 1.00 68.19 344 GLY A C 1
ATOM 2825 O O . GLY A 1 344 ? 3.759 2.787 8.100 1.00 68.19 344 GLY A O 1
ATOM 2826 N N . ASN A 1 345 ? 1.514 2.871 8.194 1.00 80.12 345 ASN A N 1
ATOM 2827 C CA . ASN A 1 345 ? 1.473 3.849 9.285 1.00 80.12 345 ASN A CA 1
ATOM 2828 C C . ASN A 1 345 ? 1.124 3.178 10.626 1.00 80.12 345 ASN A C 1
ATOM 2830 O O . ASN A 1 345 ? -0.035 2.883 10.917 1.00 80.12 345 ASN A O 1
ATOM 2834 N N . GLU A 1 346 ? 2.149 2.935 11.448 1.00 84.12 346 GLU A N 1
ATOM 2835 C CA . GLU A 1 346 ? 1.995 2.288 12.759 1.00 84.12 346 GLU A CA 1
ATOM 2836 C C . GLU A 1 346 ? 1.071 3.079 13.700 1.00 84.12 346 GLU A C 1
ATOM 2838 O O . GLU A 1 346 ? 0.248 2.475 14.386 1.00 84.12 346 GLU A O 1
ATOM 2843 N N . ASP A 1 347 ? 1.133 4.414 13.682 1.00 89.38 347 ASP A N 1
ATOM 2844 C CA . ASP A 1 347 ? 0.281 5.258 14.527 1.00 89.38 347 ASP A CA 1
ATOM 2845 C C . ASP A 1 347 ? -1.200 5.124 14.145 1.00 89.38 347 ASP A C 1
ATOM 2847 O O . ASP A 1 347 ? -2.062 4.996 15.018 1.00 89.38 347 ASP A O 1
ATOM 2851 N N . LEU A 1 348 ? -1.515 5.121 12.843 1.00 91.44 348 LEU A N 1
ATOM 2852 C CA . LEU A 1 348 ? -2.886 4.908 12.371 1.00 91.44 348 LEU A CA 1
ATOM 2853 C C . LEU A 1 348 ? -3.380 3.493 12.679 1.00 91.44 348 LEU A C 1
ATOM 2855 O O . LEU A 1 348 ? -4.542 3.349 13.054 1.00 91.44 348 LEU A O 1
ATOM 2859 N N . ASN A 1 349 ? -2.520 2.475 12.600 1.00 91.19 349 ASN A N 1
ATOM 2860 C CA . ASN A 1 349 ? -2.887 1.106 12.969 1.00 91.19 349 ASN A CA 1
ATOM 2861 C C . ASN A 1 349 ? -3.306 1.008 14.443 1.00 91.19 349 ASN A C 1
ATOM 2863 O O . ASN A 1 349 ? -4.357 0.444 14.737 1.00 91.19 349 ASN A O 1
ATOM 2867 N N . ILE A 1 350 ? -2.559 1.637 15.360 1.00 94.31 350 ILE A N 1
ATOM 2868 C CA . ILE A 1 350 ? -2.933 1.681 16.785 1.00 94.31 350 ILE A CA 1
ATOM 2869 C C . ILE A 1 350 ? -4.299 2.367 16.957 1.00 94.31 350 ILE A C 1
ATOM 2871 O O . ILE A 1 350 ? -5.140 1.903 17.725 1.00 94.31 350 ILE A O 1
ATOM 2875 N N . VAL A 1 351 ? -4.574 3.441 16.208 1.00 96.44 351 VAL A N 1
ATOM 2876 C CA . VAL A 1 351 ? -5.893 4.096 16.234 1.00 96.44 351 VAL A CA 1
ATOM 2877 C C . VAL A 1 351 ? -7.006 3.188 15.705 1.00 96.44 351 VAL A C 1
ATOM 2879 O O . VAL A 1 351 ? -8.109 3.202 16.257 1.00 96.44 351 VAL A O 1
ATOM 2882 N N . MET A 1 352 ? -6.761 2.407 14.652 1.00 95.75 352 MET A N 1
ATOM 2883 C CA . MET A 1 352 ? -7.742 1.445 14.139 1.00 95.75 352 MET A CA 1
ATOM 2884 C C . MET A 1 352 ? -8.034 0.349 15.165 1.00 95.75 352 MET A C 1
ATOM 2886 O O . MET A 1 352 ? -9.206 0.083 15.432 1.00 95.75 352 MET A O 1
ATOM 2890 N N . ASP A 1 353 ? -7.002 -0.207 15.802 1.00 96.12 353 ASP A N 1
ATOM 2891 C CA . ASP A 1 353 ? -7.138 -1.223 16.851 1.00 96.12 353 ASP A CA 1
ATOM 2892 C C . ASP A 1 353 ? -7.935 -0.698 18.052 1.00 96.12 353 ASP A C 1
ATOM 2894 O O . ASP A 1 353 ? -8.850 -1.367 18.543 1.00 96.12 353 ASP A O 1
ATOM 2898 N N . TYR A 1 354 ? -7.637 0.525 18.505 1.00 98.19 354 TYR A N 1
ATOM 2899 C CA . TYR A 1 354 ? -8.414 1.194 19.547 1.00 98.19 354 TYR A CA 1
ATOM 2900 C C . TYR A 1 354 ? -9.892 1.297 19.159 1.00 98.19 354 TYR A C 1
ATOM 2902 O O . TYR A 1 354 ? -10.765 0.868 19.914 1.00 98.19 354 TYR A O 1
ATOM 2910 N N . ASN A 1 355 ? -10.186 1.824 17.969 1.00 98.00 355 ASN A N 1
ATOM 2911 C CA . ASN A 1 355 ? -11.563 1.998 17.514 1.00 98.00 355 ASN A CA 1
ATOM 2912 C C . ASN A 1 355 ? -12.294 0.665 17.329 1.00 98.00 355 ASN A C 1
ATOM 2914 O O . ASN A 1 355 ? -13.490 0.593 17.604 1.00 98.00 355 ASN A O 1
ATOM 2918 N N . LEU A 1 356 ? -11.593 -0.398 16.930 1.00 98.12 356 LEU A N 1
ATOM 2919 C CA . LEU A 1 356 ? -12.166 -1.734 16.808 1.00 98.12 356 LEU A CA 1
ATOM 2920 C C . LEU A 1 356 ? -12.596 -2.275 18.179 1.00 98.12 356 LEU A C 1
ATOM 2922 O O . LEU A 1 356 ? -13.701 -2.801 18.313 1.00 98.12 356 LEU A O 1
ATOM 2926 N N . LEU A 1 357 ? -11.767 -2.093 19.212 1.00 98.31 357 LEU A N 1
ATOM 2927 C CA . LEU A 1 357 ? -12.103 -2.465 20.591 1.00 98.31 357 LEU A CA 1
ATOM 2928 C C . LEU A 1 357 ? -13.304 -1.669 21.120 1.00 98.31 357 LEU A C 1
ATOM 2930 O O . LEU A 1 357 ? -14.204 -2.248 21.729 1.00 98.31 357 LEU A O 1
ATOM 2934 N N . VAL A 1 358 ? -13.351 -0.361 20.852 1.00 98.62 358 VAL A N 1
ATOM 2935 C CA . VAL A 1 358 ? -14.479 0.501 21.244 1.00 98.62 358 VAL A CA 1
ATOM 2936 C C . VAL A 1 358 ? -15.766 0.113 20.513 1.00 98.62 358 VAL A C 1
ATOM 2938 O O . VAL A 1 358 ? -16.827 0.041 21.132 1.00 98.62 358 VAL A O 1
ATOM 2941 N N . ALA A 1 359 ? -15.698 -0.182 19.215 1.00 98.44 359 ALA A N 1
ATOM 2942 C CA . ALA A 1 359 ? -16.859 -0.620 18.451 1.00 98.44 359 ALA A CA 1
ATOM 2943 C C . ALA A 1 359 ? -17.384 -1.974 18.961 1.00 98.44 359 ALA A C 1
ATOM 2945 O O . ALA A 1 359 ? -18.579 -2.104 19.214 1.00 98.44 359 ALA A O 1
ATOM 2946 N N . ARG A 1 360 ? -16.498 -2.948 19.222 1.00 98.31 360 ARG A N 1
ATOM 2947 C CA . ARG A 1 360 ? -16.866 -4.243 19.830 1.00 98.31 360 ARG A CA 1
ATOM 2948 C C . ARG A 1 360 ? -17.471 -4.079 21.222 1.00 98.31 360 ARG A C 1
ATOM 2950 O O . ARG A 1 360 ? -18.418 -4.783 21.567 1.00 98.31 360 ARG A O 1
ATOM 2957 N N . PHE A 1 361 ? -16.973 -3.128 22.014 1.00 98.31 361 PHE A N 1
ATOM 2958 C CA . PHE A 1 361 ? -17.590 -2.780 23.293 1.00 98.31 361 PHE A CA 1
ATOM 2959 C C . PHE A 1 361 ? -19.041 -2.322 23.106 1.00 98.31 361 PHE A C 1
ATOM 2961 O O . PHE A 1 361 ? -19.931 -2.834 23.783 1.00 98.31 361 PHE A O 1
ATOM 2968 N N . TYR A 1 362 ? -19.297 -1.379 22.192 1.00 98.12 362 TYR A N 1
ATOM 2969 C CA . TYR A 1 362 ? -20.654 -0.888 21.945 1.00 98.12 362 TYR A CA 1
ATOM 2970 C C . TYR A 1 362 ? -21.564 -1.968 21.357 1.00 98.12 362 TYR A C 1
ATOM 2972 O O . TYR A 1 362 ? -22.720 -2.057 21.761 1.00 98.12 362 TYR A O 1
ATOM 2980 N N . GLU A 1 363 ? -21.056 -2.822 20.469 1.00 97.31 363 GLU A N 1
ATOM 2981 C CA . GLU A 1 363 ? -21.780 -3.989 19.954 1.00 97.31 363 GLU A CA 1
ATOM 2982 C C . GLU A 1 363 ? -22.235 -4.909 21.092 1.00 97.31 363 GLU A C 1
ATOM 2984 O O . GLU A 1 363 ? -23.433 -5.169 21.241 1.00 97.31 363 GLU A O 1
ATOM 2989 N N . GLY A 1 364 ? -21.298 -5.323 21.950 1.00 95.06 364 GLY A N 1
ATOM 2990 C CA . GLY A 1 364 ? -21.592 -6.151 23.114 1.00 95.06 364 GLY A CA 1
ATOM 2991 C C . GLY A 1 364 ? -22.590 -5.475 24.050 1.00 95.06 364 GLY A C 1
ATOM 2992 O O . GLY A 1 364 ? -23.606 -6.068 24.406 1.00 95.06 364 GLY A O 1
ATOM 2993 N N . ALA A 1 365 ? -22.368 -4.203 24.381 1.00 94.62 365 ALA A N 1
ATOM 2994 C CA . ALA A 1 365 ? -23.217 -3.452 25.297 1.00 94.62 365 ALA A CA 1
ATOM 2995 C C . ALA A 1 365 ? -24.652 -3.245 24.783 1.00 94.62 365 ALA A C 1
ATOM 2997 O O . ALA A 1 365 ? -25.597 -3.306 25.572 1.00 94.62 365 ALA A O 1
ATOM 2998 N N . LEU A 1 366 ? -24.834 -3.002 23.481 1.00 94.12 366 LEU A N 1
ATOM 2999 C CA . LEU A 1 366 ? -26.157 -2.863 22.865 1.00 94.12 366 LEU A CA 1
ATOM 3000 C C . LEU A 1 366 ? -26.877 -4.214 22.739 1.00 94.12 366 LEU A C 1
ATOM 3002 O O . LEU A 1 366 ? -28.107 -4.253 22.765 1.00 94.12 366 LEU A O 1
ATOM 3006 N N . SER A 1 367 ? -26.130 -5.319 22.659 1.00 92.94 367 SER A N 1
ATOM 3007 C CA . SER A 1 367 ? -26.690 -6.674 22.580 1.00 92.94 367 SER A CA 1
ATOM 3008 C C . SER A 1 367 ? -27.232 -7.219 23.910 1.00 92.94 367 SER A C 1
ATOM 3010 O O . SER A 1 367 ? -27.984 -8.191 23.900 1.00 92.94 367 SER A O 1
ATOM 3012 N N . LEU A 1 368 ? -26.912 -6.589 25.053 1.00 89.31 368 LEU A N 1
ATOM 3013 C CA . LEU A 1 368 ? -27.279 -7.092 26.389 1.00 89.31 368 LEU A CA 1
ATOM 3014 C C . LEU A 1 368 ? -28.796 -7.142 26.650 1.00 89.31 368 LEU A C 1
ATOM 3016 O O . LEU A 1 368 ? -29.236 -7.832 27.566 1.00 89.31 368 LEU A O 1
ATOM 3020 N N . GLY A 1 369 ? -29.607 -6.426 25.867 1.00 84.69 369 GLY A N 1
ATOM 3021 C CA . GLY A 1 369 ? -31.061 -6.432 26.014 1.00 84.69 369 GLY A CA 1
ATOM 3022 C C . GLY A 1 369 ? -31.531 -5.898 27.374 1.00 84.69 369 GLY A C 1
ATOM 3023 O O . GLY A 1 369 ? -31.122 -4.821 27.813 1.00 84.69 369 GLY A O 1
ATOM 3024 N N . SER A 1 370 ? -32.447 -6.624 28.025 1.00 87.94 370 SER A N 1
ATOM 3025 C CA . SER A 1 370 ? -32.932 -6.265 29.364 1.00 87.94 370 SER A CA 1
ATOM 3026 C C . SER A 1 370 ? -31.903 -6.638 30.425 1.00 87.94 370 SER A C 1
ATOM 3028 O O . SER A 1 370 ? -31.528 -7.799 30.547 1.00 87.94 370 SER A O 1
ATOM 3030 N N . LEU A 1 371 ? -31.519 -5.661 31.246 1.00 92.38 371 LEU A N 1
ATOM 3031 C CA . LEU A 1 371 ? -30.626 -5.882 32.387 1.00 92.38 371 LEU A CA 1
ATOM 3032 C C . LEU A 1 371 ? -31.362 -6.373 33.640 1.00 92.38 371 LEU A C 1
ATOM 3034 O O . LEU A 1 371 ? -30.707 -6.753 34.604 1.00 92.38 371 LEU A O 1
ATOM 3038 N N . THR A 1 372 ? -32.697 -6.355 33.632 1.00 93.69 372 THR A N 1
ATOM 3039 C CA . THR A 1 372 ? -33.530 -6.860 34.727 1.00 93.69 372 THR A CA 1
ATOM 3040 C C . THR A 1 372 ? -33.722 -8.366 34.559 1.00 93.69 372 THR A C 1
ATOM 3042 O O . THR A 1 372 ? -34.417 -8.802 33.638 1.00 93.69 372 THR A O 1
ATOM 3045 N N . LEU A 1 373 ? -33.097 -9.144 35.443 1.00 93.00 373 LEU A N 1
ATOM 3046 C CA . LEU A 1 373 ? -33.219 -10.602 35.556 1.00 93.00 373 LEU A CA 1
ATOM 3047 C C . LEU A 1 373 ? -33.997 -10.986 36.826 1.00 93.00 373 LEU A C 1
ATOM 3049 O O . LEU A 1 373 ? -34.128 -10.176 37.748 1.00 93.00 373 LEU A O 1
ATOM 3053 N N . ASN A 1 374 ? -34.516 -12.214 36.877 1.00 92.25 374 ASN A N 1
ATOM 3054 C CA . ASN A 1 374 ? -35.482 -12.636 37.895 1.00 92.25 374 ASN A CA 1
ATOM 3055 C C . ASN A 1 374 ? -34.822 -13.182 39.158 1.00 92.25 374 ASN A C 1
ATOM 3057 O O . ASN A 1 374 ? -35.410 -13.095 40.236 1.00 92.25 374 ASN A O 1
ATOM 3061 N N . THR A 1 375 ? -33.630 -13.771 39.035 1.00 93.81 375 THR A N 1
ATOM 3062 C CA . THR A 1 375 ? -32.937 -14.387 40.171 1.00 93.81 375 THR A CA 1
ATOM 3063 C C . THR A 1 375 ? -31.480 -13.941 40.269 1.00 93.81 375 THR A C 1
ATOM 3065 O O . THR A 1 375 ? -30.846 -13.654 39.252 1.00 93.81 375 THR A O 1
ATOM 3068 N N . PRO A 1 376 ? -30.888 -13.913 41.475 1.00 93.31 376 PRO A N 1
ATOM 3069 C CA . PRO A 1 376 ? -29.480 -13.565 41.619 1.00 93.31 376 PRO A CA 1
ATOM 3070 C C . PRO A 1 376 ? -28.535 -14.538 40.893 1.00 93.31 376 PRO A C 1
ATOM 3072 O O . PRO A 1 376 ? -27.513 -14.132 40.343 1.00 93.31 376 PRO A O 1
ATOM 3075 N N . ASP A 1 377 ? -28.872 -15.823 40.820 1.00 92.44 377 ASP A N 1
ATOM 3076 C CA . ASP A 1 377 ? -28.034 -16.780 40.092 1.00 92.44 377 ASP A CA 1
ATOM 3077 C C . ASP A 1 377 ? -28.002 -16.496 38.585 1.00 92.44 377 ASP A C 1
ATOM 3079 O O . ASP A 1 377 ? -26.947 -16.650 37.967 1.00 92.44 377 ASP A O 1
ATOM 3083 N N . GLU A 1 378 ? -29.107 -16.007 38.005 1.00 93.38 378 GLU A N 1
ATOM 3084 C CA . GLU A 1 378 ? -29.139 -15.552 36.608 1.00 93.38 378 GLU A CA 1
ATOM 3085 C C . GLU A 1 378 ? -28.146 -14.409 36.374 1.00 93.38 378 GLU A C 1
ATOM 3087 O O . GLU A 1 378 ? -27.414 -14.443 35.390 1.00 93.38 378 GLU A O 1
ATOM 3092 N N . TYR A 1 379 ? -28.036 -13.439 37.291 1.00 93.44 379 TYR A N 1
ATOM 3093 C CA . TYR A 1 379 ? -27.023 -12.379 37.179 1.00 93.44 379 TYR A CA 1
ATOM 3094 C C . TYR A 1 379 ? -25.599 -12.926 37.240 1.00 93.44 379 TYR A C 1
ATOM 3096 O O . TYR A 1 379 ? -24.741 -12.471 36.483 1.00 93.44 379 TYR A O 1
ATOM 3104 N N . LEU A 1 380 ? -25.326 -13.898 38.115 1.00 91.56 380 LEU A N 1
ATOM 3105 C CA . LEU A 1 380 ? -24.002 -14.513 38.187 1.00 91.56 380 LEU A CA 1
ATOM 3106 C C . LEU A 1 380 ? -23.670 -15.319 36.932 1.00 91.56 380 LEU A C 1
ATOM 3108 O O . LEU A 1 380 ? -22.521 -15.322 36.497 1.00 91.56 380 LEU A O 1
ATOM 3112 N N . GLU A 1 381 ? -24.636 -16.033 36.359 1.00 92.31 381 GLU A N 1
ATOM 3113 C CA . GLU A 1 381 ? -24.466 -16.748 35.092 1.00 92.31 381 GLU A CA 1
ATOM 3114 C C . GLU A 1 381 ? -24.258 -15.768 33.926 1.00 92.31 381 GLU A C 1
ATOM 3116 O O . GLU A 1 381 ? -23.295 -15.903 33.171 1.00 92.31 381 GLU A O 1
ATOM 3121 N N . CYS A 1 382 ? -25.079 -14.717 33.831 1.00 92.19 382 CYS A N 1
ATOM 3122 C CA . CYS A 1 382 ? -24.923 -13.659 32.833 1.00 92.19 382 CYS A CA 1
ATOM 3123 C C . CYS A 1 382 ? -23.575 -12.952 32.948 1.00 92.19 382 CYS A C 1
ATOM 3125 O O . CYS A 1 382 ? -22.942 -12.693 31.928 1.00 92.19 382 CYS A O 1
ATOM 3127 N N . TYR A 1 383 ? -23.099 -12.653 34.159 1.00 91.88 383 TYR A N 1
ATOM 3128 C CA . TYR A 1 383 ? -21.796 -12.017 34.306 1.00 91.88 383 TYR A CA 1
ATOM 3129 C C . TYR A 1 383 ? -20.663 -12.937 33.855 1.00 91.88 383 TYR A C 1
ATOM 3131 O O . TYR A 1 383 ? -19.805 -12.501 33.092 1.00 91.88 383 TYR A O 1
ATOM 3139 N N . ARG A 1 384 ? -20.703 -14.215 34.255 1.00 90.00 384 ARG A N 1
ATOM 3140 C CA . ARG A 1 384 ? -19.685 -15.211 33.894 1.00 90.00 384 ARG A CA 1
ATOM 3141 C C . ARG A 1 384 ? -19.595 -15.485 32.395 1.00 90.00 384 ARG A C 1
ATOM 3143 O O . ARG A 1 384 ? -18.501 -15.729 31.909 1.00 90.00 384 ARG A O 1
ATOM 3150 N N . ASN A 1 385 ? -20.716 -15.424 31.679 1.00 90.06 385 ASN A N 1
ATOM 3151 C CA . ASN A 1 385 ? -20.762 -15.798 30.263 1.00 90.06 385 ASN A CA 1
ATOM 3152 C C . ASN A 1 385 ? -20.833 -14.606 29.299 1.00 90.06 385 ASN A C 1
ATOM 3154 O O . ASN A 1 385 ? -20.483 -14.758 28.134 1.00 90.06 385 ASN A O 1
ATOM 3158 N N . VAL A 1 386 ? -21.324 -13.445 29.749 1.00 91.62 386 VAL A N 1
ATOM 3159 C CA . VAL A 1 386 ? -21.644 -12.309 28.866 1.00 91.62 386 VAL A CA 1
ATOM 3160 C C . VAL A 1 386 ? -21.077 -10.993 29.394 1.00 91.62 386 VAL A C 1
ATOM 3162 O O . VAL A 1 386 ? -20.264 -10.371 28.715 1.00 91.62 386 VAL A O 1
ATOM 3165 N N . TYR A 1 387 ? -21.474 -10.530 30.587 1.00 92.56 387 TYR A N 1
ATOM 3166 C CA . TYR A 1 387 ? -21.139 -9.157 31.007 1.00 92.56 387 TYR A CA 1
ATOM 3167 C C . TYR A 1 387 ? -19.642 -8.937 31.249 1.00 92.56 387 TYR A C 1
ATOM 3169 O O . TYR A 1 387 ? -19.183 -7.805 31.103 1.00 92.56 387 TYR A O 1
ATOM 3177 N N . TYR A 1 388 ? -18.867 -9.982 31.561 1.00 92.69 388 TYR A N 1
ATOM 3178 C CA . TYR A 1 388 ? -17.415 -9.845 31.705 1.00 92.69 388 TYR A CA 1
ATOM 3179 C C . TYR A 1 388 ? -16.729 -9.354 30.419 1.00 92.69 388 TYR A C 1
ATOM 3181 O O . TYR A 1 388 ? -15.706 -8.677 30.499 1.00 92.69 388 TYR A O 1
ATOM 3189 N N . LEU A 1 389 ? -17.290 -9.645 29.237 1.00 93.56 389 LEU A N 1
ATOM 3190 C CA . LEU A 1 389 ? -16.736 -9.190 27.957 1.00 93.56 389 LEU A CA 1
ATOM 3191 C C . LEU A 1 389 ? -16.770 -7.663 27.848 1.00 93.56 389 LEU A C 1
ATOM 3193 O O . LEU A 1 389 ? -15.837 -7.062 27.324 1.00 93.56 389 LEU A O 1
ATOM 3197 N N . THR A 1 390 ? -17.804 -7.023 28.395 1.00 94.06 390 THR A N 1
ATOM 3198 C CA . THR A 1 390 ? -17.912 -5.560 28.473 1.00 94.06 390 THR A CA 1
ATOM 3199 C C . THR A 1 390 ? -16.758 -4.971 29.288 1.00 94.06 390 THR A C 1
ATOM 3201 O O . THR A 1 390 ? -16.120 -4.009 28.858 1.00 94.06 390 THR A O 1
ATOM 3204 N N . ASP A 1 391 ? -16.449 -5.579 30.437 1.00 94.94 391 ASP A N 1
ATOM 3205 C CA . ASP A 1 391 ? -15.319 -5.191 31.287 1.00 94.94 391 ASP A CA 1
ATOM 3206 C C . ASP A 1 391 ? -13.977 -5.410 30.571 1.00 94.94 391 ASP A C 1
ATOM 3208 O O . ASP A 1 391 ? -13.092 -4.549 30.631 1.00 94.94 391 ASP A O 1
ATOM 3212 N N . GLN A 1 392 ? -13.843 -6.533 29.856 1.00 94.94 392 GLN A N 1
ATOM 3213 C CA . GLN A 1 392 ? -12.640 -6.888 29.105 1.00 94.94 392 GLN A CA 1
ATOM 3214 C C . GLN A 1 392 ? -12.378 -5.893 27.977 1.00 94.94 392 GLN A C 1
ATOM 3216 O O . GLN A 1 392 ? -11.294 -5.319 27.904 1.00 94.94 392 GLN A O 1
ATOM 3221 N N . LEU A 1 393 ? -13.375 -5.657 27.123 1.00 97.19 393 LEU A N 1
ATOM 3222 C CA . LEU A 1 393 ? -13.275 -4.763 25.972 1.00 97.19 393 LEU A CA 1
ATOM 3223 C C . LEU A 1 393 ? -13.006 -3.325 26.412 1.00 97.19 393 LEU A C 1
ATOM 3225 O O . LEU A 1 393 ? -12.139 -2.667 25.838 1.00 97.19 393 LEU A O 1
ATOM 3229 N N . TYR A 1 394 ? -13.667 -2.859 27.478 1.00 97.69 394 TYR A N 1
ATOM 3230 C CA . TYR A 1 394 ? -13.361 -1.557 28.063 1.00 97.69 394 TYR A CA 1
ATOM 3231 C C . TYR A 1 394 ? -11.898 -1.491 28.517 1.00 97.69 394 TYR A C 1
ATOM 3233 O O . TYR A 1 394 ? -11.164 -0.612 28.072 1.00 97.69 394 TYR A O 1
ATOM 3241 N N . ARG A 1 395 ? -11.422 -2.444 29.328 1.00 96.38 395 ARG A N 1
ATOM 3242 C CA . ARG A 1 395 ? -10.023 -2.468 29.787 1.00 96.38 395 ARG A CA 1
ATOM 3243 C C . ARG A 1 395 ? -9.029 -2.474 28.622 1.00 96.38 395 ARG A C 1
ATOM 3245 O O . ARG A 1 395 ? -8.100 -1.669 28.632 1.00 96.38 395 ARG A O 1
ATOM 3252 N N . LEU A 1 396 ? -9.227 -3.347 27.635 1.00 96.81 396 LEU A N 1
ATOM 3253 C CA . LEU A 1 396 ? -8.359 -3.450 26.461 1.00 96.81 396 LEU A CA 1
ATOM 3254 C C . LEU A 1 396 ? -8.357 -2.147 25.652 1.00 96.81 396 LEU A C 1
ATOM 3256 O O . LEU A 1 396 ? -7.298 -1.700 25.218 1.00 96.81 396 LEU A O 1
ATOM 3260 N N . SER A 1 397 ? -9.515 -1.496 25.500 1.00 98.00 397 SER A N 1
ATOM 3261 C CA . SER A 1 397 ? -9.596 -0.193 24.829 1.00 98.00 397 SER A CA 1
ATOM 3262 C C . SER A 1 397 ? -8.805 0.889 25.573 1.00 98.00 397 SER A C 1
ATOM 3264 O O . SER A 1 397 ? -8.098 1.669 24.943 1.00 98.00 397 SER A O 1
ATOM 3266 N N . ILE A 1 398 ? -8.844 0.905 26.912 1.00 97.69 398 ILE A N 1
ATOM 3267 C CA . ILE A 1 398 ? -8.072 1.852 27.723 1.00 97.69 398 ILE A CA 1
ATOM 3268 C C . ILE A 1 398 ? -6.573 1.571 27.607 1.00 97.69 398 ILE A C 1
ATOM 3270 O O . ILE A 1 398 ? -5.784 2.502 27.457 1.00 97.69 398 ILE A O 1
ATOM 3274 N N . GLU A 1 399 ? -6.167 0.302 27.640 1.00 96.69 399 GLU A N 1
ATOM 3275 C CA . GLU A 1 399 ? -4.768 -0.077 27.442 1.00 96.69 399 GLU A CA 1
ATOM 3276 C C . GLU A 1 399 ? -4.260 0.361 26.061 1.00 96.69 399 GLU A C 1
ATOM 3278 O O . GLU A 1 399 ? -3.157 0.896 25.946 1.00 96.69 399 GLU A O 1
ATOM 3283 N N . ASN A 1 400 ? -5.072 0.170 25.018 1.00 97.25 400 ASN A N 1
ATOM 3284 C CA . ASN A 1 400 ? -4.727 0.570 23.660 1.00 97.25 400 ASN A CA 1
ATOM 3285 C C . ASN A 1 400 ? -4.686 2.102 23.504 1.00 97.25 400 ASN A C 1
ATOM 3287 O O . ASN A 1 400 ? -3.727 2.628 22.948 1.00 97.25 400 ASN A O 1
ATOM 3291 N N . TYR A 1 401 ? -5.632 2.833 24.106 1.00 97.94 401 TYR A N 1
ATOM 3292 C CA . TYR A 1 401 ? -5.645 4.302 24.125 1.00 97.94 401 TYR A CA 1
ATOM 3293 C C . TYR A 1 401 ? -4.317 4.898 24.612 1.00 97.94 401 TYR A C 1
ATOM 3295 O O . TYR A 1 401 ? -3.817 5.855 24.028 1.00 97.94 401 TYR A O 1
ATOM 3303 N N . TYR A 1 402 ? -3.703 4.319 25.650 1.00 97.12 402 TYR A N 1
ATOM 3304 C CA . TYR A 1 402 ? -2.426 4.813 26.178 1.00 97.12 402 TYR A CA 1
ATOM 3305 C C . TYR A 1 402 ? -1.215 4.543 25.273 1.00 97.12 402 TYR A C 1
ATOM 3307 O O . TYR A 1 402 ? -0.143 5.089 25.528 1.00 97.12 402 TYR A O 1
ATOM 3315 N N . LYS A 1 403 ? -1.372 3.735 24.218 1.00 96.69 403 LYS A N 1
ATOM 3316 C CA . LYS A 1 403 ? -0.351 3.516 23.181 1.00 96.69 403 LYS A CA 1
ATOM 3317 C C . LYS A 1 403 ? -0.422 4.578 22.075 1.00 96.69 403 LYS A C 1
ATOM 3319 O O . LYS A 1 403 ? 0.522 4.698 21.302 1.00 96.69 403 LYS A O 1
ATOM 3324 N N . ILE A 1 404 ? -1.505 5.360 22.002 1.00 96.75 404 ILE A N 1
ATOM 3325 C CA . ILE A 1 404 ? -1.719 6.373 20.961 1.00 96.75 404 ILE A CA 1
ATOM 3326 C C . ILE A 1 404 ? -0.869 7.617 21.243 1.00 96.75 404 ILE A C 1
ATOM 3328 O O . ILE A 1 404 ? -0.952 8.218 22.317 1.00 96.75 404 ILE A O 1
ATOM 3332 N N . SER A 1 405 ? -0.093 8.049 20.245 1.00 94.88 405 SER A N 1
ATOM 3333 C CA . SER A 1 405 ? 0.702 9.274 20.341 1.00 94.88 405 SER A CA 1
ATOM 3334 C C . SER A 1 405 ? -0.182 10.533 20.412 1.00 94.88 405 SER A C 1
ATOM 3336 O O . SER A 1 405 ? -1.036 10.730 19.542 1.00 94.88 405 SER A O 1
ATOM 3338 N N . PRO A 1 406 ? 0.071 11.467 21.352 1.00 94.69 406 PRO A N 1
ATOM 3339 C CA . PRO A 1 406 ? -0.606 12.765 21.389 1.00 94.69 406 PRO A CA 1
ATOM 3340 C C . PRO A 1 406 ? -0.362 13.659 20.165 1.00 94.69 406 PRO A C 1
ATOM 3342 O O . PRO A 1 406 ? -1.070 14.647 19.987 1.00 94.69 406 PRO A O 1
ATOM 3345 N N . SER A 1 407 ? 0.643 13.355 19.335 1.00 94.56 407 SER A N 1
ATOM 3346 C CA . SER A 1 407 ? 0.955 14.126 18.125 1.00 94.56 407 SER A CA 1
ATOM 3347 C C . SER A 1 407 ? 0.083 13.765 16.922 1.00 94.56 407 SER A C 1
ATOM 3349 O O . SER A 1 407 ? 0.177 14.430 15.891 1.00 94.56 407 SER A O 1
ATOM 3351 N N . ILE A 1 408 ? -0.730 12.707 17.008 1.00 94.00 408 ILE A N 1
ATOM 3352 C CA . ILE A 1 408 ? -1.524 12.251 15.869 1.00 94.00 408 ILE A CA 1
ATOM 3353 C C . ILE A 1 408 ? -2.679 13.220 15.565 1.00 94.00 408 ILE A C 1
ATOM 3355 O O . ILE A 1 408 ? -3.356 13.723 16.460 1.00 94.00 408 ILE A O 1
ATOM 3359 N N . VAL A 1 409 ? -2.966 13.437 14.278 1.00 94.44 409 VAL A N 1
ATOM 3360 C CA . VAL A 1 409 ? -4.011 14.362 13.780 1.00 94.44 409 VAL A CA 1
ATOM 3361 C C . VAL A 1 409 ? -5.421 14.040 14.312 1.00 94.44 409 VAL A C 1
ATOM 3363 O O . VAL A 1 409 ? -6.305 14.901 14.351 1.00 94.44 409 VAL A O 1
ATOM 3366 N N . LEU A 1 410 ? -5.652 12.794 14.731 1.00 96.44 410 LEU A N 1
ATOM 3367 C CA . LEU A 1 410 ? -6.929 12.314 15.263 1.00 96.44 410 LEU A CA 1
ATOM 3368 C C . LEU A 1 410 ? -7.055 12.431 16.791 1.00 96.44 410 LEU A C 1
ATOM 3370 O O . LEU A 1 410 ? -8.117 12.107 17.321 1.00 96.44 410 LEU A O 1
ATOM 3374 N N . TYR A 1 411 ? -6.023 12.900 17.502 1.00 97.31 411 TYR A N 1
ATOM 3375 C CA . TYR A 1 411 ? -5.956 12.818 18.965 1.00 97.31 411 TYR A CA 1
ATOM 3376 C C . TYR A 1 411 ? -7.161 13.458 19.674 1.00 97.31 411 TYR A C 1
ATOM 3378 O O . TYR A 1 411 ? -7.756 12.838 20.551 1.00 97.31 411 TYR A O 1
ATOM 3386 N N . GLU A 1 412 ? -7.594 14.651 19.254 1.00 97.50 412 GLU A N 1
ATOM 3387 C CA . GLU A 1 412 ? -8.753 15.325 19.863 1.00 97.50 412 GLU A CA 1
ATOM 3388 C C . GLU A 1 412 ? -10.055 14.518 19.694 1.00 97.50 412 GLU A C 1
ATOM 3390 O O . GLU A 1 412 ? -10.846 14.392 20.633 1.00 97.50 412 GLU A O 1
ATOM 3395 N N . THR A 1 413 ? -10.282 13.932 18.513 1.00 97.94 413 THR A N 1
ATOM 3396 C CA . THR A 1 413 ? -11.457 13.084 18.264 1.00 97.94 413 THR A CA 1
ATOM 3397 C C . THR A 1 413 ? -11.389 11.816 19.120 1.00 97.94 413 THR A C 1
ATOM 3399 O O . THR A 1 413 ? -12.376 11.457 19.760 1.00 97.94 413 THR A O 1
ATOM 3402 N N . ILE A 1 414 ? -10.214 11.193 19.227 1.00 98.19 414 ILE A N 1
ATOM 3403 C CA . ILE A 1 414 ? -9.988 10.003 20.062 1.00 98.19 414 ILE A CA 1
ATOM 3404 C C . ILE A 1 414 ? -10.278 10.305 21.541 1.00 98.19 414 ILE A C 1
ATOM 3406 O O . ILE A 1 414 ? -10.932 9.508 22.215 1.00 98.19 414 ILE A O 1
ATOM 3410 N N . GLN A 1 415 ? -9.871 11.473 22.049 1.00 98.19 415 GLN A N 1
ATOM 3411 C CA . GLN A 1 415 ? -10.182 11.895 23.420 1.00 98.19 415 GLN A CA 1
ATOM 3412 C C . GLN A 1 415 ? -11.691 12.020 23.667 1.00 98.19 415 GLN A C 1
ATOM 3414 O O . GLN A 1 415 ? -12.177 11.600 24.720 1.00 98.19 415 GLN A O 1
ATOM 3419 N N . LYS A 1 416 ? -12.447 12.554 22.698 1.00 98.25 416 LYS A N 1
ATOM 3420 C CA . LYS A 1 416 ? -13.915 12.633 22.780 1.00 98.25 416 LYS A CA 1
ATOM 3421 C C . LYS A 1 416 ? -14.547 11.241 22.810 1.00 98.25 416 LYS A C 1
ATOM 3423 O O . LYS A 1 416 ? -15.416 11.000 23.646 1.00 98.25 416 LYS A O 1
ATOM 3428 N N . VAL A 1 417 ? -14.074 10.321 21.963 1.00 98.31 417 VAL A N 1
ATOM 3429 C CA . VAL A 1 417 ? -14.522 8.916 21.957 1.00 98.31 417 VAL A CA 1
ATOM 3430 C C . VAL A 1 417 ? -14.238 8.252 23.302 1.00 98.31 417 VAL A C 1
ATOM 3432 O O . VAL A 1 417 ? -15.139 7.665 23.894 1.00 98.31 417 VAL A O 1
ATOM 3435 N N . LYS A 1 418 ? -13.020 8.400 23.834 1.00 98.31 418 LYS A N 1
ATOM 3436 C CA . LYS A 1 418 ? -12.628 7.845 25.138 1.00 98.31 418 LYS A CA 1
ATOM 3437 C C . LYS A 1 418 ? -13.498 8.380 26.272 1.00 98.31 418 LYS A C 1
ATOM 3439 O O . LYS A 1 418 ? -13.967 7.617 27.109 1.00 98.31 418 LYS A O 1
ATOM 3444 N N . TYR A 1 419 ? -13.757 9.685 26.291 1.00 98.38 419 TYR A N 1
ATOM 3445 C CA . TYR A 1 419 ? -14.629 10.300 27.291 1.00 98.38 419 TYR A CA 1
ATOM 3446 C C . TYR A 1 419 ? -16.073 9.779 27.208 1.00 98.38 419 TYR A C 1
ATOM 3448 O O . TYR A 1 419 ? -16.688 9.470 28.231 1.00 98.38 419 TYR A O 1
ATOM 3456 N N . ALA A 1 420 ? -16.616 9.648 25.994 1.00 98.19 420 ALA A N 1
ATOM 3457 C CA . ALA A 1 420 ? -17.948 9.088 25.781 1.00 98.19 420 ALA A CA 1
ATOM 3458 C C . ALA A 1 420 ? -18.029 7.618 26.225 1.00 98.19 420 ALA A C 1
ATOM 3460 O O . ALA A 1 420 ? -19.003 7.229 26.878 1.00 98.19 420 ALA A O 1
ATOM 3461 N N . LEU A 1 421 ? -16.992 6.832 25.927 1.00 98.50 421 LEU A N 1
ATOM 3462 C CA . LEU A 1 421 ? -16.859 5.444 26.350 1.00 98.50 421 LEU A CA 1
ATOM 3463 C C . LEU A 1 421 ? -16.842 5.316 27.877 1.00 98.50 421 LEU A C 1
ATOM 3465 O O . LEU A 1 421 ? -17.630 4.545 28.419 1.00 98.50 421 LEU A O 1
ATOM 3469 N N . ASP A 1 422 ? -16.018 6.104 28.574 1.00 98.50 422 ASP A N 1
ATOM 3470 C CA . ASP A 1 422 ? -15.938 6.103 30.042 1.00 98.50 422 ASP A CA 1
ATOM 3471 C C . ASP A 1 422 ? -17.301 6.365 30.688 1.00 98.50 422 ASP A C 1
ATOM 3473 O O . ASP A 1 422 ? -17.715 5.666 31.615 1.00 98.50 422 ASP A O 1
ATOM 3477 N N . ILE A 1 423 ? -18.013 7.385 30.193 1.00 98.31 423 ILE A N 1
ATOM 3478 C CA . ILE A 1 423 ? -19.339 7.743 30.700 1.00 98.31 423 ILE A CA 1
ATOM 3479 C C . ILE A 1 423 ? -20.321 6.604 30.458 1.00 98.31 423 ILE A C 1
ATOM 3481 O O . ILE A 1 423 ? -21.123 6.289 31.341 1.00 98.31 423 ILE A O 1
ATOM 3485 N N . TYR A 1 424 ? -20.303 6.024 29.259 1.00 97.94 424 TYR A N 1
ATOM 3486 C CA . TYR A 1 424 ? -21.214 4.947 28.906 1.00 97.94 424 TYR A CA 1
ATOM 3487 C C . TYR A 1 424 ? -20.961 3.716 29.777 1.00 97.94 424 TYR A C 1
ATOM 3489 O O . TYR A 1 424 ? -21.894 3.204 30.394 1.00 97.94 424 TYR A O 1
ATOM 3497 N N . TYR A 1 425 ? -19.701 3.298 29.892 1.00 97.94 425 TYR A N 1
ATOM 3498 C CA . TYR A 1 425 ? -19.279 2.190 30.739 1.00 97.94 425 TYR A CA 1
ATOM 3499 C C . TYR A 1 425 ? -19.689 2.411 32.199 1.00 97.94 425 TYR A C 1
ATOM 3501 O O . TYR A 1 425 ? -20.377 1.573 32.777 1.00 97.94 425 TYR A O 1
ATOM 3509 N N . ALA A 1 426 ? -19.389 3.580 32.777 1.00 97.75 426 ALA A N 1
ATOM 3510 C CA . ALA A 1 426 ? -19.770 3.894 34.154 1.00 97.75 426 ALA A CA 1
ATOM 3511 C C . ALA A 1 426 ? -21.293 3.828 34.374 1.00 97.75 426 ALA A C 1
ATOM 3513 O O . ALA A 1 426 ? -21.759 3.287 35.381 1.00 97.75 426 ALA A O 1
ATOM 3514 N N . LYS A 1 427 ? -22.087 4.341 33.424 1.00 97.31 427 LYS A N 1
ATOM 3515 C CA . LYS A 1 427 ? -23.557 4.265 33.473 1.00 97.31 427 LYS A CA 1
ATOM 3516 C C . LYS A 1 427 ? -24.058 2.827 33.376 1.00 97.31 427 LYS A C 1
ATOM 3518 O O . LYS A 1 427 ? -24.964 2.463 34.126 1.00 97.31 427 LYS A O 1
ATOM 3523 N N . LEU A 1 428 ? -23.485 2.029 32.478 1.00 95.81 428 LEU A N 1
ATOM 3524 C CA . LEU A 1 428 ? -23.852 0.630 32.291 1.00 95.81 428 LEU A CA 1
ATOM 3525 C C . LEU A 1 428 ? -23.548 -0.189 33.551 1.00 95.81 428 LEU A C 1
ATOM 3527 O O . LEU A 1 428 ? -24.452 -0.839 34.073 1.00 95.81 428 LEU A O 1
ATOM 3531 N N . CYS A 1 429 ? -22.337 -0.079 34.103 1.00 94.50 429 CYS A N 1
ATOM 3532 C CA . CYS A 1 429 ? -21.956 -0.770 35.337 1.00 94.50 429 CYS A CA 1
ATOM 3533 C C . CYS A 1 429 ? -22.846 -0.364 36.513 1.00 94.50 429 CYS A C 1
ATOM 3535 O O . CYS A 1 429 ? -23.312 -1.220 37.262 1.00 94.50 429 CYS A O 1
ATOM 3537 N N . ASN A 1 430 ? -23.140 0.933 36.656 1.00 96.00 430 ASN A N 1
ATOM 3538 C CA . ASN A 1 430 ? -24.052 1.400 37.695 1.00 96.00 430 ASN A CA 1
ATOM 3539 C C . ASN A 1 430 ? -25.458 0.808 37.528 1.00 96.00 430 ASN A C 1
ATOM 3541 O O . ASN A 1 430 ? -26.062 0.389 38.512 1.00 96.00 430 ASN A O 1
ATOM 3545 N N . ARG A 1 431 ? -25.974 0.736 36.296 1.00 95.69 431 ARG A N 1
ATOM 3546 C CA . ARG A 1 431 ? -27.289 0.148 36.027 1.00 95.69 431 ARG A CA 1
ATOM 3547 C C . ARG A 1 431 ? -27.317 -1.341 36.366 1.00 95.69 431 ARG A C 1
ATOM 3549 O O . ARG A 1 431 ? -28.193 -1.749 37.116 1.00 95.69 431 ARG A O 1
ATOM 3556 N N . ILE A 1 432 ? -26.338 -2.117 35.899 1.00 94.19 432 ILE A N 1
ATOM 3557 C CA . ILE A 1 432 ? -26.215 -3.548 36.231 1.00 94.19 432 ILE A CA 1
ATOM 3558 C C . ILE A 1 432 ? -26.153 -3.742 37.753 1.00 94.19 432 ILE A C 1
ATOM 3560 O O . ILE A 1 432 ? -26.852 -4.592 38.297 1.00 94.19 432 ILE A O 1
ATOM 3564 N N . ASN A 1 433 ? -25.369 -2.921 38.457 1.00 94.06 433 ASN A N 1
ATOM 3565 C CA . ASN A 1 433 ? -25.243 -2.995 39.910 1.00 94.06 433 ASN A CA 1
ATOM 3566 C C . ASN A 1 433 ? -26.558 -2.679 40.645 1.00 94.06 433 ASN A C 1
ATOM 3568 O O . ASN A 1 433 ? -26.890 -3.346 41.623 1.00 94.06 433 ASN A O 1
ATOM 3572 N N . LEU A 1 434 ? -27.319 -1.678 40.193 1.00 96.19 434 LEU A N 1
ATOM 3573 C CA . LEU A 1 434 ? -28.619 -1.351 40.788 1.00 96.19 434 LEU A CA 1
ATOM 3574 C C . LEU A 1 434 ? -29.623 -2.497 40.615 1.00 96.19 434 LEU A C 1
ATOM 3576 O O . LEU A 1 434 ? -30.263 -2.877 41.595 1.00 96.19 434 LEU A O 1
ATOM 3580 N N . GLU A 1 435 ? -29.711 -3.071 39.413 1.00 95.56 435 GLU A N 1
ATOM 3581 C CA . GLU A 1 435 ? -30.593 -4.207 39.115 1.00 95.56 435 GLU A CA 1
ATOM 3582 C C . GLU A 1 435 ? -30.204 -5.456 39.930 1.00 95.56 435 GLU A C 1
ATOM 3584 O O . GLU A 1 435 ? -31.060 -6.100 40.540 1.00 95.56 435 GLU A O 1
ATOM 3589 N N . TRP A 1 436 ? -28.901 -5.738 40.053 1.00 94.56 436 TRP A N 1
ATOM 3590 C CA . TRP A 1 436 ? -28.370 -6.792 40.924 1.00 94.56 436 TRP A CA 1
ATOM 3591 C C . TRP A 1 436 ? -28.771 -6.592 42.391 1.00 94.56 436 TRP A C 1
ATOM 3593 O O . TRP A 1 436 ? -29.339 -7.489 43.016 1.00 94.56 436 TRP A O 1
ATOM 3603 N N . ILE A 1 437 ? -28.501 -5.408 42.954 1.00 94.44 437 ILE A N 1
ATOM 3604 C CA . ILE A 1 437 ? -28.812 -5.100 44.357 1.00 94.44 437 ILE A CA 1
ATOM 3605 C C . ILE A 1 437 ? -30.318 -5.203 44.610 1.00 94.44 437 ILE A C 1
ATOM 3607 O O . ILE A 1 437 ? -30.725 -5.676 45.674 1.00 94.44 437 ILE A O 1
ATOM 3611 N N . HIS A 1 438 ? -31.137 -4.752 43.660 1.00 95.44 438 HIS A N 1
ATOM 3612 C CA . HIS A 1 438 ? -32.588 -4.857 43.736 1.00 95.44 438 HIS A CA 1
ATOM 3613 C C . HIS A 1 438 ? -33.032 -6.323 43.786 1.00 95.44 438 HIS A C 1
ATOM 3615 O O . HIS A 1 438 ? -33.670 -6.730 44.756 1.00 95.4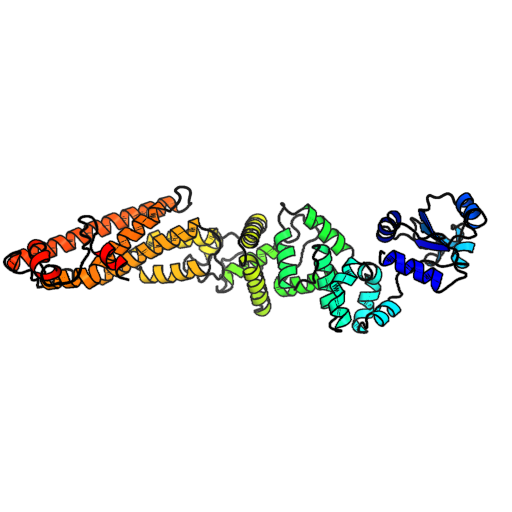4 438 HIS A O 1
ATOM 3621 N N . CYS A 1 439 ? -32.596 -7.132 42.817 1.00 95.81 439 CYS A N 1
ATOM 3622 C CA . CYS A 1 439 ? -32.930 -8.553 42.732 1.00 95.81 439 CYS A CA 1
ATOM 3623 C C . CYS A 1 439 ? -32.505 -9.330 43.988 1.00 95.81 439 CYS A C 1
ATOM 3625 O O . CYS A 1 439 ? -33.294 -10.093 44.547 1.00 95.81 439 CYS A O 1
ATOM 3627 N N . VAL A 1 440 ? -31.290 -9.093 44.498 1.00 94.75 440 VAL A N 1
ATOM 3628 C CA . VAL A 1 440 ? -30.803 -9.731 45.733 1.00 94.75 440 VAL A CA 1
ATOM 3629 C C . VAL A 1 440 ? -31.663 -9.347 46.933 1.00 94.75 440 VAL A C 1
ATOM 3631 O O . VAL A 1 440 ? -31.976 -10.204 47.757 1.00 94.75 440 VAL A O 1
ATOM 3634 N N . LYS A 1 441 ? -32.062 -8.075 47.062 1.00 94.69 441 LYS A N 1
ATOM 3635 C CA . LYS A 1 441 ? -32.919 -7.627 48.171 1.00 94.69 441 LYS A CA 1
ATOM 3636 C C . LYS A 1 441 ? -34.301 -8.270 48.114 1.00 94.69 441 LYS A C 1
ATOM 3638 O O . LYS A 1 441 ? -34.771 -8.752 49.141 1.00 94.69 441 LYS A O 1
ATOM 3643 N N . GLU A 1 442 ? -34.922 -8.307 46.939 1.00 95.06 442 GLU A N 1
ATOM 3644 C CA . GLU A 1 442 ? -36.244 -8.913 46.750 1.00 95.06 442 GLU A CA 1
ATOM 3645 C C . GLU A 1 442 ? -36.231 -10.432 46.947 1.00 95.06 442 GLU A C 1
ATOM 3647 O O . GLU A 1 442 ? -37.181 -10.992 47.489 1.00 95.06 442 GLU A O 1
ATOM 3652 N N . SER A 1 443 ? -35.122 -11.089 46.605 1.00 93.12 443 SER A N 1
ATOM 3653 C CA . SER A 1 443 ? -34.949 -12.541 46.745 1.00 93.12 443 SER A CA 1
ATOM 3654 C C . SER A 1 443 ? -34.640 -12.999 48.180 1.00 93.12 443 SER A C 1
ATOM 3656 O O . SER A 1 443 ? -34.399 -14.181 48.415 1.00 93.12 443 SER A O 1
ATOM 3658 N N . GLY A 1 444 ? -34.645 -12.092 49.165 1.00 91.81 444 GLY A N 1
ATOM 3659 C CA . GLY A 1 444 ? -34.378 -12.420 50.572 1.00 91.81 444 GLY A CA 1
ATOM 3660 C C . GLY A 1 444 ? -32.923 -12.220 51.012 1.00 91.81 444 GLY A C 1
ATOM 3661 O O . GLY A 1 444 ? -32.509 -12.748 52.043 1.00 91.81 444 GLY A O 1
ATOM 3662 N N . GLY A 1 445 ? -32.147 -11.432 50.266 1.00 91.50 445 GLY A N 1
ATOM 3663 C CA . GLY A 1 445 ? -30.764 -11.082 50.581 1.00 91.50 445 GLY A CA 1
ATOM 3664 C C . GLY A 1 445 ? -29.748 -12.078 50.030 1.00 91.50 445 GLY A C 1
ATOM 3665 O O . GLY A 1 445 ? -30.053 -12.920 49.189 1.00 91.50 445 GLY A O 1
ATOM 3666 N N . LEU A 1 446 ? -28.503 -11.990 50.510 1.00 87.69 446 LEU A N 1
ATOM 3667 C CA . LEU A 1 446 ? -27.394 -12.785 49.973 1.00 87.69 446 LEU A CA 1
ATOM 3668 C C . LEU A 1 446 ? -27.609 -14.298 50.084 1.00 87.69 446 LEU A C 1
ATOM 3670 O O . LEU A 1 446 ? -27.003 -15.013 49.300 1.00 87.69 446 LEU A O 1
ATOM 3674 N N . SER A 1 447 ? -28.453 -14.802 50.987 1.00 87.75 447 SER A N 1
ATOM 3675 C CA . SER A 1 447 ? -28.767 -16.237 51.095 1.00 87.75 447 SER A CA 1
ATOM 3676 C C . SER A 1 447 ? -29.368 -16.837 49.819 1.00 87.75 447 SER A C 1
ATOM 3678 O O . SER A 1 447 ? -29.254 -18.040 49.624 1.00 87.75 447 SER A O 1
ATOM 3680 N N . SER A 1 448 ? -29.955 -16.010 48.951 1.00 87.38 448 SER A N 1
ATOM 3681 C CA . SER A 1 448 ? -30.522 -16.414 47.656 1.00 87.38 448 SER A CA 1
ATOM 3682 C C . SER A 1 448 ? -29.501 -16.534 46.517 1.00 87.38 448 SER A C 1
ATOM 3684 O O . SER A 1 448 ? -29.872 -16.865 45.396 1.00 87.38 448 SER A O 1
ATOM 3686 N N . VAL A 1 449 ? -28.221 -16.258 46.792 1.00 89.00 449 VAL A N 1
ATOM 3687 C CA . VAL A 1 449 ? -27.117 -16.378 45.830 1.00 89.00 449 VAL A CA 1
ATOM 3688 C C . VAL A 1 449 ? -26.386 -17.701 46.073 1.00 89.00 449 VAL A C 1
ATOM 3690 O O . VAL A 1 449 ? -25.703 -17.851 47.096 1.00 89.00 449 VAL A O 1
ATOM 3693 N N . HIS A 1 450 ? -26.477 -18.640 45.132 1.00 89.56 450 HIS A N 1
ATOM 3694 C CA . HIS A 1 450 ? -26.030 -20.029 45.299 1.00 89.56 450 HIS A CA 1
ATOM 3695 C C . HIS A 1 450 ? -24.616 -20.312 44.758 1.00 89.56 450 HIS A C 1
ATOM 3697 O O . HIS A 1 450 ? -24.242 -21.461 44.523 1.00 89.56 450 HIS A O 1
ATOM 3703 N N . ALA A 1 451 ? -23.785 -19.281 44.600 1.00 85.75 451 ALA A N 1
ATOM 3704 C CA . ALA A 1 451 ? -22.381 -19.449 44.234 1.00 85.75 451 ALA A CA 1
ATOM 3705 C C . ALA A 1 451 ? -21.487 -19.860 45.414 1.00 85.75 451 ALA A C 1
ATOM 3707 O O . ALA A 1 451 ? -21.785 -19.604 46.586 1.00 85.75 451 ALA A O 1
ATOM 3708 N N . LEU A 1 452 ? -20.338 -20.464 45.086 1.00 86.44 452 LEU A N 1
ATOM 3709 C CA . LEU A 1 452 ? -19.306 -20.797 46.063 1.00 86.44 452 LEU A CA 1
ATOM 3710 C C . LEU A 1 452 ? -18.844 -19.526 46.785 1.00 86.44 452 LEU A C 1
ATOM 3712 O O . LEU A 1 452 ? -18.257 -18.628 46.186 1.00 86.44 452 LEU A O 1
ATOM 3716 N N . ARG A 1 453 ? -19.076 -19.477 48.097 1.00 85.19 453 ARG A N 1
ATOM 3717 C CA . ARG A 1 453 ? -18.564 -18.400 48.946 1.00 85.19 453 ARG A CA 1
ATOM 3718 C C . ARG A 1 453 ? -17.062 -18.536 49.114 1.00 85.19 453 ARG A C 1
ATOM 3720 O O . ARG A 1 453 ? -16.562 -19.639 49.329 1.00 85.19 453 ARG A O 1
ATOM 3727 N N . GLN A 1 454 ? -16.367 -17.403 49.091 1.00 84.06 454 GLN A N 1
ATOM 3728 C CA . GLN A 1 454 ? -14.919 -17.347 49.277 1.00 84.06 454 GLN A CA 1
ATOM 3729 C C . GLN A 1 454 ? -14.479 -18.004 50.596 1.00 84.06 454 GLN A C 1
ATOM 3731 O O . GLN A 1 454 ? -13.509 -18.754 50.606 1.00 84.06 454 GLN A O 1
ATOM 3736 N N . GLU A 1 455 ? -15.229 -17.812 51.686 1.00 87.56 455 GLU A N 1
ATOM 3737 C CA . GLU A 1 455 ? -14.973 -18.454 52.989 1.00 87.56 455 GLU A CA 1
ATOM 3738 C C . GLU A 1 455 ? -15.036 -19.992 52.948 1.00 87.56 455 GLU A C 1
ATOM 3740 O O . GLU A 1 455 ? -14.346 -20.661 53.713 1.00 87.56 455 GLU A O 1
ATOM 3745 N N . ASN A 1 456 ? -15.790 -20.555 52.000 1.00 90.31 456 ASN A N 1
ATOM 3746 C CA . ASN A 1 456 ? -15.938 -21.998 51.809 1.00 90.31 456 ASN A CA 1
ATOM 3747 C C . ASN A 1 456 ? -14.982 -22.560 50.744 1.00 90.31 456 ASN A C 1
ATOM 3749 O O . ASN A 1 456 ? -14.983 -23.766 50.495 1.00 90.31 456 ASN A O 1
ATOM 3753 N N . PHE A 1 457 ? -14.164 -21.719 50.098 1.00 90.25 457 PHE A N 1
ATOM 3754 C CA . PHE A 1 457 ? -13.285 -22.137 49.003 1.00 90.25 457 PHE A CA 1
ATOM 3755 C C . PHE A 1 457 ? -12.298 -23.224 49.435 1.00 90.25 457 PHE A C 1
ATOM 3757 O O . PHE A 1 457 ? -12.183 -24.246 48.763 1.00 90.25 457 PHE A O 1
ATOM 3764 N N . TYR A 1 458 ? -11.611 -23.043 50.568 1.00 90.00 458 TYR A N 1
ATOM 3765 C CA . TYR A 1 458 ? -10.618 -24.016 51.027 1.00 90.00 458 TYR A CA 1
ATOM 3766 C C . TYR A 1 458 ? -11.248 -25.383 51.315 1.00 90.00 458 TYR A C 1
ATOM 3768 O O . TYR A 1 458 ? -10.773 -26.399 50.807 1.00 90.00 458 TYR A O 1
ATOM 3776 N N . GLU A 1 459 ? -12.330 -25.405 52.095 1.00 93.56 459 GLU A N 1
ATOM 3777 C CA . GLU A 1 459 ? -13.013 -26.642 52.484 1.00 93.56 459 GLU A CA 1
ATOM 3778 C C . GLU A 1 459 ? -13.582 -27.386 51.270 1.00 93.56 459 GLU A C 1
ATOM 3780 O O . GLU A 1 459 ? -13.439 -28.605 51.182 1.00 93.56 459 GLU A O 1
ATOM 3785 N N . ASN A 1 460 ? -14.158 -26.661 50.305 1.00 90.88 460 ASN A N 1
ATOM 3786 C CA . ASN A 1 460 ? -14.838 -27.271 49.163 1.00 90.88 460 ASN A CA 1
ATOM 3787 C C . ASN A 1 460 ? -13.903 -27.605 47.990 1.00 90.88 460 ASN A C 1
ATOM 3789 O O . ASN A 1 460 ? -14.148 -28.587 47.296 1.00 90.88 460 ASN A O 1
ATOM 3793 N N . GLN A 1 461 ? -12.865 -26.798 47.738 1.00 90.94 461 GLN A N 1
ATOM 3794 C CA . GLN A 1 461 ? -12.025 -26.909 46.535 1.00 90.94 461 GLN A CA 1
ATOM 3795 C C . GLN A 1 461 ? -10.602 -27.395 46.818 1.00 90.94 461 GLN A C 1
ATOM 3797 O O . GLN A 1 461 ? -10.009 -28.030 45.955 1.00 90.94 461 GLN A O 1
ATOM 3802 N N . ILE A 1 462 ? -10.034 -27.124 48.000 1.00 91.31 462 ILE A N 1
ATOM 3803 C CA . ILE A 1 462 ? -8.614 -27.410 48.283 1.00 91.31 462 ILE A CA 1
ATOM 3804 C C . ILE A 1 462 ? -8.438 -28.638 49.171 1.00 91.31 462 ILE A C 1
ATOM 3806 O O . ILE A 1 462 ? -7.706 -29.554 48.804 1.00 91.31 462 ILE A O 1
ATOM 3810 N N . LYS A 1 463 ? -9.126 -28.692 50.315 1.00 92.25 463 LYS A N 1
ATOM 3811 C CA . LYS A 1 463 ? -9.034 -29.790 51.290 1.00 92.25 463 LYS A CA 1
ATOM 3812 C C . LYS A 1 463 ? -9.256 -31.192 50.693 1.00 92.25 463 LYS A C 1
ATOM 3814 O O . LYS A 1 463 ? -8.568 -32.112 51.137 1.00 92.25 463 LYS A O 1
ATOM 3819 N N . PRO A 1 464 ? -10.150 -31.400 49.703 1.00 94.12 464 PRO A N 1
ATOM 3820 C CA . PRO A 1 464 ? -10.330 -32.717 49.091 1.00 94.12 464 PRO A CA 1
ATOM 3821 C C . PRO A 1 464 ? -9.156 -33.160 48.199 1.00 94.12 464 PRO A C 1
ATOM 3823 O O . PRO A 1 464 ? -9.041 -34.346 47.882 1.00 94.12 464 PRO A O 1
ATOM 3826 N N . ILE A 1 465 ? -8.287 -32.240 47.763 1.00 93.38 465 ILE A N 1
ATOM 3827 C CA . ILE A 1 465 ? -7.212 -32.541 46.816 1.00 93.38 465 ILE A CA 1
ATOM 3828 C C . ILE A 1 465 ? -6.005 -33.139 47.550 1.00 93.38 465 ILE A C 1
ATOM 3830 O O . ILE A 1 465 ? -5.372 -32.504 48.384 1.00 93.38 465 ILE A O 1
ATOM 3834 N N . GLN A 1 466 ? -5.625 -34.365 47.179 1.00 90.25 466 GLN A N 1
ATOM 3835 C CA . GLN A 1 466 ? -4.502 -35.101 47.790 1.00 90.25 466 GLN A CA 1
ATOM 3836 C C . GLN A 1 466 ? -3.126 -34.808 47.157 1.00 90.25 466 GLN A C 1
ATOM 3838 O O . GLN A 1 466 ? -2.133 -35.463 47.471 1.00 90.25 466 GLN A O 1
ATOM 3843 N N . LYS A 1 467 ? -3.052 -33.853 46.227 1.00 91.44 467 LYS A N 1
ATOM 3844 C CA . LYS A 1 467 ? -1.824 -33.458 45.519 1.00 91.44 467 LYS A CA 1
ATOM 3845 C C . LYS A 1 467 ? -1.357 -32.085 45.997 1.00 91.44 467 LYS A C 1
ATOM 3847 O O . LYS A 1 467 ? -2.139 -31.311 46.537 1.00 91.44 467 LYS A O 1
ATOM 3852 N N . LYS A 1 468 ? -0.085 -31.754 45.748 1.00 88.38 468 LYS A N 1
ATOM 3853 C CA . LYS A 1 468 ? 0.398 -30.377 45.921 1.00 88.38 468 LYS A CA 1
ATOM 3854 C C . LYS A 1 468 ? -0.306 -29.477 44.903 1.00 88.38 468 LYS A C 1
ATOM 3856 O O . LYS A 1 468 ? -0.122 -29.662 43.703 1.00 88.38 468 LYS A O 1
ATOM 3861 N N . VAL A 1 469 ? -1.094 -28.528 45.397 1.00 89.50 469 VAL A N 1
ATOM 3862 C CA . VAL A 1 469 ? -1.802 -27.519 44.600 1.00 89.50 469 VAL A CA 1
ATOM 3863 C C . VAL A 1 469 ? -1.230 -26.151 44.937 1.00 89.50 469 VAL A C 1
ATOM 3865 O O . VAL A 1 469 ? -1.004 -25.844 46.107 1.00 89.50 469 VAL A O 1
ATOM 3868 N N . VAL A 1 470 ? -1.001 -25.336 43.912 1.00 86.44 470 VAL A N 1
ATOM 3869 C CA . VAL A 1 470 ? -0.713 -23.909 44.065 1.00 86.44 470 VAL A CA 1
ATOM 3870 C C . VAL A 1 470 ? -2.000 -23.159 43.754 1.00 86.44 470 VAL A C 1
ATOM 3872 O O . VAL A 1 470 ? -2.577 -23.350 42.687 1.00 86.44 470 VAL A O 1
ATOM 3875 N N . VAL A 1 471 ? -2.454 -22.329 44.691 1.00 84.00 471 VAL A N 1
ATOM 3876 C CA . VAL A 1 471 ? -3.615 -21.454 44.504 1.00 84.00 4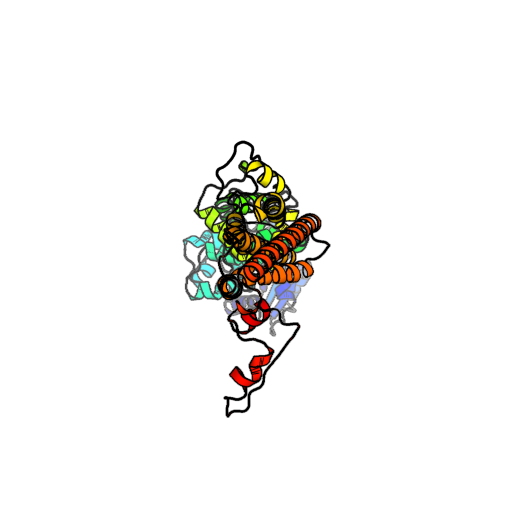71 VAL A CA 1
ATOM 3877 C C . VAL A 1 471 ? -3.105 -20.032 44.339 1.00 84.00 471 VAL A C 1
ATOM 3879 O O . VAL A 1 471 ? -2.390 -19.532 45.205 1.00 84.00 471 VAL A O 1
ATOM 3882 N N . ILE A 1 472 ? -3.488 -19.382 43.244 1.00 77.19 472 ILE A N 1
ATOM 3883 C CA . ILE A 1 472 ? -3.249 -17.956 43.037 1.00 77.19 472 ILE A CA 1
ATOM 3884 C C . ILE A 1 472 ? -4.555 -17.240 43.372 1.00 77.19 472 ILE A C 1
ATOM 3886 O O . ILE A 1 472 ? -5.526 -17.333 42.627 1.00 77.19 472 ILE A O 1
ATOM 3890 N N . ILE A 1 473 ? -4.582 -16.561 44.517 1.00 73.81 473 ILE A N 1
ATOM 3891 C CA . ILE A 1 473 ? -5.664 -15.646 44.883 1.00 73.81 473 ILE A CA 1
ATOM 3892 C C . ILE A 1 473 ? -5.143 -14.247 44.613 1.00 73.81 473 ILE A C 1
ATOM 3894 O O . ILE A 1 473 ? -4.127 -13.844 45.176 1.00 73.81 473 ILE A O 1
ATOM 3898 N N . SER A 1 474 ? -5.829 -13.514 43.752 1.00 68.31 474 SER A N 1
ATOM 3899 C CA . SER A 1 474 ? -5.508 -12.122 43.497 1.00 68.31 474 SER A CA 1
ATOM 3900 C C . SER A 1 474 ? -6.769 -11.303 43.667 1.00 68.31 474 SER A C 1
ATOM 3902 O O . SER A 1 474 ? -7.694 -11.389 42.869 1.00 68.31 474 SER A O 1
ATOM 3904 N N . ASP A 1 475 ? -6.765 -10.500 44.725 1.00 60.56 475 ASP A N 1
ATOM 3905 C CA . ASP A 1 475 ? -7.801 -9.513 45.040 1.00 60.56 475 ASP A CA 1
ATOM 3906 C C . ASP A 1 475 ? -7.884 -8.407 43.963 1.00 60.56 475 ASP A C 1
ATOM 3908 O O . ASP A 1 475 ? -8.855 -7.664 43.873 1.00 60.56 475 ASP A O 1
ATOM 3912 N N . ALA A 1 476 ? -6.860 -8.323 43.102 1.00 56.59 476 ALA A N 1
ATOM 3913 C CA . ALA A 1 476 ? -6.766 -7.394 41.978 1.00 56.59 476 ALA A CA 1
ATOM 3914 C C . ALA A 1 476 ? -7.104 -8.028 40.612 1.00 56.59 476 ALA A C 1
ATOM 3916 O O . ALA A 1 476 ? -7.247 -7.303 39.626 1.00 56.59 476 ALA A O 1
ATOM 3917 N N . LEU A 1 477 ? -7.211 -9.362 40.516 1.00 62.41 477 LEU A N 1
ATOM 3918 C CA . LEU A 1 477 ? -7.599 -10.045 39.279 1.00 62.41 477 LEU A CA 1
ATOM 3919 C C . LEU A 1 477 ? -9.118 -9.981 39.166 1.00 62.41 477 LEU A C 1
ATOM 3921 O O . LEU A 1 477 ? -9.842 -10.824 39.694 1.00 62.41 477 LEU A O 1
ATOM 3925 N N . ARG A 1 478 ? -9.595 -8.951 38.467 1.00 82.75 478 ARG A N 1
ATOM 3926 C CA . ARG A 1 478 ? -10.987 -8.894 38.031 1.00 82.75 478 ARG A CA 1
ATOM 3927 C C . ARG A 1 478 ? -11.318 -10.143 37.199 1.00 82.75 478 ARG A C 1
ATOM 3929 O O . ARG A 1 478 ? -10.441 -10.723 36.551 1.00 82.75 478 ARG A O 1
ATOM 3936 N N . TYR A 1 479 ? -12.577 -10.569 37.233 1.00 87.12 479 TYR A N 1
ATOM 3937 C CA . TYR A 1 479 ? -13.014 -11.835 36.639 1.00 87.12 479 TYR A CA 1
ATOM 3938 C C . TYR A 1 479 ? -12.656 -11.958 35.151 1.00 87.12 479 TYR A C 1
ATOM 3940 O O . TYR A 1 479 ? -12.205 -13.015 34.716 1.00 87.12 479 TYR A O 1
ATOM 3948 N N . GLU A 1 480 ? -12.790 -10.878 34.382 1.00 89.88 480 GLU A N 1
ATOM 3949 C CA . GLU A 1 480 ? -12.484 -10.859 32.953 1.00 89.88 480 GLU A CA 1
ATOM 3950 C C . GLU A 1 480 ? -11.000 -11.087 32.649 1.00 89.88 480 GLU A C 1
ATOM 3952 O O . GLU A 1 480 ? -10.653 -11.669 31.627 1.00 89.88 480 GLU A O 1
ATOM 3957 N N . VAL A 1 481 ? -10.112 -10.668 33.555 1.00 88.50 481 VAL A N 1
ATOM 3958 C CA . VAL A 1 481 ? -8.669 -10.910 33.431 1.00 88.50 481 VAL A CA 1
ATOM 3959 C C . VAL A 1 481 ? -8.360 -12.377 33.733 1.00 88.50 481 VAL A C 1
ATOM 3961 O O . VAL A 1 481 ? -7.521 -12.984 33.077 1.00 88.50 481 VAL A O 1
ATOM 3964 N N . ALA A 1 482 ? -9.059 -12.973 34.703 1.00 85.25 482 ALA A N 1
ATOM 3965 C CA . ALA A 1 482 ? -8.926 -14.398 34.987 1.00 85.25 482 ALA A CA 1
ATOM 3966 C C . ALA A 1 482 ? -9.444 -15.270 33.830 1.00 85.25 482 ALA A C 1
ATOM 3968 O O . ALA A 1 482 ? -8.813 -16.276 33.522 1.00 85.25 482 ALA A O 1
ATOM 3969 N N . GLN A 1 483 ? -10.546 -14.881 33.175 1.00 87.44 483 GLN A N 1
ATOM 3970 C CA . GLN A 1 483 ? -11.046 -15.563 31.974 1.00 87.44 483 GLN A CA 1
ATOM 3971 C C . GLN A 1 483 ? -10.024 -15.532 30.833 1.00 87.44 483 GLN A C 1
ATOM 3973 O O . GLN A 1 483 ? -9.721 -16.574 30.264 1.00 87.44 483 GLN A O 1
ATOM 3978 N N . GLU A 1 484 ? -9.418 -14.374 30.565 1.00 85.62 484 GLU A N 1
ATOM 3979 C CA . GLU A 1 484 ? -8.396 -14.221 29.519 1.00 85.62 484 GLU A CA 1
ATOM 3980 C C . GLU A 1 484 ? -7.152 -15.106 29.745 1.00 85.62 484 GLU A C 1
ATOM 3982 O O . GLU A 1 484 ? -6.513 -15.536 28.788 1.00 85.62 484 GLU A O 1
ATOM 3987 N N . LEU A 1 485 ? -6.816 -15.435 30.999 1.00 83.88 485 LEU A N 1
ATOM 3988 C CA . LEU A 1 485 ? -5.703 -16.340 31.322 1.00 83.88 485 LEU A CA 1
ATOM 3989 C C . LEU A 1 485 ? -5.999 -17.821 31.044 1.00 83.88 485 LEU A C 1
ATOM 3991 O O . LEU A 1 485 ? -5.061 -18.614 30.956 1.00 83.88 485 LEU A O 1
ATOM 3995 N N . ILE A 1 486 ? -7.273 -18.215 30.972 1.00 79.38 486 ILE A N 1
ATOM 3996 C CA . ILE A 1 486 ? -7.680 -19.619 30.806 1.00 79.38 486 ILE A CA 1
ATOM 3997 C C . ILE A 1 486 ? -7.639 -20.046 29.326 1.00 79.38 486 ILE A C 1
ATOM 3999 O O . ILE A 1 486 ? -7.468 -21.239 29.061 1.00 79.38 486 ILE A O 1
ATOM 4003 N N . GLY A 1 487 ? -7.671 -19.088 28.391 1.00 57.25 487 GLY A N 1
ATOM 4004 C CA . GLY A 1 487 ? -7.659 -19.317 26.943 1.00 57.25 487 GLY A CA 1
ATOM 4005 C C . GLY A 1 487 ? -9.034 -19.132 26.339 1.00 57.25 487 GLY A C 1
ATOM 4006 O O . GLY A 1 487 ? -9.792 -20.128 26.329 1.00 57.25 487 GLY A O 1
#